Protein AF-A0A173MH19-F1 (afdb_monomer_lite)

Sequence (402 aa):
MSKKIERIPIDEEVAAKLLYHSSNTCSICNEAAKPAQVHHINENKADNSIENLVVLCLNCHSLVHQKGGFARGYSEQTIKEYKSNWLKRVQYRRDETDRIASLQSVTSNVSLLNPMEDIATIDLDRESISCNPFLNDDQAKELTTYVFKIAEIRQIILKYAKEKIDSGILSENSDGIASILHFYEGVYVVLCKFYPDEHFSGHEPRQYFSECVAAFEKWHYKLMTRSGVENMGSIEGGFVRYGAMQKAELMVVDLIKALLYYSGGDINKWEAAWDGRVYSEDISVLDNVAERDGADLEKGKIPAKFPGGDEAWRRFIASNINTEIPIENGAPPGNYTVTLLFSIAQDGSVINVTALNNPGYGSAQEAIRVISNSPKWFPAVQNGEAVNYRQKQMITFQVREK

Radius of gyration: 29.02 Å; chains: 1; bounding box: 71×56×93 Å

Secondary structure (DSSP, 8-state):
----PPPPPPPHHHHHHHHHHTTTS-TTT--TTS-EEEEESSS-TT---GGGEEEEEHHHHHHHT--SSSS-PPPHHHHHHHHHHHHHHHHHHHHHHHHHHHHHHTT------------------TT-----TT--HHHHHHHHHHHHHHHHHHHHHHHHHHHHHTTS-HHHHHHHHHHHHHHHHHHHHHHHTTS-TTTTTT--HHHHHHHHHHHHHHHHHHHH-SS----TTSHHHHHHHHHHHHHHHHHHHHHHHHHHHHHT--HHHHHHHHHT----S-----------------TTEE--B-TTHHHHHHHHHHHH--TTHHHHTTPPSEEEEEEEEEEE-TTS-EEEEEES---STTHHHHHHHHHHTPPPPBPEEETTEEE-EEEEEEEEEEEPP-

Organism: NCBI:txid477680

InterPro domains:
  IPR002711 HNH endonuclease [PF01844] (26-66)
  IPR003615 HNH nuclease [SM00507] (14-62)
  IPR003615 HNH nuclease [cd00085] (17-65)
  IPR037682 TonB, C-terminal [PF03544] (337-398)

Foldseek 3Di:
DPDPQDADDADPVLQVVQCVLLVVAFLQPRDPPANWDKDFLDPRNNDNPNQRIGIHHPVLVVQQPDDDDPDDGDHSVNRSVSNVVSSVVSVVVVVVVVVVVVVVVVVDDDDDDDDDDDDDDDDDDPPDLDADPQDDPVRLVVLLVVLLVLLVVLVVLLVCLVCQCVVPDLVSVVVSLVSLLVSLLVLQQVLCVSPDCCPPVNDNRSVVLSVQLVVQLVVQCVVQDPPPDDDLSDPSVSVSSVRSSVVSVVVSLVSSCVNCVSSVHDNVCSVCSNVVHHDDPDDDDDDDPDDDDDDDPDPQKAAKAAVVGPVVVVVLCVVQFDLCQLVVLPHDFDKWKWKWKWKQALQQQIHDIDTPDGSDSCRRVRVSVSSNPGDGIRAMTGNRGGHMHMDMDMDMRGDHDD

Structure (mmCIF, N/CA/C/O backbone):
data_AF-A0A173MH19-F1
#
_entry.id   AF-A0A173MH19-F1
#
loop_
_atom_site.group_PDB
_atom_site.id
_atom_site.type_symbol
_atom_site.label_atom_id
_atom_site.label_alt_id
_atom_site.label_comp_id
_atom_site.label_asym_id
_atom_site.label_entity_id
_atom_site.label_seq_id
_atom_site.pdbx_PDB_ins_code
_atom_site.Cartn_x
_atom_site.Cartn_y
_atom_site.Cartn_z
_atom_site.occupancy
_atom_site.B_iso_or_equiv
_atom_site.auth_seq_id
_atom_site.auth_comp_id
_atom_site.auth_asym_id
_atom_site.auth_atom_id
_atom_site.pdbx_PDB_model_num
ATOM 1 N N . MET A 1 1 ? 32.711 -17.642 -47.475 1.00 43.03 1 MET A N 1
ATOM 2 C CA . MET A 1 1 ? 31.363 -18.139 -47.124 1.00 43.03 1 MET A CA 1
ATOM 3 C C . MET A 1 1 ? 31.299 -18.292 -45.612 1.00 43.03 1 MET A C 1
ATOM 5 O O . MET A 1 1 ? 31.982 -19.155 -45.081 1.00 43.03 1 MET A O 1
ATOM 9 N N . SER A 1 2 ? 30.584 -17.406 -44.912 1.00 47.25 2 SER A N 1
ATOM 10 C CA . SER A 1 2 ? 30.370 -17.541 -43.463 1.00 47.25 2 SER A CA 1
ATOM 11 C C . SER A 1 2 ? 29.484 -18.766 -43.210 1.00 47.25 2 SER A C 1
ATOM 13 O O . SER A 1 2 ? 28.426 -18.894 -43.830 1.00 47.25 2 SER A O 1
ATOM 15 N N . LYS A 1 3 ? 29.952 -19.700 -42.373 1.00 53.72 3 LYS A N 1
ATOM 16 C CA . LYS A 1 3 ? 29.227 -20.920 -41.991 1.00 53.72 3 LYS A CA 1
ATOM 17 C C . LYS A 1 3 ? 27.937 -20.486 -41.285 1.00 53.72 3 LYS A C 1
ATOM 19 O O . LYS A 1 3 ? 27.993 -19.921 -40.198 1.00 53.72 3 LYS A O 1
ATOM 24 N N . LYS A 1 4 ? 26.782 -20.707 -41.917 1.00 52.53 4 LYS A N 1
ATOM 25 C CA . LYS A 1 4 ? 25.468 -20.414 -41.332 1.00 52.53 4 LYS A CA 1
ATOM 26 C C . LYS A 1 4 ? 25.278 -21.375 -40.155 1.00 52.53 4 LYS A C 1
ATOM 28 O O . LYS A 1 4 ? 25.041 -22.556 -40.379 1.00 52.53 4 LYS A O 1
ATOM 33 N N . ILE A 1 5 ? 25.490 -20.891 -38.932 1.00 59.97 5 ILE A N 1
ATOM 34 C CA . ILE A 1 5 ? 25.295 -21.682 -37.712 1.00 59.97 5 ILE A CA 1
ATOM 35 C C . ILE A 1 5 ? 23.828 -22.121 -37.684 1.00 59.97 5 ILE A C 1
ATOM 37 O O . ILE A 1 5 ? 22.921 -21.293 -37.807 1.00 59.97 5 ILE A O 1
ATOM 41 N N . GLU A 1 6 ? 23.610 -23.430 -37.615 1.00 67.94 6 GLU A N 1
ATOM 42 C CA . GLU A 1 6 ? 22.285 -24.040 -37.624 1.00 67.94 6 GLU A CA 1
ATOM 43 C C . GLU A 1 6 ? 21.565 -23.727 -36.304 1.00 67.94 6 GLU A C 1
ATOM 45 O O . GLU A 1 6 ? 22.166 -23.779 -35.231 1.00 67.94 6 GLU A O 1
ATOM 50 N N . ARG A 1 7 ? 20.287 -23.333 -36.373 1.00 71.62 7 ARG A N 1
ATOM 51 C CA . ARG A 1 7 ? 19.500 -22.996 -35.179 1.00 71.62 7 ARG A CA 1
ATOM 52 C C . ARG A 1 7 ? 19.131 -24.291 -34.461 1.00 71.62 7 ARG A C 1
ATOM 54 O O . ARG A 1 7 ? 18.395 -25.097 -35.022 1.00 71.62 7 ARG A O 1
ATOM 61 N N . ILE A 1 8 ? 19.590 -24.449 -33.226 1.00 82.50 8 ILE A N 1
ATOM 62 C CA . ILE A 1 8 ? 19.204 -25.577 -32.375 1.00 82.50 8 ILE A CA 1
ATOM 63 C C . ILE A 1 8 ? 17.888 -25.206 -31.668 1.00 82.50 8 ILE A C 1
ATOM 65 O O . ILE A 1 8 ? 17.798 -24.106 -31.113 1.00 82.50 8 ILE A O 1
ATOM 69 N N . PRO A 1 9 ? 16.848 -26.062 -31.696 1.00 82.44 9 PRO A N 1
ATOM 70 C CA . PRO A 1 9 ? 15.620 -25.837 -30.934 1.00 82.44 9 PRO A CA 1
ATOM 71 C C . PRO A 1 9 ? 15.920 -25.640 -29.444 1.00 82.44 9 PRO A C 1
ATOM 73 O O . PRO A 1 9 ? 16.803 -26.297 -28.897 1.00 82.44 9 PRO A O 1
ATOM 76 N N . ILE A 1 10 ? 15.209 -24.718 -28.795 1.00 86.50 10 ILE A N 1
ATOM 77 C CA . ILE A 1 10 ? 15.345 -24.498 -27.351 1.00 86.50 10 ILE A CA 1
ATOM 78 C C . ILE A 1 10 ? 14.635 -25.650 -26.644 1.00 86.50 10 ILE A C 1
ATOM 80 O O . ILE A 1 10 ? 13.487 -25.946 -26.970 1.00 86.50 10 ILE A O 1
ATOM 84 N N . ASP A 1 11 ? 15.326 -26.281 -25.699 1.00 88.50 11 ASP A N 1
ATOM 85 C CA . ASP A 1 11 ? 14.761 -27.332 -24.860 1.00 88.50 11 ASP A CA 1
ATOM 86 C C . ASP A 1 11 ? 13.559 -26.798 -24.059 1.00 88.50 11 ASP A C 1
ATOM 88 O O . ASP A 1 11 ? 13.594 -25.680 -23.528 1.00 88.50 11 ASP A O 1
ATOM 92 N N . GLU A 1 12 ? 12.488 -27.587 -23.992 1.00 83.75 12 GLU A N 1
ATOM 93 C CA . GLU A 1 12 ? 11.238 -27.210 -23.332 1.00 83.75 12 GLU A CA 1
ATOM 94 C C . GLU A 1 12 ? 11.445 -26.903 -21.840 1.00 83.75 12 GLU A C 1
ATOM 96 O O . GLU A 1 12 ? 10.866 -25.945 -21.320 1.00 83.75 12 GLU A O 1
ATOM 101 N N . GLU A 1 13 ? 12.344 -27.624 -21.165 1.00 84.31 13 GLU A N 1
ATOM 102 C CA . GLU A 1 13 ? 12.677 -27.411 -19.755 1.00 84.31 13 GLU A CA 1
ATOM 103 C C . GLU A 1 13 ? 13.373 -26.059 -19.542 1.00 84.31 13 GLU A C 1
ATOM 105 O O . GLU A 1 13 ? 13.069 -25.317 -18.600 1.00 84.31 13 GLU A O 1
ATOM 110 N N . VAL A 1 14 ? 14.291 -25.700 -20.443 1.00 85.75 14 VAL A N 1
ATOM 111 C CA . VAL A 1 14 ? 15.020 -24.424 -20.394 1.00 85.75 14 VAL A CA 1
ATOM 112 C C . VAL A 1 14 ? 14.072 -23.256 -20.658 1.00 85.75 14 VAL A C 1
ATOM 114 O O . VAL A 1 14 ? 14.117 -22.247 -19.946 1.00 85.75 14 VAL A O 1
ATOM 117 N N . ALA A 1 15 ? 13.181 -23.397 -21.641 1.00 82.19 15 ALA A N 1
ATOM 118 C CA . ALA A 1 15 ? 12.162 -22.398 -21.939 1.00 82.19 15 ALA A CA 1
ATOM 119 C C . ALA A 1 15 ? 11.200 -22.206 -20.754 1.00 82.19 15 ALA A C 1
ATOM 121 O O . ALA A 1 15 ? 10.959 -21.067 -20.343 1.00 82.19 15 ALA A O 1
ATOM 122 N N . ALA A 1 16 ? 10.714 -23.296 -20.152 1.00 76.19 16 ALA A N 1
ATOM 123 C CA . ALA A 1 16 ? 9.827 -23.254 -18.992 1.00 76.19 16 ALA A CA 1
ATOM 124 C C . ALA A 1 16 ? 10.486 -22.574 -17.782 1.00 76.19 16 ALA A C 1
ATOM 126 O O . ALA A 1 16 ? 9.883 -21.684 -17.176 1.00 76.19 16 ALA A O 1
ATOM 127 N N . LYS A 1 17 ? 11.745 -22.911 -17.464 1.00 84.94 17 LYS A N 1
ATOM 128 C CA . LYS A 1 17 ? 12.519 -22.256 -16.391 1.00 84.94 17 LYS A CA 1
ATOM 129 C C . LYS A 1 17 ? 12.654 -20.756 -16.627 1.00 84.94 17 LYS A C 1
ATOM 131 O O . LYS A 1 17 ? 12.399 -19.956 -15.725 1.00 84.94 17 LYS A O 1
ATOM 136 N N . LEU A 1 18 ? 13.020 -20.354 -17.840 1.00 86.25 18 LEU A N 1
ATOM 137 C CA . LEU A 1 18 ? 13.202 -18.945 -18.176 1.00 86.25 18 LEU A CA 1
ATOM 138 C C . LEU A 1 18 ? 11.884 -18.156 -18.082 1.00 86.25 18 LEU A C 1
ATOM 140 O O . LEU A 1 18 ? 11.858 -17.053 -17.526 1.00 86.25 18 LEU A O 1
ATOM 144 N N . LEU A 1 19 ? 10.782 -18.721 -18.579 1.00 83.62 19 LEU A N 1
ATOM 145 C CA . LEU A 1 19 ? 9.449 -18.125 -18.459 1.00 83.62 19 LEU A CA 1
ATOM 146 C C . LEU A 1 19 ? 9.012 -18.044 -16.992 1.00 83.62 19 LEU A C 1
ATOM 148 O O . LEU A 1 19 ? 8.533 -17.003 -16.553 1.00 83.62 19 LEU A O 1
ATOM 152 N N . TYR A 1 20 ? 9.259 -19.083 -16.196 1.00 82.62 20 TYR A N 1
ATOM 153 C CA . TYR A 1 20 ? 8.949 -19.081 -14.769 1.00 82.62 20 TYR A CA 1
ATOM 154 C C . TYR A 1 20 ? 9.709 -17.983 -14.014 1.00 82.62 20 TYR A C 1
ATOM 156 O O . TYR A 1 20 ? 9.083 -17.203 -13.295 1.00 82.62 20 TYR A O 1
ATOM 164 N N . HIS A 1 21 ? 11.027 -17.869 -14.197 1.00 82.06 21 HIS A N 1
ATOM 165 C CA . HIS A 1 21 ? 11.853 -16.870 -13.504 1.00 82.06 21 HIS A CA 1
ATOM 166 C C . HIS A 1 21 ? 11.620 -15.434 -13.986 1.00 82.06 21 HIS A C 1
ATOM 168 O O . HIS A 1 21 ? 11.846 -14.490 -13.234 1.00 82.06 21 HIS A O 1
ATOM 174 N N . SER A 1 22 ? 11.126 -15.252 -15.210 1.00 82.06 22 SER A N 1
ATOM 175 C CA . SER A 1 22 ? 10.707 -13.946 -15.734 1.00 82.06 22 SER A CA 1
ATOM 176 C C . SER A 1 22 ? 9.235 -13.627 -15.460 1.00 82.06 22 SER A C 1
ATOM 178 O O . SER A 1 22 ? 8.747 -12.592 -15.912 1.00 82.06 22 SER A O 1
ATOM 180 N N . SER A 1 23 ? 8.514 -14.490 -14.733 1.00 82.75 23 SER A N 1
ATOM 181 C CA . SER A 1 23 ? 7.066 -14.374 -14.515 1.00 82.75 23 SER A CA 1
ATOM 182 C C . SER A 1 23 ? 6.270 -14.249 -15.824 1.00 82.75 23 SER A C 1
ATOM 184 O O . SER A 1 23 ? 5.278 -13.523 -15.884 1.00 82.75 23 SER A O 1
ATOM 186 N N . ASN A 1 24 ? 6.732 -14.917 -16.884 1.00 83.88 24 ASN A N 1
ATOM 187 C CA . ASN A 1 24 ? 6.177 -14.872 -18.237 1.00 83.88 24 ASN A CA 1
ATOM 188 C C . ASN A 1 24 ? 5.996 -13.434 -18.765 1.00 83.88 24 ASN A C 1
ATOM 190 O O . ASN A 1 24 ? 4.992 -13.095 -19.382 1.00 83.88 24 ASN A O 1
ATOM 194 N N . THR A 1 25 ? 6.948 -12.555 -18.445 1.00 85.31 25 THR A N 1
ATOM 195 C CA . THR A 1 25 ? 6.865 -11.116 -18.716 1.00 85.31 25 THR A CA 1
ATOM 196 C C . THR A 1 25 ? 8.101 -10.652 -19.487 1.00 85.31 25 THR A C 1
ATOM 198 O O . THR A 1 25 ? 9.212 -11.142 -19.266 1.00 85.31 25 THR A O 1
ATOM 201 N N . CYS A 1 26 ? 7.921 -9.694 -20.402 1.00 88.94 26 CYS A N 1
ATOM 202 C CA . CYS A 1 26 ? 9.018 -9.089 -21.159 1.00 88.94 26 CYS A CA 1
ATOM 203 C C . CYS A 1 26 ? 10.073 -8.487 -20.222 1.00 88.94 26 CYS A C 1
ATOM 205 O O . CYS A 1 26 ? 9.751 -7.626 -19.418 1.00 88.94 26 CYS A O 1
ATOM 207 N N . SER A 1 27 ? 11.341 -8.856 -20.386 1.00 90.19 27 SER A N 1
ATOM 208 C CA . SER A 1 27 ? 12.445 -8.388 -19.538 1.00 90.19 27 SER A CA 1
ATOM 209 C C . SER A 1 27 ? 12.853 -6.929 -19.781 1.00 90.19 27 SER A C 1
ATOM 211 O O . SER A 1 27 ? 13.634 -6.389 -19.007 1.00 90.19 27 SER A O 1
ATOM 213 N N . ILE A 1 28 ? 12.377 -6.303 -20.867 1.00 85.94 28 ILE A N 1
ATOM 214 C CA . ILE A 1 28 ? 12.668 -4.896 -21.196 1.00 85.94 28 ILE A CA 1
ATOM 215 C C . ILE A 1 28 ? 11.554 -3.979 -20.685 1.00 85.94 28 ILE A C 1
ATOM 217 O O . ILE A 1 28 ? 11.832 -3.037 -19.950 1.00 85.94 28 ILE A O 1
ATOM 221 N N . CYS A 1 29 ? 10.300 -4.234 -21.074 1.00 84.50 29 CYS A N 1
ATOM 222 C CA . CYS A 1 29 ? 9.181 -3.363 -20.701 1.00 84.50 29 CYS A CA 1
ATOM 223 C C . CYS A 1 29 ? 8.448 -3.803 -19.429 1.00 84.50 29 CYS A C 1
ATOM 225 O O . CYS A 1 29 ? 7.716 -3.002 -18.862 1.00 84.50 29 CYS A O 1
ATOM 227 N N . ASN A 1 30 ? 8.659 -5.038 -18.960 1.00 83.62 30 ASN A N 1
ATOM 228 C CA . ASN A 1 30 ? 8.061 -5.593 -17.742 1.00 83.62 30 ASN A CA 1
ATOM 229 C C . ASN A 1 30 ? 6.521 -5.579 -17.714 1.00 83.62 30 ASN A C 1
ATOM 231 O O . ASN A 1 30 ? 5.930 -5.730 -16.650 1.00 83.62 30 ASN A O 1
ATOM 235 N N . GLU A 1 31 ? 5.880 -5.425 -18.874 1.00 71.56 31 GLU A N 1
ATOM 236 C CA . GLU A 1 31 ? 4.424 -5.404 -19.005 1.00 71.56 31 GLU A CA 1
ATOM 237 C C . GLU A 1 31 ? 3.856 -6.824 -19.002 1.00 71.56 31 GLU A C 1
ATOM 239 O O . GLU A 1 31 ? 4.189 -7.639 -19.874 1.00 71.56 31 GLU A O 1
ATOM 244 N N . ALA A 1 32 ? 3.000 -7.106 -18.020 1.00 64.88 32 ALA A N 1
ATOM 245 C CA . ALA A 1 32 ? 2.276 -8.364 -17.901 1.00 64.88 32 ALA A CA 1
ATOM 246 C C . ALA A 1 32 ? 1.232 -8.529 -19.025 1.00 64.88 32 ALA A C 1
ATOM 248 O O . ALA A 1 32 ? 0.891 -7.577 -19.724 1.00 64.88 32 ALA A O 1
ATOM 249 N N . ALA A 1 33 ? 0.749 -9.760 -19.224 1.00 62.41 33 ALA A N 1
ATOM 250 C CA . ALA A 1 33 ? -0.292 -10.122 -20.201 1.00 62.41 33 ALA A CA 1
ATOM 251 C C . ALA A 1 33 ? 0.040 -9.899 -21.696 1.00 62.41 33 ALA A C 1
ATOM 253 O O . ALA A 1 33 ? -0.782 -10.205 -22.558 1.00 62.41 33 ALA A O 1
ATOM 254 N N . LYS A 1 34 ? 1.254 -9.452 -22.051 1.00 75.38 34 LYS A N 1
ATOM 255 C CA . LYS A 1 34 ? 1.704 -9.441 -23.452 1.00 75.38 34 LYS A CA 1
ATOM 256 C C . LYS A 1 34 ? 2.218 -10.818 -23.875 1.00 75.38 34 LYS A C 1
ATOM 258 O O . LYS A 1 34 ? 3.003 -11.410 -23.133 1.00 75.38 34 LYS A O 1
ATOM 263 N N . PRO A 1 35 ? 1.890 -11.297 -25.092 1.00 74.50 35 PRO A N 1
ATOM 264 C CA . PRO A 1 35 ? 2.525 -12.487 -25.634 1.00 74.50 35 PRO A CA 1
ATOM 265 C C . PRO A 1 35 ? 4.033 -12.240 -25.728 1.00 74.50 35 PRO A C 1
ATOM 267 O O . PRO A 1 35 ? 4.501 -11.324 -26.417 1.00 74.50 35 PRO A O 1
ATOM 270 N N . ALA A 1 36 ? 4.785 -13.038 -24.977 1.00 83.62 36 ALA A N 1
ATOM 271 C CA . ALA A 1 36 ? 6.228 -12.960 -24.893 1.00 83.62 36 ALA A CA 1
ATOM 272 C C . ALA A 1 36 ? 6.859 -14.215 -25.490 1.00 83.62 36 ALA A C 1
ATOM 274 O O . ALA A 1 36 ? 6.327 -15.318 -25.385 1.00 83.62 36 ALA A O 1
ATOM 275 N N . GLN A 1 37 ? 8.004 -14.034 -26.135 1.00 88.81 37 GLN A N 1
ATOM 276 C CA . GLN A 1 37 ? 8.766 -15.106 -26.750 1.00 88.81 37 GLN A CA 1
ATOM 277 C C . GLN A 1 37 ? 10.217 -15.066 -26.290 1.00 88.81 37 GLN A C 1
ATOM 279 O O . GLN A 1 37 ? 10.760 -14.010 -25.952 1.00 88.81 37 GLN A O 1
ATOM 284 N N . VAL A 1 38 ? 10.843 -16.238 -26.291 1.00 90.88 38 VAL A N 1
ATOM 285 C CA . VAL A 1 38 ? 12.252 -16.386 -25.939 1.00 90.88 38 VAL A CA 1
ATOM 286 C C . VAL A 1 38 ? 13.127 -15.934 -27.109 1.00 90.88 38 VAL A C 1
ATOM 288 O O . VAL A 1 38 ? 12.899 -16.305 -28.262 1.00 90.88 38 VAL A O 1
ATOM 291 N N . HIS A 1 39 ? 14.138 -15.131 -26.802 1.00 91.44 39 HIS A N 1
ATOM 292 C CA . HIS A 1 39 ? 15.072 -14.535 -27.745 1.00 91.44 39 HIS A CA 1
ATOM 293 C C . HIS A 1 39 ? 16.519 -14.808 -27.321 1.00 91.44 39 HIS A C 1
ATOM 295 O O . HIS A 1 39 ? 16.845 -14.703 -26.140 1.00 91.44 39 HIS A O 1
ATOM 301 N N . HIS A 1 40 ? 17.384 -15.123 -28.288 1.00 92.88 40 HIS A N 1
ATOM 302 C CA . HIS A 1 40 ? 18.833 -15.231 -28.094 1.00 92.88 40 HIS A CA 1
ATOM 303 C C . HIS A 1 40 ? 19.466 -13.840 -28.071 1.00 92.88 40 HIS A C 1
ATOM 305 O O . HIS A 1 40 ? 19.301 -13.089 -29.024 1.00 92.88 40 HIS A O 1
ATOM 311 N N . ILE A 1 41 ? 20.178 -13.501 -26.998 1.00 89.88 41 ILE A N 1
ATOM 312 C CA . ILE A 1 41 ? 20.775 -12.179 -26.776 1.00 89.88 41 ILE A CA 1
ATOM 313 C C . ILE A 1 41 ? 21.915 -11.917 -27.764 1.00 89.88 41 ILE A C 1
ATOM 315 O O . ILE A 1 41 ? 22.017 -10.806 -28.279 1.00 89.88 41 ILE A O 1
ATOM 319 N N . ASN A 1 42 ? 22.774 -12.910 -28.009 1.00 87.31 42 ASN A N 1
ATOM 320 C CA . ASN A 1 42 ? 23.890 -12.802 -28.947 1.00 87.31 42 ASN A CA 1
ATOM 321 C C . ASN A 1 42 ? 23.567 -13.419 -30.322 1.00 87.31 42 ASN A C 1
ATOM 323 O O . ASN A 1 42 ? 22.541 -14.069 -30.533 1.00 87.31 42 ASN A O 1
ATOM 327 N N . GLU A 1 43 ? 24.477 -13.246 -31.285 1.00 82.12 43 GLU A N 1
ATOM 328 C CA . GLU A 1 43 ? 24.306 -13.781 -32.646 1.00 82.12 43 GLU A CA 1
ATOM 329 C C . GLU A 1 43 ? 24.381 -15.324 -32.734 1.00 82.12 43 GLU A C 1
ATOM 331 O O . GLU A 1 43 ? 24.041 -15.906 -33.772 1.00 82.12 43 GLU A O 1
ATOM 336 N N . ASN A 1 44 ? 24.787 -16.010 -31.661 1.00 84.00 44 ASN A N 1
ATOM 337 C CA . ASN A 1 44 ? 24.919 -17.462 -31.619 1.00 84.00 44 ASN A CA 1
ATOM 338 C C . ASN A 1 44 ? 23.585 -18.150 -31.276 1.00 84.00 44 ASN A C 1
ATOM 340 O O . ASN A 1 44 ? 23.297 -18.493 -30.132 1.00 84.00 44 ASN A O 1
ATOM 344 N N . LYS A 1 45 ? 22.796 -18.438 -32.315 1.00 83.56 45 LYS A N 1
ATOM 345 C CA . LYS A 1 45 ? 21.484 -19.113 -32.216 1.00 83.56 45 LYS A CA 1
ATOM 346 C C . LYS A 1 45 ? 21.542 -20.608 -31.860 1.00 83.56 45 LYS A C 1
ATOM 348 O O . LYS A 1 45 ? 20.500 -21.260 -31.852 1.00 83.56 45 LYS A O 1
ATOM 353 N N . ALA A 1 46 ? 22.735 -21.158 -31.642 1.00 83.62 46 ALA A N 1
ATOM 354 C CA . ALA A 1 46 ? 22.937 -22.522 -31.158 1.00 83.62 46 ALA A CA 1
ATOM 355 C C . ALA A 1 46 ? 23.188 -22.574 -29.637 1.00 83.62 46 ALA A C 1
ATOM 357 O O . ALA A 1 46 ? 23.158 -23.654 -29.053 1.00 83.62 46 ALA A O 1
ATOM 358 N N . ASP A 1 47 ? 23.429 -21.427 -28.992 1.00 86.31 47 ASP A N 1
ATOM 359 C CA . ASP A 1 47 ? 23.678 -21.330 -27.554 1.00 86.31 47 ASP A CA 1
ATOM 360 C C . ASP A 1 47 ? 22.371 -21.080 -26.792 1.00 86.31 47 ASP A C 1
ATOM 362 O O . ASP A 1 47 ? 21.898 -19.948 -26.688 1.00 86.31 47 ASP A O 1
ATOM 366 N N . ASN A 1 48 ? 21.799 -22.159 -26.257 1.00 88.25 48 ASN A N 1
ATOM 367 C CA . ASN A 1 48 ? 20.578 -22.143 -25.449 1.00 88.25 48 ASN A CA 1
ATOM 368 C C . ASN A 1 48 ? 20.857 -21.994 -23.940 1.00 88.25 48 ASN A C 1
ATOM 370 O O . ASN A 1 48 ? 19.994 -22.333 -23.131 1.00 88.25 48 ASN A O 1
ATOM 374 N N . SER A 1 49 ? 22.043 -21.521 -23.539 1.00 87.75 49 SER A N 1
ATOM 375 C CA . SER A 1 49 ? 22.318 -21.204 -22.134 1.00 87.75 49 SER A CA 1
ATOM 376 C C . SER A 1 49 ? 21.336 -20.156 -21.614 1.00 87.75 49 SER A C 1
ATOM 378 O O . SER A 1 49 ? 20.968 -19.218 -22.327 1.00 87.75 49 SER A O 1
ATOM 380 N N . ILE A 1 50 ? 20.907 -20.293 -20.355 1.00 85.19 50 ILE A N 1
ATOM 381 C CA . ILE A 1 50 ? 19.962 -19.347 -19.749 1.00 85.19 50 ILE A CA 1
ATOM 382 C C . ILE A 1 50 ? 20.516 -17.934 -19.861 1.00 85.19 50 ILE A C 1
ATOM 384 O O . ILE A 1 50 ? 19.751 -17.022 -20.142 1.00 85.19 50 ILE A O 1
ATOM 388 N N . GLU A 1 51 ? 21.824 -17.744 -19.710 1.00 87.31 51 GLU A N 1
ATOM 389 C CA . GLU A 1 51 ? 22.556 -16.482 -19.811 1.00 87.31 51 GLU A CA 1
ATOM 390 C C . GLU A 1 51 ? 22.351 -15.801 -21.164 1.00 87.31 51 GLU A C 1
ATOM 392 O O . GLU A 1 51 ? 22.170 -14.580 -21.190 1.00 87.31 51 GLU A O 1
ATOM 397 N N . ASN A 1 52 ? 22.305 -16.579 -22.247 1.00 91.75 52 ASN A N 1
ATOM 398 C CA . ASN A 1 52 ? 22.101 -16.103 -23.610 1.00 91.75 52 ASN A CA 1
ATOM 399 C C . ASN A 1 52 ? 20.624 -15.982 -24.017 1.00 91.75 52 ASN A C 1
ATOM 401 O O . ASN A 1 52 ? 20.332 -15.518 -25.113 1.00 91.75 52 ASN A O 1
ATOM 405 N N . LEU A 1 53 ? 19.672 -16.361 -23.166 1.00 92.81 53 LEU A N 1
ATOM 406 C CA . LEU A 1 53 ? 18.244 -16.268 -23.477 1.00 92.81 53 LEU A CA 1
ATOM 407 C C . LEU A 1 53 ? 17.563 -15.126 -22.713 1.00 92.81 53 LEU A C 1
ATOM 409 O O . LEU A 1 53 ? 17.909 -14.820 -21.573 1.00 92.81 53 LEU A O 1
ATOM 413 N N . VAL A 1 54 ? 16.563 -14.492 -23.316 1.00 93.75 54 VAL A N 1
ATOM 414 C CA . VAL A 1 54 ? 15.749 -13.440 -22.689 1.00 93.75 54 VAL A CA 1
ATOM 415 C C . VAL A 1 54 ? 14.297 -13.544 -23.146 1.00 93.75 54 VAL A C 1
ATOM 417 O O . VAL A 1 54 ? 14.024 -13.949 -24.272 1.00 93.75 54 VAL A O 1
ATOM 420 N N . VAL A 1 55 ? 13.353 -13.183 -22.279 1.00 94.44 55 VAL A N 1
ATOM 421 C CA . VAL A 1 55 ? 11.918 -13.177 -22.602 1.00 94.44 55 VAL A CA 1
ATOM 422 C C . VAL A 1 55 ? 11.528 -11.779 -23.051 1.00 94.44 55 VAL A C 1
ATOM 424 O O . VAL A 1 55 ? 11.725 -10.826 -22.301 1.00 94.44 55 VAL A O 1
ATOM 427 N N . LEU A 1 56 ? 10.992 -11.634 -24.262 1.00 91.69 56 LEU A N 1
ATOM 428 C CA . LEU A 1 56 ? 10.631 -10.340 -24.849 1.00 91.69 56 LEU A CA 1
ATOM 429 C C . LEU A 1 56 ? 9.218 -10.376 -25.432 1.00 91.69 56 LEU A C 1
ATOM 431 O O . LEU A 1 56 ? 8.845 -11.339 -26.094 1.00 91.69 56 LEU A O 1
ATOM 435 N N . CYS A 1 57 ? 8.451 -9.299 -25.257 1.00 90.56 57 CYS A N 1
ATOM 436 C CA . CYS A 1 57 ? 7.214 -9.105 -26.015 1.00 90.56 57 CYS A CA 1
ATOM 437 C C . CYS A 1 57 ? 7.526 -8.855 -27.499 1.00 90.56 57 CYS A C 1
ATOM 439 O O . CYS A 1 57 ? 8.646 -8.477 -27.852 1.00 90.56 57 CYS A O 1
ATOM 441 N N . LEU A 1 58 ? 6.532 -9.009 -28.374 1.00 87.69 58 LEU A N 1
ATOM 442 C CA . LEU A 1 58 ? 6.698 -8.843 -29.827 1.00 87.69 58 LEU A CA 1
ATOM 443 C C . LEU A 1 58 ? 7.293 -7.476 -30.230 1.00 87.69 58 LEU A C 1
ATOM 445 O O . LEU A 1 58 ? 8.123 -7.399 -31.141 1.00 87.69 58 LEU A O 1
ATOM 449 N N . ASN A 1 59 ? 6.935 -6.409 -29.508 1.00 87.19 59 ASN A N 1
ATOM 450 C CA . ASN A 1 59 ? 7.446 -5.059 -29.761 1.00 87.19 59 ASN A CA 1
ATOM 451 C C . ASN A 1 59 ? 8.930 -4.945 -29.393 1.00 87.19 59 ASN A C 1
ATOM 453 O O . ASN A 1 59 ? 9.752 -4.579 -30.232 1.00 87.19 59 ASN A O 1
ATOM 457 N N . CYS A 1 60 ? 9.299 -5.324 -28.167 1.00 88.12 60 CYS A N 1
ATOM 458 C CA . CYS A 1 60 ? 10.692 -5.304 -27.720 1.00 88.12 60 CYS A CA 1
ATOM 459 C C . CYS A 1 60 ? 11.563 -6.280 -28.519 1.00 88.12 60 CYS A C 1
ATOM 461 O O . CYS A 1 60 ? 12.702 -5.955 -28.836 1.00 88.12 60 CYS A O 1
ATOM 463 N N . HIS A 1 61 ? 11.015 -7.429 -28.921 1.00 90.38 61 HIS A N 1
ATOM 464 C CA . HIS A 1 61 ? 11.689 -8.371 -29.808 1.00 90.38 61 HIS A CA 1
ATOM 465 C C . HIS A 1 61 ? 12.012 -7.746 -31.172 1.00 90.38 61 HIS A C 1
ATOM 467 O O . HIS A 1 61 ? 13.067 -7.999 -31.741 1.00 90.38 61 HIS A O 1
ATOM 473 N N . SER A 1 62 ? 11.126 -6.914 -31.714 1.00 87.06 62 SER A N 1
ATOM 474 C CA . SER A 1 62 ? 11.380 -6.238 -32.991 1.00 87.06 62 SER A CA 1
ATOM 475 C C . SER A 1 62 ? 12.461 -5.159 -32.857 1.00 87.06 62 SER A C 1
ATOM 477 O O . SER A 1 62 ? 13.302 -5.021 -33.744 1.00 87.06 62 SER A O 1
ATOM 479 N N . LEU A 1 63 ? 12.490 -4.443 -31.728 1.00 83.12 63 LEU A N 1
ATOM 480 C CA . LEU A 1 63 ? 13.482 -3.398 -31.444 1.00 83.12 63 LEU A CA 1
ATOM 481 C C . LEU A 1 63 ? 14.908 -3.943 -31.301 1.00 83.12 63 LEU A C 1
ATOM 483 O O . LEU A 1 63 ? 15.852 -3.295 -31.749 1.00 83.12 63 LEU A O 1
ATOM 487 N N . VAL A 1 64 ? 15.082 -5.132 -30.719 1.00 84.94 64 VAL A N 1
ATOM 488 C CA . VAL A 1 64 ? 16.418 -5.747 -30.574 1.00 84.94 64 VAL A CA 1
ATOM 489 C C . VAL A 1 64 ? 17.018 -6.198 -31.913 1.00 84.94 64 VAL A C 1
ATOM 491 O O . VAL A 1 64 ? 18.233 -6.307 -32.028 1.00 84.94 64 VAL A O 1
ATOM 494 N N . HIS A 1 65 ? 16.199 -6.398 -32.954 1.00 82.94 65 HIS A N 1
ATOM 495 C CA . HIS A 1 65 ? 16.679 -6.738 -34.303 1.00 82.94 65 HIS A CA 1
ATOM 496 C C . HIS A 1 65 ? 16.974 -5.518 -35.190 1.00 82.94 65 HIS A C 1
ATOM 498 O O . HIS A 1 65 ? 17.500 -5.688 -36.293 1.00 82.94 65 HIS A O 1
ATOM 504 N N . GLN A 1 66 ? 16.656 -4.291 -34.761 1.00 78.69 66 GLN A N 1
ATOM 505 C CA . GLN A 1 66 ? 16.900 -3.092 -35.572 1.00 78.69 66 GLN A CA 1
ATOM 506 C C . GLN A 1 66 ? 18.407 -2.794 -35.684 1.00 78.69 66 GLN A C 1
ATOM 508 O O . GLN A 1 66 ? 19.035 -2.306 -34.745 1.00 78.69 66 GLN A O 1
ATOM 513 N N . LYS A 1 67 ? 18.994 -3.057 -36.862 1.00 61.34 67 LYS A N 1
ATOM 514 C CA . LYS A 1 67 ? 20.381 -2.697 -37.210 1.00 61.34 67 LYS A CA 1
ATOM 515 C C . LYS A 1 67 ? 20.394 -1.458 -38.126 1.00 61.34 67 LYS A C 1
ATOM 517 O O . LYS A 1 67 ? 20.080 -1.569 -39.305 1.00 61.34 67 LYS A O 1
ATOM 522 N N . GLY A 1 68 ? 20.811 -0.303 -37.591 1.00 55.09 68 GLY A N 1
ATOM 523 C CA . GLY A 1 68 ? 21.050 0.943 -38.345 1.00 55.09 68 GLY A CA 1
ATOM 524 C C . GLY A 1 68 ? 19.846 1.898 -38.446 1.00 55.09 68 GLY A C 1
ATOM 525 O O . GLY A 1 68 ? 18.751 1.494 -38.819 1.00 55.09 68 GLY A O 1
ATOM 526 N N . GLY A 1 69 ? 20.073 3.180 -38.114 1.00 51.56 69 GLY A N 1
ATOM 527 C CA . GLY A 1 69 ? 19.082 4.269 -38.073 1.00 51.56 69 GLY A CA 1
ATOM 528 C C . GLY A 1 69 ? 19.408 5.310 -36.983 1.00 51.56 69 GLY A C 1
ATOM 529 O O . GLY A 1 69 ? 20.325 5.104 -36.191 1.00 51.56 69 GLY A O 1
ATOM 530 N N . PHE A 1 70 ? 18.669 6.430 -36.928 1.00 47.12 70 PHE A N 1
ATOM 531 C CA . PHE A 1 70 ? 18.806 7.451 -35.865 1.00 47.12 70 PHE A CA 1
ATOM 532 C C . PHE A 1 70 ? 18.431 6.919 -34.465 1.00 47.12 70 PHE A C 1
ATOM 534 O O . PHE A 1 70 ? 18.931 7.425 -33.462 1.00 47.12 70 PHE A O 1
ATOM 541 N N . ALA A 1 71 ? 17.592 5.879 -34.387 1.00 49.41 71 ALA A N 1
ATOM 542 C CA . ALA A 1 71 ? 17.318 5.144 -33.156 1.00 49.41 71 ALA A CA 1
ATOM 543 C C . ALA A 1 71 ? 18.380 4.049 -32.962 1.00 49.41 71 ALA A C 1
ATOM 545 O O . ALA A 1 71 ? 18.507 3.140 -33.782 1.00 49.41 71 ALA A O 1
ATOM 546 N N . ARG A 1 72 ? 19.167 4.131 -31.883 1.00 57.84 72 ARG A N 1
ATOM 547 C CA . ARG A 1 72 ? 20.087 3.052 -31.497 1.00 57.84 72 ARG A CA 1
ATOM 548 C C . ARG A 1 72 ? 19.259 1.879 -30.960 1.00 57.84 72 ARG A C 1
ATOM 550 O O . ARG A 1 72 ? 18.608 2.030 -29.931 1.00 57.84 72 ARG A O 1
ATOM 557 N N . GLY A 1 73 ? 19.287 0.735 -31.647 1.00 68.56 73 GLY A N 1
ATOM 558 C CA . GLY A 1 73 ? 18.768 -0.528 -31.111 1.00 68.56 73 GLY A CA 1
ATOM 559 C C . GLY A 1 73 ? 19.488 -0.931 -29.816 1.00 68.56 73 GLY A C 1
ATOM 560 O O . GLY A 1 73 ? 20.554 -0.399 -29.489 1.00 68.56 73 GLY A O 1
ATOM 561 N N . TYR A 1 74 ? 18.912 -1.864 -29.059 1.00 79.06 74 TYR A N 1
ATOM 562 C CA . TYR A 1 74 ? 19.520 -2.332 -27.812 1.00 79.06 74 TYR A CA 1
ATOM 563 C C . TYR A 1 74 ? 20.791 -3.142 -28.090 1.00 79.06 74 TYR A C 1
ATOM 565 O O . TYR A 1 74 ? 20.780 -4.074 -28.890 1.00 79.06 74 TYR A O 1
ATOM 573 N N . SER A 1 75 ? 21.885 -2.804 -27.404 1.00 85.56 75 SER A N 1
ATOM 574 C CA . SER A 1 75 ? 23.100 -3.624 -27.433 1.00 85.56 75 SER A CA 1
ATOM 575 C C . SER A 1 75 ? 22.912 -4.909 -26.618 1.00 85.56 75 SER A C 1
ATOM 577 O O . SER A 1 75 ? 22.106 -4.933 -25.684 1.00 85.56 75 SER A O 1
ATOM 579 N N . GLU A 1 76 ? 23.700 -5.952 -26.900 1.00 87.75 76 GLU A N 1
ATOM 580 C CA . GLU A 1 76 ? 23.689 -7.198 -26.113 1.00 87.75 76 GLU A CA 1
ATOM 581 C C . GLU A 1 76 ? 23.872 -6.934 -24.609 1.00 87.75 76 GLU A C 1
ATOM 583 O O . GLU A 1 76 ? 23.206 -7.545 -23.773 1.00 87.75 76 GLU A O 1
ATOM 588 N N . GLN A 1 77 ? 24.747 -5.985 -24.260 1.00 84.00 77 GLN A N 1
ATOM 589 C CA . GLN A 1 77 ? 25.003 -5.588 -22.877 1.00 84.00 77 GLN A CA 1
ATOM 590 C C . GLN A 1 77 ? 23.761 -4.965 -22.231 1.00 84.00 77 GLN A C 1
ATOM 592 O O . GLN A 1 77 ? 23.385 -5.328 -21.119 1.00 84.00 77 GLN A O 1
ATOM 597 N N . THR A 1 78 ? 23.076 -4.082 -22.956 1.00 79.44 78 THR A N 1
ATOM 598 C CA . THR A 1 78 ? 21.848 -3.438 -22.480 1.00 79.44 78 THR A CA 1
ATOM 599 C C . THR A 1 78 ? 20.746 -4.468 -22.225 1.00 79.44 78 THR A C 1
ATOM 601 O O . THR A 1 78 ? 20.062 -4.412 -21.206 1.00 79.44 78 THR A O 1
ATOM 604 N N . ILE A 1 79 ? 20.599 -5.457 -23.111 1.00 87.44 79 ILE A N 1
ATOM 605 C CA . ILE A 1 79 ? 19.613 -6.536 -22.951 1.00 87.44 79 ILE A CA 1
ATOM 606 C C . ILE A 1 79 ? 19.924 -7.379 -21.701 1.00 87.44 79 ILE A C 1
ATOM 608 O O . ILE A 1 79 ? 19.009 -7.721 -20.947 1.00 87.44 79 ILE A O 1
ATOM 612 N N . LYS A 1 80 ? 21.205 -7.675 -21.438 1.00 89.38 80 LYS A N 1
ATOM 613 C CA . LYS A 1 80 ? 21.641 -8.395 -20.226 1.00 89.38 80 LYS A CA 1
ATOM 614 C C . LYS A 1 80 ? 21.312 -7.630 -18.944 1.00 89.38 80 LYS A C 1
ATOM 616 O O . LYS A 1 80 ? 20.875 -8.245 -17.971 1.00 89.38 80 LYS A O 1
ATOM 621 N N . GLU A 1 81 ? 21.488 -6.312 -18.940 1.00 77.62 81 GLU A N 1
ATOM 622 C CA . GLU A 1 81 ? 21.170 -5.460 -17.788 1.00 77.62 81 GLU A CA 1
ATOM 623 C C . GLU A 1 81 ? 19.667 -5.439 -17.489 1.00 77.62 81 GLU A C 1
ATOM 625 O O . GLU A 1 81 ? 19.274 -5.688 -16.346 1.00 77.62 81 GLU A O 1
ATOM 630 N N . TYR A 1 82 ? 18.828 -5.254 -18.514 1.00 83.38 82 TYR A N 1
ATOM 631 C CA . TYR A 1 82 ? 17.367 -5.315 -18.385 1.00 83.38 82 TYR A CA 1
ATOM 632 C C . TYR A 1 82 ? 16.893 -6.661 -17.829 1.00 83.38 82 TYR A C 1
ATOM 634 O O . TYR A 1 82 ? 16.163 -6.714 -16.837 1.00 83.38 82 TYR A O 1
ATOM 642 N N . LYS A 1 83 ? 17.395 -7.761 -18.397 1.00 90.12 83 LYS A N 1
ATOM 643 C CA . LYS A 1 83 ? 17.126 -9.115 -17.907 1.00 90.12 83 LYS A CA 1
ATOM 644 C C . LYS A 1 83 ? 17.531 -9.296 -16.445 1.00 90.12 83 LYS A C 1
ATOM 646 O O . LYS A 1 83 ? 16.725 -9.763 -15.646 1.00 90.12 83 LYS A O 1
ATOM 651 N N . SER A 1 84 ? 18.761 -8.934 -16.083 1.00 82.31 84 SER A N 1
ATOM 652 C CA . SER A 1 84 ? 19.269 -9.097 -14.714 1.00 82.31 84 SER A CA 1
ATOM 653 C C . SER A 1 84 ? 18.436 -8.309 -13.700 1.00 82.31 84 SER A C 1
ATOM 655 O O . SER A 1 84 ? 18.082 -8.834 -12.643 1.00 82.31 84 SER A O 1
ATOM 657 N N . ASN A 1 85 ? 18.064 -7.071 -14.037 1.00 75.75 85 ASN A N 1
ATOM 658 C CA . ASN A 1 85 ? 17.194 -6.250 -13.202 1.00 75.75 85 ASN A CA 1
ATOM 659 C C . ASN A 1 85 ? 15.818 -6.905 -13.003 1.00 75.75 85 ASN A C 1
ATOM 661 O O . ASN A 1 85 ? 15.357 -7.031 -11.866 1.00 75.75 85 ASN A O 1
ATOM 665 N N . TRP A 1 86 ? 15.189 -7.369 -14.085 1.00 86.81 86 TRP A N 1
ATOM 666 C CA . TRP A 1 86 ? 13.859 -7.968 -14.016 1.00 86.81 86 TRP A CA 1
ATOM 667 C C . TRP A 1 86 ? 13.830 -9.265 -13.204 1.00 86.81 86 TRP A C 1
ATOM 669 O O . TRP A 1 86 ? 12.980 -9.421 -12.325 1.00 86.81 86 TRP A O 1
ATOM 679 N N . LEU A 1 87 ? 14.789 -10.167 -13.426 1.00 84.25 87 LEU A N 1
ATOM 680 C CA . LEU A 1 87 ? 14.856 -11.438 -12.700 1.00 84.25 87 LEU A CA 1
ATOM 681 C C . LEU A 1 87 ? 15.017 -11.225 -11.187 1.00 84.25 87 LEU A C 1
ATOM 683 O O . LEU A 1 87 ? 14.311 -11.861 -10.406 1.00 84.25 87 LEU A O 1
ATOM 687 N N . LYS A 1 88 ? 15.852 -10.263 -10.767 1.00 77.00 88 LYS A N 1
ATOM 688 C CA . LYS A 1 88 ? 15.989 -9.887 -9.347 1.00 77.00 88 LYS A CA 1
ATOM 689 C C . LYS A 1 88 ? 14.668 -9.394 -8.751 1.00 77.00 88 LYS A C 1
ATOM 691 O O . LYS A 1 88 ? 14.328 -9.752 -7.627 1.00 77.00 88 LYS A O 1
ATOM 696 N N . ARG A 1 89 ? 13.897 -8.602 -9.505 1.00 72.81 89 ARG A N 1
ATOM 697 C CA . ARG A 1 89 ? 12.582 -8.093 -9.072 1.00 72.81 89 ARG A CA 1
ATOM 698 C C . ARG A 1 89 ? 11.537 -9.201 -8.951 1.00 72.81 89 ARG A C 1
ATOM 700 O O . ARG A 1 89 ? 10.693 -9.147 -8.060 1.00 72.81 89 ARG A O 1
ATOM 707 N N . VAL A 1 90 ? 11.538 -10.180 -9.856 1.00 72.19 90 VAL A N 1
ATOM 708 C CA . VAL A 1 90 ? 10.636 -11.342 -9.769 1.00 72.19 90 VAL A CA 1
ATOM 709 C C . VAL A 1 90 ? 11.000 -12.212 -8.568 1.00 72.19 90 VAL A C 1
ATOM 711 O O . VAL A 1 90 ? 10.106 -12.570 -7.808 1.00 72.19 90 VAL A O 1
ATOM 714 N N . GLN A 1 91 ? 12.289 -12.494 -8.365 1.00 76.25 91 GLN A N 1
ATOM 715 C CA . GLN A 1 91 ? 12.765 -13.294 -7.239 1.00 76.25 91 GLN A CA 1
ATOM 716 C C . GLN A 1 91 ? 12.401 -12.656 -5.895 1.00 76.25 91 GLN A C 1
ATOM 718 O O . GLN A 1 91 ? 11.743 -13.296 -5.087 1.00 76.25 91 GLN A O 1
ATOM 723 N N . TYR A 1 92 ? 12.701 -11.368 -5.709 1.00 62.75 92 TYR A N 1
ATOM 724 C CA . TYR A 1 92 ? 12.364 -10.650 -4.477 1.00 62.75 92 TYR A CA 1
ATOM 725 C C . TYR A 1 92 ? 10.864 -10.710 -4.140 1.00 62.75 92 TYR A C 1
ATOM 727 O O . TYR A 1 92 ? 10.489 -10.958 -2.998 1.00 62.75 92 TYR A O 1
ATOM 735 N N . ARG A 1 93 ? 9.988 -10.539 -5.141 1.00 69.62 93 ARG A N 1
ATOM 736 C CA . ARG A 1 93 ? 8.529 -10.639 -4.945 1.00 69.62 93 ARG A CA 1
ATOM 737 C C . ARG A 1 93 ? 8.088 -12.036 -4.506 1.00 69.62 93 ARG A C 1
ATOM 739 O O . ARG A 1 93 ? 7.132 -12.157 -3.744 1.00 69.62 93 ARG A O 1
ATOM 746 N N . ARG A 1 94 ? 8.753 -13.078 -5.005 1.00 67.06 94 ARG A N 1
ATOM 747 C CA . ARG A 1 94 ? 8.452 -14.467 -4.646 1.00 67.06 94 ARG A CA 1
ATOM 748 C C . ARG A 1 94 ? 8.951 -14.807 -3.257 1.00 67.06 94 ARG A C 1
ATOM 750 O O . ARG A 1 94 ? 8.150 -15.283 -2.471 1.00 67.06 94 ARG A O 1
ATOM 757 N N . ASP A 1 95 ? 10.188 -14.448 -2.931 1.00 62.84 95 ASP A N 1
ATOM 758 C CA . ASP A 1 95 ? 10.755 -14.661 -1.598 1.00 62.84 95 ASP A CA 1
ATOM 759 C C . ASP A 1 95 ? 9.895 -13.985 -0.513 1.00 62.84 95 ASP A C 1
ATOM 761 O O . ASP A 1 95 ? 9.669 -14.553 0.554 1.00 62.84 95 ASP A O 1
ATOM 765 N N . GLU A 1 96 ? 9.344 -12.801 -0.800 1.00 52.84 96 GLU A N 1
ATOM 766 C CA . GLU A 1 96 ? 8.425 -12.108 0.109 1.00 52.84 96 GLU A CA 1
ATOM 767 C C . GLU A 1 96 ? 7.057 -12.805 0.212 1.00 52.84 96 GLU A C 1
ATOM 769 O O . GLU A 1 96 ? 6.506 -12.945 1.303 1.00 52.84 96 GLU A O 1
ATOM 774 N N . THR A 1 97 ? 6.524 -13.309 -0.904 1.00 44.72 97 THR A N 1
ATOM 775 C CA . THR A 1 97 ? 5.277 -14.096 -0.912 1.00 44.72 97 THR A CA 1
ATOM 776 C C . THR A 1 97 ? 5.447 -15.406 -0.138 1.00 44.72 97 THR A C 1
ATOM 778 O O . THR A 1 97 ? 4.587 -15.762 0.664 1.00 44.72 97 THR A O 1
ATOM 781 N N . ASP A 1 98 ? 6.579 -16.085 -0.310 1.00 47.00 98 ASP A N 1
ATOM 782 C CA . ASP A 1 98 ? 6.920 -17.327 0.382 1.00 47.00 98 ASP A CA 1
ATOM 783 C C . ASP A 1 98 ? 7.168 -17.081 1.872 1.00 47.00 98 ASP A C 1
ATOM 785 O O . ASP A 1 98 ? 6.781 -17.898 2.709 1.00 47.00 98 ASP A O 1
ATOM 789 N N . ARG A 1 99 ? 7.738 -15.927 2.242 1.00 43.59 99 ARG A N 1
ATOM 790 C CA . ARG A 1 99 ? 7.855 -15.484 3.638 1.00 43.59 99 ARG A CA 1
ATOM 791 C C . ARG A 1 99 ? 6.477 -15.295 4.274 1.00 43.59 99 ARG A C 1
ATOM 793 O O . ARG A 1 99 ? 6.256 -15.762 5.391 1.00 43.59 99 ARG A O 1
ATOM 800 N N . ILE A 1 100 ? 5.547 -14.661 3.564 1.00 43.44 100 ILE A N 1
ATOM 801 C CA . ILE A 1 100 ? 4.161 -14.463 4.013 1.00 43.44 100 ILE A CA 1
ATOM 802 C C . ILE A 1 100 ? 3.422 -15.808 4.125 1.00 43.44 100 ILE A C 1
ATOM 804 O O . ILE A 1 100 ? 2.791 -16.070 5.148 1.00 43.44 100 ILE A O 1
ATOM 808 N N . ALA A 1 101 ? 3.555 -16.694 3.137 1.00 38.47 101 ALA A N 1
ATOM 809 C CA . ALA A 1 101 ? 2.956 -18.030 3.154 1.00 38.47 101 ALA A CA 1
ATOM 810 C C . ALA A 1 101 ? 3.551 -18.923 4.260 1.00 38.47 101 ALA A C 1
ATOM 812 O O . ALA A 1 101 ? 2.832 -19.666 4.930 1.00 38.47 101 ALA A O 1
ATOM 813 N N . SER A 1 102 ? 4.854 -18.804 4.526 1.00 38.94 102 SER A N 1
ATOM 814 C CA . SER A 1 102 ? 5.527 -19.502 5.628 1.00 38.94 102 SER A CA 1
ATOM 815 C C . SER A 1 102 ? 5.015 -19.026 6.988 1.00 38.94 102 SER A C 1
ATOM 817 O O . SER A 1 102 ? 4.756 -19.852 7.861 1.00 38.94 102 SER A O 1
ATOM 819 N N . LEU A 1 103 ? 4.778 -17.721 7.158 1.00 37.06 103 LEU A N 1
ATOM 820 C CA . LEU A 1 103 ? 4.146 -17.168 8.363 1.00 37.06 103 LEU A CA 1
ATOM 821 C C . LEU A 1 103 ? 2.703 -17.672 8.540 1.00 37.06 103 LEU A C 1
ATOM 823 O O . LEU A 1 103 ? 2.295 -17.958 9.663 1.00 37.06 103 LEU A O 1
ATOM 827 N N . GLN A 1 104 ? 1.960 -17.855 7.445 1.00 36.97 104 GLN A N 1
ATOM 828 C CA . GLN A 1 104 ? 0.608 -18.428 7.456 1.00 36.97 104 GLN A CA 1
ATOM 829 C C . GLN A 1 104 ? 0.588 -19.934 7.778 1.00 36.97 104 GLN A C 1
ATOM 831 O O . GLN A 1 104 ? -0.338 -20.410 8.436 1.00 36.97 104 GLN A O 1
ATOM 836 N N . SER A 1 105 ? 1.617 -20.689 7.381 1.00 38.19 105 SER A N 1
ATOM 837 C CA . SER A 1 105 ? 1.717 -22.131 7.668 1.00 38.19 105 SER A CA 1
ATOM 838 C C . SER A 1 105 ? 1.874 -22.449 9.165 1.00 38.19 105 SER A C 1
ATOM 840 O O . SER A 1 105 ? 1.389 -23.480 9.638 1.00 38.19 105 SER A O 1
ATOM 842 N N . VAL A 1 106 ? 2.468 -21.527 9.933 1.00 37.84 106 VAL A N 1
ATOM 843 C CA . VAL A 1 106 ? 2.624 -21.619 11.398 1.00 37.84 106 VAL A CA 1
ATOM 844 C C . VAL A 1 106 ? 1.308 -21.321 12.132 1.00 37.84 106 VAL A C 1
ATOM 846 O O . VAL A 1 106 ? 1.121 -21.738 13.270 1.00 37.84 106 VAL A O 1
ATOM 849 N N . THR A 1 107 ? 0.360 -20.651 11.474 1.00 35.03 107 THR A N 1
ATOM 850 C CA . THR A 1 107 ? -0.943 -20.261 12.043 1.00 35.03 107 THR A CA 1
ATOM 851 C C . THR A 1 107 ? -2.079 -21.232 11.705 1.00 35.03 107 THR A C 1
ATOM 853 O O . THR A 1 107 ? -3.249 -20.862 11.734 1.00 35.03 107 THR A O 1
ATOM 856 N N . SER A 1 108 ? -1.750 -22.479 11.368 1.00 31.45 108 SER A N 1
ATOM 857 C CA . SER A 1 108 ? -2.704 -23.516 10.974 1.00 31.45 108 SER A CA 1
ATOM 858 C C . SER A 1 108 ? -3.688 -23.864 12.100 1.00 31.45 108 SER A C 1
ATOM 860 O O . SER A 1 108 ? -3.414 -24.686 12.964 1.00 31.45 108 SER A O 1
ATOM 862 N N . ASN A 1 109 ? -4.869 -23.252 12.053 1.00 33.81 109 ASN A N 1
ATOM 863 C CA . ASN A 1 109 ? -6.125 -23.835 12.513 1.00 33.81 109 ASN A CA 1
ATOM 864 C C . ASN A 1 109 ? -7.275 -23.132 11.791 1.00 33.81 109 ASN A C 1
ATOM 866 O O . ASN A 1 109 ? -7.745 -22.111 12.269 1.00 33.81 109 ASN A O 1
ATOM 870 N N . VAL A 1 110 ? -7.687 -23.667 10.639 1.00 28.02 110 VAL A N 1
ATOM 871 C CA . VAL A 1 110 ? -9.070 -24.094 10.350 1.00 28.02 110 VAL A CA 1
ATOM 872 C C . VAL A 1 110 ? -8.992 -25.013 9.123 1.00 28.02 110 VAL A C 1
ATOM 874 O O . VAL A 1 110 ? -8.554 -24.609 8.048 1.00 28.02 110 VAL A O 1
ATOM 877 N N . SER A 1 111 ? -9.351 -26.280 9.329 1.00 25.77 111 SER A N 1
ATOM 878 C CA . SER A 1 111 ? -9.339 -27.353 8.333 1.00 25.77 111 SER A CA 1
ATOM 879 C C . SER A 1 111 ? -10.527 -27.291 7.371 1.00 25.77 111 SER A C 1
ATOM 881 O O . SER A 1 111 ? -11.647 -26.978 7.761 1.00 25.77 111 SER A O 1
ATOM 883 N N . LEU A 1 112 ? -10.255 -27.698 6.132 1.00 32.19 112 LEU A N 1
ATOM 884 C CA . LEU A 1 112 ? -11.197 -28.061 5.070 1.00 32.19 112 LEU A CA 1
ATOM 885 C C . LEU A 1 112 ? -11.936 -29.380 5.403 1.00 32.19 112 LEU A C 1
ATOM 887 O O . LEU A 1 112 ? -11.286 -30.265 5.958 1.00 32.19 112 LEU A O 1
ATOM 891 N N . LEU A 1 113 ? -13.228 -29.515 5.023 1.00 22.23 113 LEU A N 1
ATOM 892 C CA . LEU A 1 113 ? -13.918 -30.702 4.429 1.00 22.23 113 LEU A CA 1
ATOM 893 C C . LEU A 1 113 ? -15.483 -30.639 4.543 1.00 22.23 113 LEU A C 1
ATOM 895 O O . LEU A 1 113 ? -15.995 -30.867 5.628 1.00 22.23 113 LEU A O 1
ATOM 899 N N . ASN A 1 114 ? -16.178 -30.386 3.404 1.00 26.12 114 ASN A N 1
ATOM 900 C CA . ASN A 1 114 ? -17.459 -30.915 2.811 1.00 26.12 114 ASN A CA 1
ATOM 901 C C . ASN A 1 114 ? -18.751 -31.244 3.660 1.00 26.12 114 ASN A C 1
ATOM 903 O O . ASN A 1 114 ? -18.634 -31.491 4.851 1.00 26.12 114 ASN A O 1
ATOM 907 N N . PRO A 1 115 ? -19.945 -31.549 3.056 1.00 37.34 115 PRO A N 1
ATOM 908 C CA . PRO A 1 115 ? -20.874 -30.768 2.186 1.00 37.34 115 PRO A CA 1
ATOM 909 C C . PRO A 1 115 ? -22.413 -30.947 2.516 1.00 37.34 115 PRO A C 1
ATOM 911 O O . PRO A 1 115 ? -22.777 -31.950 3.114 1.00 37.34 115 PRO A O 1
ATOM 914 N N . MET A 1 116 ? -23.310 -30.068 1.998 1.00 24.14 116 MET A N 1
ATOM 915 C CA . MET A 1 116 ? -24.812 -30.197 1.864 1.00 24.14 116 MET A CA 1
ATOM 916 C C . MET A 1 116 ? -25.644 -30.350 3.184 1.00 24.14 116 MET A C 1
ATOM 918 O O . MET A 1 116 ? -25.120 -30.849 4.164 1.00 24.14 116 MET A O 1
ATOM 922 N N . GLU A 1 117 ? -26.909 -29.927 3.391 1.00 25.38 117 GLU A N 1
ATOM 923 C CA . GLU A 1 117 ? -28.141 -29.775 2.580 1.00 25.38 117 GLU A CA 1
ATOM 924 C C . GLU A 1 117 ? -29.232 -28.959 3.371 1.00 25.38 117 GLU A C 1
ATOM 926 O O . GLU A 1 117 ? -29.200 -28.930 4.600 1.00 25.38 117 GLU A O 1
ATOM 931 N N . ASP A 1 118 ? -30.195 -28.364 2.641 1.00 24.70 118 ASP A N 1
ATOM 932 C CA . ASP A 1 118 ? -31.606 -27.971 2.942 1.00 24.70 118 ASP A CA 1
ATOM 933 C C . ASP A 1 118 ? -32.096 -26.792 3.854 1.00 24.70 118 ASP A C 1
ATOM 935 O O . ASP A 1 118 ? -32.157 -26.862 5.076 1.00 24.70 118 ASP A O 1
ATOM 939 N N . ILE A 1 119 ? -32.594 -25.746 3.153 1.00 29.02 119 ILE A N 1
ATOM 940 C CA . ILE A 1 119 ? -33.902 -25.014 3.180 1.00 29.02 119 ILE A CA 1
ATOM 941 C C . ILE A 1 119 ? -34.599 -24.632 4.517 1.00 29.02 119 ILE A C 1
ATOM 943 O O . ILE A 1 119 ? -35.127 -25.494 5.210 1.00 29.02 119 ILE A O 1
ATOM 947 N N . ALA A 1 120 ? -34.847 -23.317 4.720 1.00 23.20 120 ALA A N 1
ATOM 948 C CA . ALA A 1 120 ? -36.186 -22.711 4.951 1.00 23.20 120 ALA A CA 1
ATOM 949 C C . ALA A 1 120 ? -36.165 -21.158 4.921 1.00 23.20 120 ALA A C 1
ATOM 951 O O . ALA A 1 120 ? -35.309 -20.515 5.517 1.00 23.20 120 ALA A O 1
ATOM 952 N N . THR A 1 121 ? -37.140 -20.572 4.218 1.00 33.12 121 THR A N 1
ATOM 953 C CA . THR A 1 121 ? -37.463 -19.134 4.062 1.00 33.12 121 THR A CA 1
ATOM 954 C C . THR A 1 121 ? -37.982 -18.466 5.347 1.00 33.12 121 THR A C 1
ATOM 956 O O . THR A 1 121 ? -38.623 -19.177 6.114 1.00 33.12 121 THR A O 1
ATOM 959 N N . ILE A 1 122 ? -37.854 -17.128 5.505 1.00 27.52 122 ILE A N 1
ATOM 960 C CA . ILE A 1 122 ? -38.941 -16.179 5.899 1.00 27.52 122 ILE A CA 1
ATOM 961 C C . ILE A 1 122 ? -38.491 -14.690 5.902 1.00 27.52 122 ILE A C 1
ATOM 963 O O . ILE A 1 122 ? -37.407 -14.356 6.362 1.00 27.52 122 ILE A O 1
ATOM 967 N N . ASP A 1 123 ? -39.417 -13.878 5.372 1.00 25.28 123 ASP A N 1
ATOM 968 C CA . ASP A 1 123 ? -39.746 -12.436 5.415 1.00 25.28 123 ASP A CA 1
ATOM 969 C C . ASP A 1 123 ? -38.741 -11.280 5.540 1.00 25.28 123 ASP A C 1
ATOM 971 O O . ASP A 1 123 ? -37.836 -11.224 6.366 1.00 25.28 123 ASP A O 1
ATOM 975 N N . LEU A 1 124 ? -39.055 -10.278 4.712 1.00 36.59 124 LEU A N 1
ATOM 976 C CA . LEU A 1 124 ? -38.372 -9.016 4.474 1.00 36.59 124 LEU A CA 1
ATOM 977 C C . LEU A 1 124 ? -38.873 -7.928 5.431 1.00 36.59 124 LEU A C 1
ATOM 979 O O . LEU A 1 124 ? -39.882 -7.282 5.155 1.00 36.59 124 LEU A O 1
ATOM 983 N N . ASP A 1 125 ? -38.091 -7.642 6.468 1.00 28.06 125 ASP A N 1
ATOM 984 C CA . ASP A 1 125 ? -38.102 -6.344 7.139 1.00 28.06 125 ASP A CA 1
ATOM 985 C C . ASP A 1 125 ? -36.756 -5.642 6.922 1.00 28.06 125 ASP A C 1
ATOM 987 O O . ASP A 1 125 ? 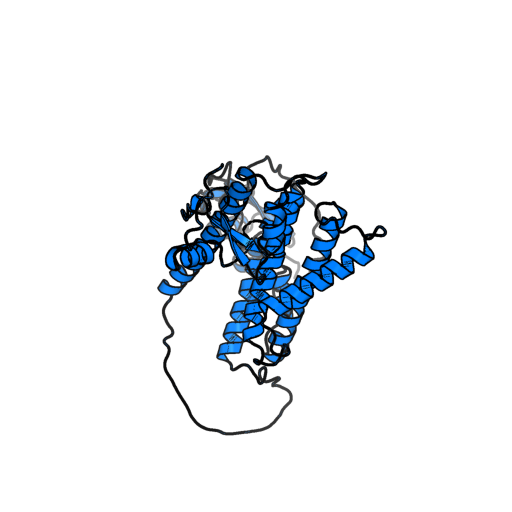-35.705 -6.259 6.746 1.00 28.06 125 ASP A O 1
ATOM 991 N N . ARG A 1 126 ? -36.815 -4.314 6.853 1.00 35.81 126 ARG A N 1
ATOM 992 C CA . ARG A 1 126 ? -35.850 -3.376 6.248 1.00 35.81 126 ARG A CA 1
ATOM 993 C C . ARG A 1 126 ? -34.483 -3.250 6.963 1.00 35.81 126 ARG A C 1
ATOM 995 O O . ARG A 1 126 ? -33.832 -2.219 6.832 1.00 35.81 126 ARG A O 1
ATOM 1002 N N . GLU A 1 127 ? -34.051 -4.289 7.675 1.00 33.41 127 GLU A N 1
ATOM 1003 C CA . GLU A 1 127 ? -32.818 -4.394 8.475 1.00 33.41 127 GLU A CA 1
ATOM 1004 C C . GLU A 1 127 ? -31.813 -5.442 7.963 1.00 33.41 127 GLU A C 1
ATOM 1006 O O . GLU A 1 127 ? -30.783 -5.677 8.589 1.00 33.41 127 GLU A O 1
ATOM 1011 N N . SER A 1 128 ? -32.029 -6.025 6.785 1.00 37.28 128 SER A N 1
ATOM 1012 C CA . SER A 1 128 ? -30.997 -6.819 6.114 1.00 37.28 128 SER A CA 1
ATOM 1013 C C . SER A 1 128 ? -30.838 -6.376 4.663 1.00 37.28 128 SER A C 1
ATOM 1015 O O . SER A 1 128 ? -31.538 -6.827 3.761 1.00 37.28 128 SER A O 1
ATOM 1017 N N . ILE A 1 129 ? -29.838 -5.531 4.394 1.00 38.66 129 ILE A N 1
ATOM 1018 C CA . ILE A 1 129 ? -29.110 -5.691 3.129 1.00 38.66 129 ILE A CA 1
ATOM 1019 C C . ILE A 1 129 ? -28.283 -6.961 3.342 1.00 38.66 129 ILE A C 1
ATOM 1021 O O . ILE A 1 129 ? -27.124 -6.918 3.744 1.00 38.66 129 ILE A O 1
ATOM 1025 N N . SER A 1 130 ? -28.965 -8.103 3.229 1.00 39.84 130 SER A N 1
ATOM 1026 C CA . SER A 1 130 ? -28.340 -9.413 3.179 1.00 39.84 130 SER A CA 1
ATOM 1027 C C . SER A 1 130 ? -27.412 -9.397 1.976 1.00 39.84 130 SER A C 1
ATOM 1029 O O . SER A 1 130 ? -27.839 -9.038 0.880 1.00 39.84 130 SER A O 1
ATOM 1031 N N . CYS A 1 131 ? -26.148 -9.678 2.282 1.00 41.94 131 CYS A N 1
ATOM 1032 C CA . CYS A 1 131 ? -25.108 -10.297 1.479 1.00 41.94 131 CYS A CA 1
ATOM 1033 C C . CYS A 1 131 ? -25.265 -10.149 -0.036 1.00 41.94 131 CYS A C 1
ATOM 1035 O O . CYS A 1 131 ? -26.267 -10.555 -0.619 1.00 41.94 131 CYS A O 1
ATOM 1037 N N . ASN A 1 132 ? -24.198 -9.690 -0.691 1.00 52.56 132 ASN A N 1
ATOM 1038 C CA . ASN A 1 132 ? -23.988 -9.853 -2.118 1.00 52.56 132 ASN A CA 1
ATOM 1039 C C . ASN A 1 132 ? -24.526 -11.241 -2.497 1.00 52.56 132 ASN A C 1
ATOM 1041 O O . ASN A 1 132 ? -24.005 -12.214 -1.956 1.00 52.56 132 ASN A O 1
ATOM 1045 N N . PRO A 1 133 ? -25.564 -11.363 -3.349 1.00 56.88 133 PRO A N 1
ATOM 1046 C CA . PRO A 1 133 ? -26.217 -12.650 -3.600 1.00 56.88 133 PRO A CA 1
ATOM 1047 C C . PRO A 1 133 ? -25.250 -13.689 -4.189 1.00 56.88 133 PRO A C 1
ATOM 1049 O O . PRO A 1 133 ? -25.584 -14.866 -4.297 1.00 56.88 133 PRO A O 1
ATOM 1052 N N . PHE A 1 134 ? -24.048 -13.246 -4.566 1.00 63.09 134 PHE A N 1
ATOM 1053 C CA . PHE A 1 134 ? -22.951 -14.042 -5.086 1.00 63.09 134 PHE A CA 1
ATOM 1054 C C . PHE A 1 134 ? -21.889 -14.424 -4.036 1.00 63.09 134 PHE A C 1
ATOM 1056 O O . PHE A 1 134 ? -21.044 -15.260 -4.343 1.00 63.09 134 PHE A O 1
ATOM 1063 N N . LEU A 1 135 ? -21.897 -13.839 -2.830 1.00 71.88 135 LEU A N 1
ATOM 1064 C CA . LEU A 1 135 ? -20.934 -14.131 -1.762 1.00 71.88 135 LEU A CA 1
ATOM 1065 C C . LEU A 1 135 ? -21.627 -14.767 -0.560 1.00 71.88 135 LEU A C 1
ATOM 1067 O O . LEU A 1 135 ? -22.542 -14.192 0.024 1.00 71.88 135 LEU A O 1
ATOM 1071 N N . ASN A 1 136 ? -21.128 -15.928 -0.147 1.00 79.69 136 ASN A N 1
ATOM 1072 C CA . ASN A 1 136 ? -21.469 -16.491 1.156 1.00 79.69 136 ASN A CA 1
ATOM 1073 C C . ASN A 1 136 ? -20.720 -15.767 2.298 1.00 79.69 136 ASN A C 1
ATOM 1075 O O . ASN A 1 136 ? -19.794 -14.987 2.059 1.00 79.69 136 ASN A O 1
ATOM 1079 N N . ASP A 1 137 ? -21.103 -16.042 3.546 1.00 74.69 137 ASP A N 1
ATOM 1080 C CA . ASP A 1 137 ? -20.542 -15.380 4.735 1.00 74.69 137 ASP A CA 1
ATOM 1081 C C . ASP A 1 137 ? -19.019 -15.533 4.864 1.00 74.69 137 ASP A C 1
ATOM 1083 O O . ASP A 1 137 ? -18.331 -14.616 5.322 1.00 74.69 137 ASP A O 1
ATOM 1087 N N . ASP A 1 138 ? -18.471 -16.674 4.449 1.00 75.19 138 ASP A N 1
ATOM 1088 C CA . ASP A 1 138 ? -17.031 -16.924 4.507 1.00 75.19 138 ASP A CA 1
ATOM 1089 C C . ASP A 1 138 ? -16.289 -16.123 3.434 1.00 75.19 138 ASP A C 1
ATOM 1091 O O . ASP A 1 138 ? -15.276 -15.485 3.731 1.00 75.19 138 ASP A O 1
ATOM 1095 N N . GLN A 1 139 ? -16.836 -16.048 2.219 1.00 78.19 139 GLN A N 1
ATOM 1096 C CA . GLN A 1 139 ? -16.314 -15.194 1.151 1.00 78.19 139 GLN A CA 1
ATOM 1097 C C . GLN A 1 139 ? -16.419 -13.705 1.511 1.00 78.19 139 GLN A C 1
ATOM 1099 O O . GLN A 1 139 ? -15.511 -12.937 1.199 1.00 78.19 139 GLN A O 1
ATOM 1104 N N . ALA A 1 140 ? -17.479 -13.283 2.207 1.00 75.94 140 ALA A N 1
ATOM 1105 C CA . ALA A 1 140 ? -17.633 -11.912 2.695 1.00 75.94 140 ALA A CA 1
ATOM 1106 C C . ALA A 1 140 ? -16.588 -11.558 3.774 1.00 75.94 140 ALA A C 1
ATOM 1108 O O . ALA A 1 140 ? -16.014 -10.461 3.761 1.00 75.94 140 ALA A O 1
ATOM 1109 N N . LYS A 1 141 ? -16.272 -12.495 4.680 1.00 76.94 141 LYS A N 1
ATOM 1110 C CA . LYS A 1 141 ? -15.185 -12.341 5.668 1.00 76.94 141 LYS A CA 1
ATOM 1111 C C . LYS A 1 141 ? -13.806 -12.332 5.014 1.00 76.94 141 LYS A C 1
ATOM 1113 O O . LYS A 1 141 ? -12.956 -11.524 5.406 1.00 76.94 141 LYS A O 1
ATOM 1118 N N . GLU A 1 142 ? -13.574 -13.203 4.033 1.00 75.00 142 GLU A N 1
ATOM 1119 C CA . GLU A 1 142 ? -12.332 -13.249 3.255 1.00 75.00 142 GLU A CA 1
ATOM 1120 C C . GLU A 1 142 ? -12.113 -11.927 2.514 1.00 75.00 142 GLU A C 1
ATOM 1122 O O . GLU A 1 142 ? -11.056 -11.311 2.664 1.00 75.00 142 GLU A O 1
ATOM 1127 N N . LEU A 1 143 ? -13.139 -11.445 1.806 1.00 79.12 143 LEU A N 1
ATOM 1128 C CA . LEU A 1 143 ? -13.154 -10.146 1.141 1.00 79.12 143 LEU A CA 1
ATOM 1129 C C . LEU A 1 143 ? -12.829 -9.020 2.124 1.00 79.12 143 LEU A C 1
ATOM 1131 O O . LEU A 1 143 ? -11.909 -8.246 1.874 1.00 79.12 143 LEU A O 1
ATOM 1135 N N . THR A 1 144 ? -13.542 -8.941 3.252 1.00 77.06 144 THR A N 1
ATOM 1136 C CA . THR A 1 144 ? -13.329 -7.896 4.269 1.00 77.06 144 THR A CA 1
ATOM 1137 C C . THR A 1 144 ? -11.887 -7.921 4.775 1.00 77.06 144 THR A C 1
ATOM 1139 O O . THR A 1 144 ? -11.193 -6.906 4.779 1.00 77.06 144 THR A O 1
ATOM 1142 N N . THR A 1 145 ? -11.381 -9.101 5.131 1.00 76.31 145 THR A N 1
ATOM 1143 C CA . THR A 1 145 ? -9.994 -9.267 5.580 1.00 76.31 145 THR A CA 1
ATOM 1144 C C . THR A 1 145 ? -9.001 -8.824 4.507 1.00 76.31 145 THR A C 1
ATOM 1146 O O . THR A 1 145 ? -8.008 -8.160 4.811 1.00 76.31 145 THR A O 1
ATOM 1149 N N . TYR A 1 146 ? -9.259 -9.182 3.250 1.00 76.94 146 TYR A N 1
ATOM 1150 C CA . TYR A 1 146 ? -8.423 -8.813 2.120 1.00 76.94 146 TYR A CA 1
ATOM 1151 C C . TYR A 1 146 ? -8.398 -7.295 1.902 1.00 76.94 146 TYR A C 1
ATOM 1153 O O . TYR A 1 146 ? -7.311 -6.717 1.862 1.00 76.94 146 TYR A O 1
ATOM 1161 N N . VAL A 1 147 ? -9.560 -6.634 1.827 1.00 78.44 147 VAL A N 1
ATOM 1162 C CA . VAL A 1 147 ? -9.648 -5.202 1.483 1.00 78.44 147 VAL A CA 1
ATOM 1163 C C . VAL A 1 147 ? -9.048 -4.282 2.550 1.00 78.44 147 VAL A C 1
ATOM 1165 O O . VAL A 1 147 ? -8.484 -3.239 2.216 1.00 78.44 147 VAL A O 1
ATOM 1168 N N . PHE A 1 148 ? -9.094 -4.679 3.824 1.00 76.69 148 PHE A N 1
ATOM 1169 C CA . PHE A 1 148 ? -8.411 -3.957 4.902 1.00 76.69 148 PHE A CA 1
ATOM 1170 C C . PHE A 1 148 ? -6.893 -4.190 4.884 1.00 76.69 148 PHE A C 1
ATOM 1172 O O . PHE A 1 148 ? -6.127 -3.243 5.054 1.00 76.69 148 PHE A O 1
ATOM 1179 N N . LYS A 1 149 ? -6.427 -5.409 4.580 1.00 70.06 149 LYS A N 1
ATOM 1180 C CA . LYS A 1 149 ? -4.986 -5.689 4.433 1.00 70.06 149 LYS A CA 1
ATOM 1181 C C . LYS A 1 149 ? -4.361 -4.952 3.252 1.00 70.06 149 LYS A C 1
ATOM 1183 O O . LYS A 1 149 ? -3.262 -4.417 3.374 1.00 70.06 149 LYS A O 1
ATOM 1188 N N . ILE A 1 150 ? -5.037 -4.886 2.105 1.00 75.88 150 ILE A N 1
ATOM 1189 C CA . ILE A 1 150 ? -4.508 -4.129 0.959 1.00 75.88 150 ILE A CA 1
ATOM 1190 C C . ILE A 1 150 ? -4.451 -2.626 1.242 1.00 75.88 150 ILE A C 1
ATOM 1192 O O . ILE A 1 150 ? -3.579 -1.965 0.689 1.00 75.88 150 ILE A O 1
ATOM 1196 N N . ALA A 1 151 ? -5.317 -2.087 2.109 1.00 72.06 151 ALA A N 1
ATOM 1197 C CA . ALA A 1 151 ? -5.249 -0.688 2.525 1.00 72.06 151 ALA A CA 1
ATOM 1198 C C . ALA A 1 151 ? -3.943 -0.403 3.290 1.00 72.06 151 ALA A C 1
ATOM 1200 O O . ALA A 1 151 ? -3.280 0.599 3.023 1.00 72.06 151 ALA A O 1
ATOM 1201 N N . GLU A 1 152 ? -3.505 -1.327 4.152 1.00 69.94 152 GLU A N 1
ATOM 1202 C CA . GLU A 1 152 ? -2.204 -1.256 4.833 1.00 69.94 152 GLU A CA 1
ATOM 1203 C C . GLU A 1 152 ? -1.032 -1.406 3.849 1.00 69.94 152 GLU A C 1
ATOM 1205 O O . GLU A 1 152 ? -0.094 -0.604 3.855 1.00 69.94 152 GLU A O 1
ATOM 1210 N N . ILE A 1 153 ? -1.098 -2.399 2.953 1.00 65.69 153 ILE A N 1
ATOM 1211 C CA . ILE A 1 153 ? -0.052 -2.658 1.947 1.00 65.69 153 ILE A CA 1
ATOM 1212 C C . ILE A 1 153 ? 0.090 -1.469 0.986 1.00 65.69 153 ILE A C 1
ATOM 1214 O O . ILE A 1 153 ? 1.212 -1.100 0.625 1.00 65.69 153 ILE A O 1
ATOM 1218 N N . ARG A 1 154 ? -1.020 -0.820 0.614 1.00 79.56 154 ARG A N 1
ATOM 1219 C CA . ARG A 1 154 ? -1.034 0.375 -0.240 1.00 79.56 154 ARG A CA 1
ATOM 1220 C C . ARG A 1 154 ? -0.139 1.468 0.330 1.00 79.56 154 ARG A C 1
ATOM 1222 O O . ARG A 1 154 ? 0.643 2.044 -0.420 1.00 79.56 154 ARG A O 1
ATOM 1229 N N . GLN A 1 155 ? -0.180 1.718 1.639 1.00 74.81 155 GLN A N 1
ATOM 1230 C CA . GLN A 1 155 ? 0.655 2.752 2.268 1.00 74.81 155 GLN A CA 1
ATOM 1231 C C . GLN A 1 155 ? 2.154 2.463 2.105 1.00 74.81 155 GLN A C 1
ATOM 1233 O O . GLN A 1 155 ? 2.947 3.372 1.849 1.00 74.81 155 GLN A O 1
ATOM 1238 N N . ILE A 1 156 ? 2.549 1.189 2.191 1.00 67.62 156 ILE A N 1
ATOM 1239 C CA . ILE A 1 156 ? 3.940 0.753 2.004 1.00 67.62 156 ILE A CA 1
ATOM 1240 C C . ILE A 1 156 ? 4.370 0.962 0.548 1.00 67.62 156 ILE A C 1
ATOM 1242 O O . ILE A 1 156 ? 5.430 1.541 0.294 1.00 67.62 156 ILE A O 1
ATOM 1246 N N . ILE A 1 157 ? 3.532 0.544 -0.406 1.00 66.69 157 ILE A N 1
ATOM 1247 C CA . ILE A 1 157 ? 3.800 0.705 -1.841 1.00 66.69 157 ILE A CA 1
ATOM 1248 C C . ILE A 1 157 ? 3.873 2.181 -2.228 1.00 66.69 157 ILE A C 1
ATOM 1250 O O . ILE A 1 157 ? 4.801 2.569 -2.937 1.00 66.69 157 ILE A O 1
ATOM 1254 N N . LEU A 1 158 ? 2.957 3.019 -1.737 1.00 71.19 158 LEU A N 1
ATOM 1255 C CA . LEU A 1 158 ? 2.963 4.456 -2.011 1.00 71.19 158 LEU A CA 1
ATOM 1256 C C . LEU A 1 158 ? 4.200 5.140 -1.442 1.00 71.19 158 LEU A C 1
ATOM 1258 O O . LEU A 1 158 ? 4.788 5.979 -2.119 1.00 71.19 158 LEU A O 1
ATOM 1262 N N . LYS A 1 159 ? 4.640 4.760 -0.239 1.00 72.31 159 LYS A N 1
ATOM 1263 C CA . LYS A 1 159 ? 5.879 5.286 0.340 1.00 72.31 159 LYS A CA 1
ATOM 1264 C C . LYS A 1 159 ? 7.096 4.919 -0.513 1.00 72.31 159 LYS A C 1
ATOM 1266 O O . LYS A 1 159 ? 7.870 5.803 -0.870 1.00 72.31 159 LYS A O 1
ATOM 1271 N N . TYR A 1 160 ? 7.232 3.644 -0.881 1.00 72.62 160 TYR A N 1
ATOM 1272 C CA . TYR A 1 160 ? 8.319 3.170 -1.744 1.00 72.62 160 TYR A CA 1
ATOM 1273 C C . TYR A 1 160 ? 8.312 3.860 -3.116 1.00 72.62 160 TYR A C 1
ATOM 1275 O O . TYR A 1 160 ? 9.342 4.318 -3.609 1.00 72.62 160 TYR A O 1
ATOM 1283 N N . ALA A 1 161 ? 7.139 3.961 -3.739 1.00 69.50 161 ALA A N 1
ATOM 1284 C CA . ALA A 1 161 ? 6.989 4.597 -5.038 1.00 69.50 161 ALA A CA 1
ATOM 1285 C C . ALA A 1 161 ? 7.267 6.102 -4.970 1.00 69.50 161 ALA A C 1
ATOM 1287 O O . ALA A 1 161 ? 7.886 6.634 -5.888 1.00 69.50 161 ALA A O 1
ATOM 1288 N N . LYS A 1 162 ? 6.875 6.778 -3.883 1.00 72.50 162 LYS A N 1
ATOM 1289 C CA . LYS A 1 162 ? 7.133 8.206 -3.669 1.00 72.50 162 LYS A CA 1
ATOM 1290 C C . LYS A 1 162 ? 8.625 8.522 -3.643 1.00 72.50 162 LYS A C 1
ATOM 1292 O O . LYS A 1 162 ? 9.041 9.453 -4.321 1.00 72.50 162 LYS A O 1
ATOM 1297 N N . GLU A 1 163 ? 9.433 7.721 -2.950 1.00 74.62 163 GLU A N 1
ATOM 1298 C CA . GLU A 1 163 ? 10.897 7.887 -2.933 1.00 74.62 163 GLU A CA 1
ATOM 1299 C C . GLU A 1 163 ? 11.494 7.845 -4.349 1.00 74.62 163 GLU A C 1
ATOM 1301 O O . GLU A 1 163 ? 12.372 8.638 -4.686 1.00 74.62 163 GLU A O 1
ATOM 1306 N N . LYS A 1 164 ? 10.964 6.970 -5.210 1.00 70.56 164 LYS A N 1
ATOM 1307 C CA . LYS A 1 164 ? 11.381 6.859 -6.613 1.00 70.56 164 LYS A CA 1
ATOM 1308 C C . LYS A 1 164 ? 10.846 7.976 -7.507 1.00 70.56 164 LYS A C 1
ATOM 1310 O O . LYS A 1 164 ? 11.568 8.465 -8.374 1.00 70.56 164 LYS A O 1
ATOM 1315 N N . ILE A 1 165 ? 9.592 8.375 -7.313 1.00 68.19 165 ILE A N 1
ATOM 1316 C CA . ILE A 1 165 ? 8.932 9.461 -8.054 1.00 68.19 165 ILE A CA 1
ATOM 1317 C C . ILE A 1 165 ? 9.625 10.798 -7.778 1.00 68.19 165 ILE A C 1
ATOM 1319 O O . ILE A 1 165 ? 9.857 11.559 -8.721 1.00 68.19 165 ILE A O 1
ATOM 1323 N N . ASP A 1 166 ? 10.023 11.029 -6.527 1.00 72.81 166 ASP A N 1
ATOM 1324 C CA . ASP A 1 166 ? 10.653 12.265 -6.054 1.00 72.81 166 ASP A CA 1
ATOM 1325 C C . ASP A 1 166 ? 12.179 12.304 -6.300 1.00 72.81 166 ASP A C 1
ATOM 1327 O O . ASP A 1 166 ? 12.820 13.321 -6.044 1.00 72.81 166 ASP A O 1
ATOM 1331 N N . SER A 1 167 ? 12.775 11.230 -6.834 1.00 73.50 167 SER A N 1
ATOM 1332 C CA . SER A 1 167 ? 14.222 11.125 -7.106 1.00 73.50 167 SER A CA 1
ATOM 1333 C C . SER A 1 167 ? 14.758 12.152 -8.115 1.00 73.50 167 SER A C 1
ATOM 1335 O O . SER A 1 167 ? 15.962 12.403 -8.174 1.00 73.50 167 SER A O 1
ATOM 1337 N N . GLY A 1 168 ? 13.885 12.713 -8.959 1.00 65.06 168 GLY A N 1
ATOM 1338 C CA . GLY A 1 168 ? 14.269 13.543 -10.105 1.00 65.06 168 GLY A CA 1
ATOM 1339 C C . GLY A 1 168 ? 14.853 12.756 -11.289 1.00 65.06 168 GLY A C 1
ATOM 1340 O O . GLY A 1 168 ? 15.174 13.356 -12.316 1.00 65.06 168 GLY A O 1
ATOM 1341 N N . ILE A 1 169 ? 14.965 11.426 -11.189 1.00 70.25 169 ILE A N 1
ATOM 1342 C CA . ILE A 1 169 ? 15.456 10.547 -12.255 1.00 70.25 169 ILE A CA 1
ATOM 1343 C C . ILE A 1 169 ? 14.256 9.958 -13.002 1.00 70.25 169 ILE A C 1
ATOM 1345 O O . ILE A 1 169 ? 13.444 9.232 -12.435 1.00 70.25 169 ILE A O 1
ATOM 1349 N N . LEU A 1 170 ? 14.152 10.226 -14.308 1.00 63.28 170 LEU A N 1
ATOM 1350 C CA . LEU A 1 170 ? 12.976 9.846 -15.103 1.00 63.28 170 LEU A CA 1
ATOM 1351 C C . LEU A 1 170 ? 12.707 8.329 -15.136 1.00 63.28 170 LEU A C 1
ATOM 1353 O O . LEU A 1 170 ? 11.549 7.903 -15.136 1.00 63.28 170 LEU A O 1
ATOM 1357 N N . SER A 1 171 ? 13.760 7.508 -15.152 1.00 65.06 171 SER A N 1
ATOM 1358 C CA . SER A 1 171 ? 13.631 6.048 -15.096 1.00 65.06 171 SER A CA 1
ATOM 1359 C C . SER A 1 171 ? 13.130 5.564 -13.736 1.00 65.06 171 SER A C 1
ATOM 1361 O O . SER A 1 171 ? 12.278 4.684 -13.687 1.00 65.06 171 SER A O 1
ATOM 1363 N N . GLU A 1 172 ? 13.598 6.165 -12.640 1.00 69.56 172 GLU A N 1
ATOM 1364 C CA . GLU A 1 172 ? 13.129 5.831 -11.292 1.00 69.56 172 GLU A CA 1
ATOM 1365 C C . GLU A 1 172 ? 11.691 6.299 -11.080 1.00 69.56 172 GLU A C 1
ATOM 1367 O O . GLU A 1 172 ? 10.868 5.544 -10.570 1.00 69.56 172 GLU A O 1
ATOM 1372 N N . ASN A 1 173 ? 11.349 7.491 -11.564 1.00 71.38 173 ASN A N 1
ATOM 1373 C CA . ASN A 1 173 ? 9.981 7.990 -11.546 1.00 71.38 173 ASN A CA 1
ATOM 1374 C C . ASN A 1 173 ? 9.024 7.038 -12.280 1.00 71.38 173 ASN A C 1
ATOM 1376 O O . ASN A 1 173 ? 8.007 6.622 -11.721 1.00 71.38 173 ASN A O 1
ATOM 1380 N N . SER A 1 174 ? 9.408 6.609 -13.486 1.00 70.31 174 SER A N 1
ATOM 1381 C CA . SER A 1 174 ? 8.646 5.622 -14.259 1.00 70.31 174 SER A CA 1
ATOM 1382 C C . SER A 1 174 ? 8.512 4.285 -13.516 1.00 70.31 174 SER A C 1
ATOM 1384 O O . SER A 1 174 ? 7.432 3.696 -13.509 1.00 70.31 174 SER A O 1
ATOM 1386 N N . ASP A 1 175 ? 9.570 3.823 -12.843 1.00 70.12 175 ASP A N 1
ATOM 1387 C CA . ASP A 1 175 ? 9.549 2.615 -12.009 1.00 70.12 175 ASP A CA 1
ATOM 1388 C C . ASP A 1 175 ? 8.626 2.742 -10.788 1.00 70.12 175 ASP A C 1
ATOM 1390 O O . ASP A 1 175 ? 7.977 1.764 -10.403 1.00 70.12 175 ASP A O 1
ATOM 1394 N N . GLY A 1 176 ? 8.569 3.921 -10.165 1.00 68.38 176 GLY A N 1
ATOM 1395 C CA . GLY A 1 176 ? 7.670 4.214 -9.050 1.00 68.38 176 GLY A CA 1
ATOM 1396 C C . GLY A 1 176 ? 6.208 4.127 -9.483 1.00 68.38 176 GLY A C 1
ATOM 1397 O O . GLY A 1 176 ? 5.430 3.394 -8.873 1.00 68.38 176 GLY A O 1
ATOM 1398 N N . ILE A 1 177 ? 5.860 4.773 -10.600 1.00 71.44 177 ILE A N 1
ATOM 1399 C CA . ILE A 1 177 ? 4.505 4.720 -11.174 1.00 71.44 177 ILE A CA 1
ATOM 1400 C C . ILE A 1 177 ? 4.133 3.283 -11.576 1.00 71.44 177 ILE A C 1
ATOM 1402 O O . ILE A 1 177 ? 3.045 2.809 -11.249 1.00 71.44 177 ILE A O 1
ATOM 1406 N N . ALA A 1 178 ? 5.048 2.550 -12.218 1.00 70.69 178 ALA A N 1
ATOM 1407 C CA . ALA A 1 178 ? 4.818 1.155 -12.596 1.00 70.69 178 ALA A CA 1
ATOM 1408 C C . ALA A 1 178 ? 4.607 0.238 -11.378 1.00 70.69 178 ALA A C 1
ATOM 1410 O O . ALA A 1 178 ? 3.811 -0.695 -11.433 1.00 70.69 178 ALA A O 1
ATOM 1411 N N . SER A 1 179 ? 5.294 0.501 -10.263 1.00 69.62 179 SER A N 1
ATOM 1412 C CA . SER A 1 179 ? 5.088 -0.241 -9.010 1.00 69.62 179 SER A CA 1
ATOM 1413 C C . SER A 1 179 ? 3.663 -0.074 -8.474 1.00 69.62 179 SER A C 1
ATOM 1415 O O . SER A 1 179 ? 3.066 -1.054 -8.034 1.00 69.62 179 SER A O 1
ATOM 1417 N N . ILE A 1 180 ? 3.103 1.137 -8.566 1.00 75.62 180 ILE A N 1
ATOM 1418 C CA . ILE A 1 180 ? 1.725 1.425 -8.144 1.00 75.62 180 ILE A CA 1
ATOM 1419 C C . ILE A 1 180 ? 0.714 0.760 -9.089 1.00 75.62 180 ILE A C 1
ATOM 1421 O O . ILE A 1 180 ? -0.217 0.104 -8.626 1.00 75.62 180 ILE A O 1
ATOM 1425 N N . LEU A 1 181 ? 0.913 0.869 -10.406 1.00 73.75 181 LEU A N 1
ATOM 1426 C CA . LEU A 1 181 ? 0.040 0.226 -11.396 1.00 73.75 181 LEU A CA 1
ATOM 1427 C C . LEU A 1 181 ? -0.006 -1.299 -11.227 1.00 73.75 181 LEU A C 1
ATOM 1429 O O . LEU A 1 181 ? -1.090 -1.873 -11.223 1.00 73.75 181 LEU A O 1
ATOM 1433 N N . HIS A 1 182 ? 1.143 -1.949 -11.015 1.00 69.88 182 HIS A N 1
ATOM 1434 C CA . HIS A 1 182 ? 1.195 -3.393 -10.758 1.00 69.88 182 HIS A CA 1
ATOM 1435 C C . HIS A 1 182 ? 0.527 -3.792 -9.440 1.00 69.88 182 HIS A C 1
ATOM 1437 O O . HIS A 1 182 ? -0.060 -4.870 -9.348 1.00 69.88 182 HIS A O 1
ATOM 1443 N N . PHE A 1 183 ? 0.622 -2.950 -8.407 1.00 77.31 183 PHE A N 1
ATOM 1444 C CA . PHE A 1 183 ? -0.107 -3.179 -7.165 1.00 77.31 183 PHE A CA 1
ATOM 1445 C C . PHE A 1 183 ? -1.619 -3.183 -7.424 1.00 77.31 183 PHE A C 1
ATOM 1447 O O . PHE A 1 183 ? -2.287 -4.152 -7.067 1.00 77.31 183 PHE A O 1
ATOM 1454 N N . TYR A 1 184 ? -2.147 -2.165 -8.112 1.00 81.69 184 TYR A N 1
ATOM 1455 C CA . TYR A 1 184 ? -3.576 -2.091 -8.425 1.00 81.69 184 TYR A CA 1
ATOM 1456 C C . TYR A 1 184 ? -4.048 -3.184 -9.387 1.00 81.69 184 TYR A C 1
ATOM 1458 O O . TYR A 1 184 ? -5.139 -3.706 -9.194 1.00 81.69 184 TYR A O 1
ATOM 1466 N N . GLU A 1 185 ? -3.229 -3.599 -10.353 1.00 78.06 185 GLU A N 1
ATOM 1467 C CA . GLU A 1 185 ? -3.504 -4.764 -11.206 1.00 78.06 185 GLU A CA 1
ATOM 1468 C C . GLU A 1 185 ? -3.672 -6.037 -10.362 1.00 78.06 185 GLU A C 1
ATOM 1470 O O . GLU A 1 185 ? -4.645 -6.775 -10.519 1.00 78.06 185 GLU A O 1
ATOM 1475 N N . GLY A 1 186 ? -2.744 -6.285 -9.431 1.00 65.12 186 GLY A N 1
ATOM 1476 C CA . GLY A 1 186 ? -2.814 -7.432 -8.527 1.00 65.12 186 GLY A CA 1
ATOM 1477 C C . GLY A 1 186 ? -4.061 -7.401 -7.645 1.00 65.12 186 GLY A C 1
ATOM 1478 O O . GLY A 1 186 ? -4.723 -8.427 -7.487 1.00 65.12 186 GLY A O 1
ATOM 1479 N N . VAL A 1 187 ? -4.409 -6.223 -7.122 1.00 77.31 187 VAL A N 1
ATOM 1480 C CA . VAL A 1 187 ? -5.641 -6.030 -6.348 1.00 77.31 187 VAL A CA 1
ATOM 1481 C C . VAL A 1 187 ? -6.873 -6.299 -7.208 1.00 77.31 187 VAL A C 1
ATOM 1483 O O . VAL A 1 187 ? -7.731 -7.083 -6.813 1.00 77.31 187 VAL A O 1
ATOM 1486 N N . TYR A 1 188 ? -6.937 -5.720 -8.404 1.00 81.38 188 TYR A N 1
ATOM 1487 C CA . TYR A 1 188 ? -8.054 -5.880 -9.329 1.00 81.38 188 TYR A CA 1
ATOM 1488 C C . TYR A 1 188 ? -8.322 -7.352 -9.665 1.00 81.38 188 TYR A C 1
ATOM 1490 O O . TYR A 1 188 ? -9.456 -7.813 -9.550 1.00 81.38 188 TYR A O 1
ATOM 1498 N N . VAL A 1 189 ? -7.278 -8.116 -10.003 1.00 75.44 189 VAL A N 1
ATOM 1499 C CA . VAL A 1 189 ? -7.394 -9.547 -10.332 1.00 75.44 189 VAL A CA 1
ATOM 1500 C C . VAL A 1 189 ? -7.954 -10.357 -9.161 1.00 75.44 189 VAL A C 1
ATOM 1502 O O . VAL A 1 189 ? -8.758 -11.263 -9.369 1.00 75.44 189 VAL A O 1
ATOM 1505 N N . VAL A 1 190 ? -7.550 -10.049 -7.925 1.00 75.19 190 VAL A N 1
ATOM 1506 C CA . VAL A 1 190 ? -8.090 -10.733 -6.741 1.00 75.19 190 VAL A CA 1
ATOM 1507 C C . VAL A 1 190 ? -9.540 -10.328 -6.493 1.00 75.19 190 VAL A C 1
ATOM 1509 O O . VAL A 1 190 ? -10.363 -11.205 -6.248 1.00 75.19 190 VAL A O 1
ATOM 1512 N N . LEU A 1 191 ? -9.872 -9.039 -6.612 1.00 81.69 191 LEU A N 1
ATOM 1513 C CA . LEU A 1 191 ? -11.243 -8.552 -6.437 1.00 81.69 191 LEU A CA 1
ATOM 1514 C C . LEU A 1 191 ? -12.214 -9.176 -7.442 1.00 81.69 191 LEU A C 1
ATOM 1516 O O . LEU A 1 191 ? -13.340 -9.495 -7.074 1.00 81.69 191 LEU A O 1
ATOM 1520 N N . CYS A 1 192 ? -11.772 -9.424 -8.678 1.00 80.94 192 CYS A N 1
ATOM 1521 C CA . CYS A 1 192 ? -12.591 -10.073 -9.703 1.00 80.94 192 CYS A CA 1
ATOM 1522 C C . CYS A 1 192 ? -13.068 -11.478 -9.302 1.00 80.94 192 CYS A C 1
ATOM 1524 O O . CYS A 1 192 ? -14.114 -11.900 -9.775 1.00 80.94 192 CYS A O 1
ATOM 1526 N N . LYS A 1 193 ? -12.369 -12.178 -8.396 1.00 80.94 193 LYS A N 1
ATOM 1527 C CA . LYS A 1 193 ? -12.800 -13.493 -7.879 1.00 80.94 193 LYS A CA 1
ATOM 1528 C C . LYS A 1 193 ? -14.068 -13.425 -7.026 1.00 80.94 193 LYS A C 1
ATOM 1530 O O . LYS A 1 193 ? -14.707 -14.446 -6.808 1.00 80.94 193 LYS A O 1
ATOM 1535 N N . PHE A 1 194 ? -14.403 -12.239 -6.519 1.00 81.44 194 PHE A N 1
ATOM 1536 C CA . PHE A 1 194 ? -15.614 -11.989 -5.737 1.00 81.44 194 PHE A CA 1
ATOM 1537 C C . PHE A 1 194 ? -16.792 -11.529 -6.618 1.00 81.44 194 PHE A C 1
ATOM 1539 O O . PHE A 1 194 ? -17.843 -11.150 -6.100 1.00 81.44 194 PHE A O 1
ATOM 1546 N N . TYR A 1 195 ? -16.621 -11.560 -7.943 1.00 79.38 195 TYR A N 1
ATOM 1547 C CA . TYR A 1 195 ? -17.661 -11.315 -8.937 1.00 79.38 195 TYR A CA 1
ATOM 1548 C C . TYR A 1 195 ? -17.965 -12.600 -9.728 1.00 79.38 195 TYR A C 1
ATOM 1550 O O . TYR A 1 195 ? -17.098 -13.465 -9.837 1.00 79.38 195 TYR A O 1
ATOM 1558 N N . PRO A 1 196 ? -19.171 -12.736 -10.309 1.00 77.88 196 PRO A N 1
ATOM 1559 C CA . PRO A 1 196 ? -19.509 -13.867 -11.176 1.00 77.88 196 PRO A CA 1
ATOM 1560 C C . PRO A 1 196 ? -18.597 -13.979 -12.411 1.00 77.88 196 PRO A C 1
ATOM 1562 O O . PRO A 1 196 ? -18.195 -12.956 -12.968 1.00 77.88 196 PRO A O 1
ATOM 1565 N N . ASP A 1 197 ? -18.375 -15.203 -12.902 1.00 68.44 197 ASP A N 1
ATOM 1566 C CA . ASP A 1 197 ? -17.464 -15.522 -14.022 1.00 68.44 197 ASP A CA 1
ATOM 1567 C C . ASP A 1 197 ? -17.759 -14.756 -15.336 1.00 68.44 197 ASP A C 1
ATOM 1569 O O . ASP A 1 197 ? -16.873 -14.569 -16.169 1.00 68.44 197 ASP A O 1
ATOM 1573 N N . GLU A 1 198 ? -18.982 -14.243 -15.518 1.00 71.19 198 GLU A N 1
ATOM 1574 C CA . GLU A 1 198 ? -19.397 -13.473 -16.704 1.00 71.19 198 GLU A CA 1
ATOM 1575 C C . GLU A 1 198 ? -19.500 -11.956 -16.472 1.00 71.19 198 GLU A C 1
ATOM 1577 O O . GLU A 1 198 ? -19.795 -11.201 -17.403 1.00 71.19 198 GLU A O 1
ATOM 1582 N N . HIS A 1 199 ? -19.226 -11.473 -15.257 1.00 74.19 199 HIS A N 1
ATOM 1583 C CA . HIS A 1 199 ? -19.411 -10.064 -14.894 1.00 74.19 199 HIS A CA 1
ATOM 1584 C C . HIS A 1 199 ? -18.582 -9.107 -15.769 1.00 74.19 199 HIS A C 1
ATOM 1586 O O . HIS A 1 199 ? -19.032 -8.013 -16.104 1.00 74.19 199 HIS A O 1
ATOM 1592 N N . PHE A 1 200 ? -17.399 -9.544 -16.206 1.00 73.94 200 PHE A N 1
ATOM 1593 C CA . PHE A 1 200 ? -16.489 -8.769 -17.056 1.00 73.94 200 PHE A CA 1
ATOM 1594 C C . PHE A 1 200 ? -16.533 -9.213 -18.526 1.00 73.94 200 PHE A C 1
ATOM 1596 O O . PHE A 1 200 ? -15.521 -9.197 -19.227 1.00 73.94 200 PHE A O 1
ATOM 1603 N N . SER A 1 201 ? -17.708 -9.631 -19.015 1.00 66.69 201 SER A N 1
ATOM 1604 C CA . SER A 1 201 ? -17.911 -10.058 -20.412 1.00 66.69 201 SER A CA 1
ATOM 1605 C C . SER A 1 201 ? -16.955 -11.180 -20.850 1.00 66.69 201 SER A C 1
ATOM 1607 O O . SER A 1 201 ? -16.481 -11.185 -21.985 1.00 66.69 201 SER A O 1
ATOM 1609 N N . GLY A 1 202 ? -16.603 -12.081 -19.925 1.00 68.81 202 GLY A N 1
ATOM 1610 C CA . GLY A 1 202 ? -15.690 -13.205 -20.162 1.00 68.81 202 GLY A CA 1
ATOM 1611 C C . GLY A 1 202 ? -14.232 -12.823 -20.446 1.00 68.81 202 GLY A C 1
ATOM 1612 O O . GLY A 1 202 ? -13.466 -13.673 -20.899 1.00 68.81 202 GLY A O 1
ATOM 1613 N N . HIS A 1 203 ? -13.834 -11.565 -20.222 1.00 71.94 203 HIS A N 1
ATOM 1614 C CA . HIS A 1 203 ? -12.437 -11.164 -20.375 1.00 71.94 203 HIS A CA 1
ATOM 1615 C C . HIS A 1 203 ? -11.603 -11.693 -19.209 1.00 71.94 203 HIS A C 1
ATOM 1617 O O . HIS A 1 203 ? -12.048 -11.710 -18.061 1.00 71.94 203 HIS A O 1
ATOM 1623 N N . GLU A 1 204 ? -10.363 -12.084 -19.497 1.00 80.88 204 GLU A N 1
ATOM 1624 C CA . GLU A 1 204 ? -9.408 -12.415 -18.446 1.00 80.88 204 GLU A CA 1
ATOM 1625 C C . GLU A 1 204 ? -9.111 -11.136 -17.628 1.00 80.88 204 GLU A C 1
ATOM 1627 O O . GLU A 1 204 ? -8.795 -10.099 -18.225 1.00 80.88 204 GLU A O 1
ATOM 1632 N N . PRO A 1 205 ? -9.243 -11.156 -16.284 1.00 76.06 205 PRO A N 1
ATOM 1633 C CA . PRO A 1 205 ? -9.199 -9.944 -15.463 1.00 76.06 205 PRO A CA 1
ATOM 1634 C C . PRO A 1 205 ? -7.947 -9.094 -15.658 1.00 76.06 205 PRO A C 1
ATOM 1636 O O . PRO A 1 205 ? -8.021 -7.862 -15.684 1.00 76.06 205 PRO A O 1
ATOM 1639 N N . ARG A 1 206 ? -6.786 -9.738 -15.812 1.00 74.31 206 ARG A N 1
ATOM 1640 C CA . ARG A 1 206 ? -5.527 -9.029 -16.015 1.00 74.31 206 ARG A CA 1
ATOM 1641 C C . ARG A 1 206 ? -5.489 -8.349 -17.380 1.00 74.31 206 ARG A C 1
ATOM 1643 O O . ARG A 1 206 ? -5.104 -7.181 -17.469 1.00 74.31 206 ARG A O 1
ATOM 1650 N N . GLN A 1 207 ? -5.904 -9.051 -18.429 1.00 76.88 207 GLN A N 1
ATOM 1651 C CA . GLN A 1 207 ? -6.013 -8.499 -19.773 1.00 76.88 207 GLN A CA 1
ATOM 1652 C C . GLN A 1 207 ? -6.964 -7.296 -19.804 1.00 76.88 207 GLN A C 1
ATOM 1654 O O . GLN A 1 207 ? -6.577 -6.238 -20.298 1.00 76.88 207 GLN A O 1
ATOM 1659 N N . TYR A 1 208 ? -8.159 -7.418 -19.221 1.00 81.94 208 TYR A N 1
ATOM 1660 C CA . TYR A 1 208 ? -9.133 -6.324 -19.178 1.00 81.94 208 TYR A CA 1
ATOM 1661 C C . TYR A 1 208 ? -8.574 -5.086 -18.464 1.00 81.94 208 TYR A C 1
ATOM 1663 O O . TYR A 1 208 ? -8.645 -3.971 -18.983 1.00 81.94 208 TYR A O 1
ATOM 1671 N N . PHE A 1 209 ? -7.941 -5.273 -17.302 1.00 78.38 209 PHE A N 1
ATOM 1672 C CA . PHE A 1 209 ? -7.307 -4.175 -16.573 1.00 78.38 209 PHE A CA 1
ATOM 1673 C C . PHE A 1 209 ? -6.213 -3.492 -17.401 1.00 78.38 209 PHE A C 1
ATOM 1675 O O . PHE A 1 209 ? -6.161 -2.263 -17.479 1.00 78.38 209 PHE A O 1
ATOM 1682 N N . SER A 1 210 ? -5.359 -4.284 -18.055 1.00 78.00 210 SER A N 1
ATOM 1683 C CA . SER A 1 210 ? -4.301 -3.778 -18.933 1.00 78.00 210 SER A CA 1
ATOM 1684 C C . SER A 1 210 ? -4.871 -2.950 -20.090 1.00 78.00 210 SER A C 1
ATOM 1686 O O . SER A 1 210 ? -4.376 -1.856 -20.371 1.00 78.00 210 SER A O 1
ATOM 1688 N N . GLU A 1 211 ? -5.958 -3.412 -20.713 1.00 81.50 211 GLU A N 1
ATOM 1689 C CA . GLU A 1 211 ? -6.658 -2.694 -21.782 1.00 81.50 211 GLU A CA 1
ATOM 1690 C C . GLU A 1 211 ? -7.264 -1.371 -21.290 1.00 81.50 211 GLU A C 1
ATOM 1692 O O . GLU A 1 211 ? -7.122 -0.345 -21.965 1.00 81.50 211 GLU A O 1
ATOM 1697 N N . CYS A 1 212 ? -7.868 -1.347 -20.096 1.00 80.81 212 CYS A N 1
ATOM 1698 C CA . CYS A 1 212 ? -8.362 -0.114 -19.478 1.00 80.81 212 CYS A CA 1
ATOM 1699 C C . CYS A 1 212 ? -7.231 0.887 -19.206 1.00 80.81 212 CYS A C 1
ATOM 1701 O O . CYS A 1 212 ? -7.344 2.056 -19.586 1.00 80.81 212 CYS A O 1
ATOM 1703 N N . VAL A 1 213 ? -6.124 0.446 -18.599 1.00 80.25 213 VAL A N 1
ATOM 1704 C CA . VAL A 1 213 ? -4.958 1.305 -18.325 1.00 80.25 213 VAL A CA 1
ATOM 1705 C C . VAL A 1 213 ? -4.391 1.872 -19.626 1.00 80.25 213 VAL A C 1
ATOM 1707 O O . VAL A 1 213 ? -4.208 3.086 -19.732 1.00 80.25 213 VAL A O 1
ATOM 1710 N N . ALA A 1 214 ? -4.209 1.036 -20.649 1.00 76.81 214 ALA A N 1
ATOM 1711 C CA . ALA A 1 214 ? -3.739 1.471 -21.962 1.00 76.81 214 ALA A CA 1
ATOM 1712 C C . ALA A 1 214 ? -4.703 2.475 -22.624 1.00 76.81 214 ALA A C 1
ATOM 1714 O O . ALA A 1 214 ? -4.271 3.455 -23.241 1.00 76.81 214 ALA A O 1
ATOM 1715 N N . ALA A 1 215 ? -6.018 2.283 -22.477 1.00 77.31 215 ALA A N 1
ATOM 1716 C CA . ALA A 1 215 ? -7.017 3.231 -22.959 1.00 77.31 215 ALA A CA 1
ATOM 1717 C C . ALA A 1 215 ? -6.930 4.582 -22.227 1.00 77.31 215 ALA A C 1
ATOM 1719 O O . ALA A 1 215 ? -7.028 5.631 -22.874 1.00 77.31 215 ALA A O 1
ATOM 1720 N N . PHE A 1 216 ? -6.687 4.585 -20.911 1.00 79.69 216 PHE A N 1
ATOM 1721 C CA . PHE A 1 216 ? -6.478 5.817 -20.148 1.00 79.69 216 PHE A CA 1
ATOM 1722 C C . PHE A 1 216 ? -5.195 6.533 -20.536 1.00 79.69 216 PHE A C 1
ATOM 1724 O O . PHE A 1 216 ? -5.222 7.754 -20.687 1.00 79.69 216 PHE A O 1
ATOM 1731 N N . GLU A 1 217 ? -4.091 5.813 -20.723 1.00 76.62 217 GLU A N 1
ATOM 1732 C CA . GLU A 1 217 ? -2.843 6.403 -21.210 1.00 76.62 217 GLU A CA 1
ATOM 1733 C C . GLU A 1 217 ? -3.061 7.051 -22.577 1.00 76.62 217 GLU A C 1
ATOM 1735 O O . GLU A 1 217 ? -2.725 8.218 -22.778 1.00 76.62 217 GLU A O 1
ATOM 1740 N N . LYS A 1 218 ? -3.733 6.350 -23.495 1.00 76.75 218 LYS A N 1
ATOM 1741 C CA . LYS A 1 218 ? -4.077 6.876 -24.821 1.00 76.75 218 LYS A CA 1
ATOM 1742 C C . LYS A 1 218 ? -4.975 8.114 -24.750 1.00 76.75 218 LYS A C 1
ATOM 1744 O O . LYS A 1 218 ? -4.806 9.041 -25.543 1.00 76.75 218 LYS A O 1
ATOM 1749 N N . TRP A 1 219 ? -5.933 8.150 -23.824 1.00 76.25 219 TRP A N 1
ATOM 1750 C CA . TRP A 1 219 ? -6.799 9.313 -23.610 1.00 76.25 219 TRP A CA 1
ATOM 1751 C C . TRP A 1 219 ? -6.022 10.514 -23.051 1.00 76.25 219 TRP A C 1
ATOM 1753 O O . TRP A 1 219 ? -6.098 11.601 -23.624 1.00 76.25 219 TRP A O 1
ATOM 1763 N N . HIS A 1 220 ? -5.221 10.323 -21.998 1.00 67.81 220 HIS A N 1
ATOM 1764 C CA . HIS A 1 220 ? -4.402 11.392 -21.410 1.00 67.81 220 HIS A CA 1
ATOM 1765 C C . HIS A 1 220 ? -3.360 11.909 -22.401 1.00 67.81 220 HIS A C 1
ATOM 1767 O O . HIS A 1 220 ? -3.120 13.112 -22.483 1.00 67.81 220 HIS A O 1
ATOM 1773 N N . TYR A 1 221 ? -2.785 11.017 -23.203 1.00 70.12 221 TYR A N 1
ATOM 1774 C CA . TYR A 1 221 ? -1.850 11.375 -24.257 1.00 70.12 221 TYR A CA 1
ATOM 1775 C C . TYR A 1 221 ? -2.482 12.335 -25.276 1.00 70.12 221 TYR A C 1
ATOM 1777 O O . TYR A 1 221 ? -1.890 13.371 -25.587 1.00 70.12 221 TYR A O 1
ATOM 1785 N N . LYS A 1 222 ? -3.715 12.055 -25.726 1.00 73.56 222 LYS A N 1
ATOM 1786 C CA . LYS A 1 222 ? -4.478 12.955 -26.613 1.00 73.56 222 LYS A CA 1
ATOM 1787 C C . LYS A 1 222 ? -4.804 14.304 -25.969 1.00 73.56 222 LYS A C 1
ATOM 1789 O O . LYS A 1 222 ? -4.928 15.293 -26.684 1.00 73.56 222 LYS A O 1
ATOM 1794 N N . LEU A 1 223 ? -4.975 14.343 -24.648 1.00 68.75 223 LEU A N 1
ATOM 1795 C CA . LEU A 1 223 ? -5.261 15.576 -23.913 1.00 68.75 223 LEU A CA 1
ATOM 1796 C C . LEU A 1 223 ? -4.018 16.475 -23.799 1.00 68.75 223 LEU A C 1
ATOM 1798 O O . LEU A 1 223 ? -4.126 17.698 -23.856 1.00 68.75 223 LEU A O 1
ATOM 1802 N N . MET A 1 224 ? -2.848 15.856 -23.628 1.00 64.19 224 MET A N 1
ATOM 1803 C CA . MET A 1 224 ? -1.604 16.535 -23.256 1.00 64.19 224 MET A CA 1
ATOM 1804 C C . MET A 1 224 ? -0.702 16.860 -24.450 1.00 64.19 224 MET A C 1
ATOM 1806 O O . MET A 1 224 ? 0.020 17.853 -24.413 1.00 64.19 224 MET A O 1
ATOM 1810 N N . THR A 1 225 ? -0.734 16.061 -25.519 1.00 61.28 225 THR A N 1
ATOM 1811 C CA . THR A 1 225 ? 0.175 16.233 -26.660 1.00 61.28 225 THR A CA 1
ATOM 1812 C C . THR A 1 225 ? -0.562 16.766 -27.888 1.00 61.28 225 THR A C 1
ATOM 1814 O O . THR A 1 225 ? -1.489 16.156 -28.414 1.00 61.28 225 THR A O 1
ATOM 1817 N N . ARG A 1 226 ? -0.134 17.935 -28.381 1.00 54.38 226 ARG A N 1
ATOM 1818 C CA . ARG A 1 226 ? -0.643 18.521 -29.639 1.00 54.38 226 ARG A CA 1
ATOM 1819 C C . ARG A 1 226 ? 0.028 17.943 -30.891 1.00 54.38 226 ARG A C 1
ATOM 1821 O O . ARG A 1 226 ? -0.485 18.136 -31.987 1.00 54.38 226 ARG A O 1
ATOM 1828 N N . SER A 1 227 ? 1.184 17.290 -30.742 1.00 58.62 227 SER A N 1
ATOM 1829 C CA . SER A 1 227 ? 2.071 16.894 -31.848 1.00 58.62 227 SER A CA 1
ATOM 1830 C C . SER A 1 227 ? 1.801 15.496 -32.415 1.00 58.62 227 SER A C 1
ATOM 1832 O O . SER A 1 227 ? 2.261 15.203 -33.516 1.00 58.62 227 SER A O 1
ATOM 1834 N N . GLY A 1 228 ? 1.086 14.630 -31.686 1.00 53.75 228 GLY A N 1
ATOM 1835 C CA . GLY A 1 228 ? 0.768 13.261 -32.111 1.00 53.75 228 GLY A CA 1
ATOM 1836 C C . GLY A 1 228 ? 1.954 12.284 -32.154 1.00 53.75 228 GLY A C 1
ATOM 1837 O O . GLY A 1 228 ? 1.780 11.155 -32.607 1.00 53.75 228 GLY A O 1
ATOM 1838 N N . VAL A 1 229 ? 3.149 12.687 -31.701 1.00 55.28 229 VAL A N 1
ATOM 1839 C CA . VAL A 1 229 ? 4.327 11.807 -31.600 1.00 55.28 229 VAL A CA 1
ATOM 1840 C C . VAL A 1 229 ? 4.394 11.179 -30.208 1.00 55.28 229 VAL A C 1
ATOM 1842 O O . VAL A 1 229 ? 4.630 11.879 -29.218 1.00 55.28 229 VAL A O 1
ATOM 1845 N N . GLU A 1 230 ? 4.127 9.876 -30.101 1.00 55.91 230 GLU A N 1
ATOM 1846 C CA . GLU A 1 230 ? 4.138 9.156 -28.821 1.00 55.91 230 GLU A CA 1
ATOM 1847 C C . GLU A 1 230 ? 5.571 9.067 -28.282 1.00 55.91 230 GLU A C 1
ATOM 1849 O O . GLU A 1 230 ? 6.392 8.293 -28.769 1.00 55.91 230 GLU A O 1
ATOM 1854 N N . ASN A 1 231 ? 5.889 9.873 -27.267 1.00 59.53 231 ASN A N 1
ATOM 1855 C CA . ASN A 1 231 ? 7.155 9.782 -26.548 1.00 59.53 231 ASN A CA 1
ATOM 1856 C C . ASN A 1 231 ? 6.903 9.610 -25.048 1.00 59.53 231 ASN A C 1
ATOM 1858 O O . ASN A 1 231 ? 6.914 10.568 -24.281 1.00 59.53 231 ASN A O 1
ATOM 1862 N N . MET A 1 232 ? 6.703 8.363 -24.618 1.00 55.28 232 MET A N 1
ATOM 1863 C CA . MET A 1 232 ? 6.513 8.038 -23.200 1.00 55.28 232 MET A CA 1
ATOM 1864 C C . MET A 1 232 ? 7.788 8.177 -22.345 1.00 55.28 232 MET A C 1
ATOM 1866 O O . MET A 1 232 ? 7.735 8.007 -21.129 1.00 55.28 232 MET A O 1
ATOM 1870 N N . GLY A 1 233 ? 8.936 8.465 -22.966 1.00 54.25 233 GLY A N 1
ATOM 1871 C CA . GLY A 1 233 ? 10.200 8.778 -22.297 1.00 54.25 233 GLY A CA 1
ATOM 1872 C C . GLY A 1 233 ? 10.416 10.276 -22.079 1.00 54.25 233 GLY A C 1
ATOM 1873 O O . GLY A 1 233 ? 11.538 10.686 -21.803 1.00 54.25 233 GLY A O 1
ATOM 1874 N N . SER A 1 234 ? 9.383 11.103 -22.252 1.00 60.12 234 SER A N 1
ATOM 1875 C CA . SER A 1 234 ? 9.417 12.538 -21.969 1.00 60.12 234 SER A CA 1
ATOM 1876 C C . SER A 1 234 ? 8.699 12.866 -20.653 1.00 60.12 234 SER A C 1
ATOM 1878 O O . SER A 1 234 ? 7.992 12.036 -20.080 1.00 60.12 234 SER A O 1
ATOM 1880 N N . ILE A 1 235 ? 8.837 14.113 -20.196 1.00 59.81 235 ILE A N 1
ATOM 1881 C CA . ILE A 1 235 ? 8.080 14.650 -19.054 1.00 59.81 235 ILE A CA 1
ATOM 1882 C C . ILE A 1 235 ? 6.561 14.538 -19.299 1.00 59.81 235 ILE A C 1
ATOM 1884 O O . ILE A 1 235 ? 5.814 14.177 -18.393 1.00 59.81 235 ILE A O 1
ATOM 1888 N N . GLU A 1 236 ? 6.105 14.767 -20.536 1.00 60.78 236 GLU A N 1
ATOM 1889 C CA . GLU A 1 236 ? 4.698 14.598 -20.934 1.00 60.78 236 GLU A CA 1
ATOM 1890 C C . GLU A 1 236 ? 4.244 13.139 -20.772 1.00 60.78 236 GLU A C 1
ATOM 1892 O O . GLU A 1 236 ? 3.153 12.883 -20.265 1.00 60.78 236 GLU A O 1
ATOM 1897 N N . GLY A 1 237 ? 5.110 12.179 -21.114 1.00 63.09 237 GLY A N 1
ATOM 1898 C CA . GLY A 1 237 ? 4.884 10.752 -20.875 1.00 63.09 237 GLY A CA 1
ATOM 1899 C C . GLY A 1 237 ? 4.727 10.397 -19.393 1.00 63.09 237 GLY A C 1
ATOM 1900 O O . GLY A 1 237 ? 3.872 9.583 -19.042 1.00 63.09 237 GLY A O 1
ATOM 1901 N N . GLY A 1 238 ? 5.493 11.048 -18.512 1.00 65.06 238 GLY A N 1
ATOM 1902 C CA . GLY A 1 238 ? 5.342 10.916 -17.059 1.00 65.06 238 GLY A CA 1
ATOM 1903 C C . GLY A 1 238 ? 3.956 11.350 -16.569 1.00 65.06 238 GLY A C 1
ATOM 1904 O O . GLY A 1 238 ? 3.307 10.616 -15.825 1.00 65.06 238 GLY A O 1
ATOM 1905 N N . PHE A 1 239 ? 3.451 12.493 -17.049 1.00 65.81 239 PHE A N 1
ATOM 1906 C CA . PHE A 1 239 ? 2.105 12.969 -16.705 1.00 65.81 239 PHE A CA 1
ATOM 1907 C C . PHE A 1 239 ? 0.992 12.051 -17.225 1.00 65.81 239 PHE A C 1
ATOM 1909 O O . PHE A 1 239 ? 0.012 11.818 -16.517 1.00 65.81 239 PHE A O 1
ATOM 1916 N N . VAL A 1 240 ? 1.151 11.495 -18.430 1.00 69.69 240 VAL A N 1
ATOM 1917 C CA . VAL A 1 240 ? 0.208 10.517 -18.999 1.00 69.69 240 VAL A CA 1
ATOM 1918 C C . VAL A 1 240 ? 0.094 9.280 -18.104 1.00 69.69 240 VAL A C 1
ATOM 1920 O O . VAL A 1 240 ? -1.016 8.879 -17.749 1.00 69.69 240 VAL A O 1
ATOM 1923 N N . ARG A 1 241 ? 1.231 8.717 -17.678 1.00 67.38 241 ARG A N 1
ATOM 1924 C CA . ARG A 1 241 ? 1.273 7.542 -16.790 1.00 67.38 241 ARG A CA 1
ATOM 1925 C C . ARG A 1 241 ? 0.723 7.843 -15.399 1.00 67.38 241 ARG A C 1
ATOM 1927 O O . ARG A 1 241 ? 0.018 7.017 -14.829 1.00 67.38 241 ARG A O 1
ATOM 1934 N N . TYR A 1 242 ? 0.988 9.036 -14.868 1.00 67.62 242 TYR A N 1
ATOM 1935 C CA . TYR A 1 242 ? 0.429 9.471 -13.588 1.00 67.62 242 TYR A CA 1
ATOM 1936 C C . TYR A 1 242 ? -1.104 9.585 -13.637 1.00 67.62 242 TYR A C 1
ATOM 1938 O O . TYR A 1 242 ? -1.791 9.158 -12.709 1.00 67.62 242 TYR A O 1
ATOM 1946 N N . GLY A 1 243 ? -1.657 10.100 -14.740 1.00 69.00 243 GLY A N 1
ATOM 1947 C CA . GLY A 1 243 ? -3.104 10.132 -14.966 1.00 69.00 243 GLY A CA 1
ATOM 1948 C C . GLY A 1 243 ? -3.720 8.733 -15.067 1.00 69.00 243 GLY A C 1
ATOM 1949 O O . GLY A 1 243 ? -4.748 8.461 -14.446 1.00 69.00 243 GLY A O 1
ATOM 1950 N N . ALA A 1 244 ? -3.073 7.815 -15.789 1.00 75.38 244 ALA A N 1
ATOM 1951 C CA . ALA A 1 244 ? -3.516 6.422 -15.877 1.00 75.38 244 ALA A CA 1
ATOM 1952 C C . ALA A 1 244 ? -3.457 5.695 -14.521 1.00 75.38 244 ALA A C 1
ATOM 1954 O O . ALA A 1 244 ? -4.390 4.976 -14.174 1.00 75.38 244 ALA A O 1
ATOM 1955 N N . MET A 1 245 ? -2.421 5.951 -13.718 1.00 79.88 245 MET A N 1
ATOM 1956 C CA . MET A 1 245 ? -2.289 5.438 -12.350 1.00 79.88 245 MET A CA 1
ATOM 1957 C C . MET A 1 245 ? -3.446 5.879 -11.443 1.00 79.88 245 MET A C 1
ATOM 1959 O O . MET A 1 245 ? -4.005 5.049 -10.731 1.00 79.88 245 MET A O 1
ATOM 1963 N N . GLN A 1 246 ? -3.856 7.150 -11.498 1.00 75.38 246 GLN A N 1
ATOM 1964 C CA . GLN A 1 246 ? -5.021 7.626 -10.735 1.00 75.38 246 GLN A CA 1
ATOM 1965 C C . GLN A 1 246 ? -6.325 6.961 -11.192 1.00 75.38 246 GLN A C 1
ATOM 1967 O O . GLN A 1 246 ? -7.190 6.661 -10.375 1.00 75.38 246 GLN A O 1
ATOM 1972 N N . LYS A 1 247 ? -6.487 6.714 -12.499 1.00 81.00 247 LYS A N 1
ATOM 1973 C CA . LYS A 1 247 ? -7.669 6.010 -13.016 1.00 81.00 247 LYS A CA 1
ATOM 1974 C C . LYS A 1 247 ? -7.700 4.543 -12.589 1.00 81.00 247 LYS A C 1
ATOM 1976 O O . LYS A 1 247 ? -8.763 4.060 -12.218 1.00 81.00 247 LYS A O 1
ATOM 1981 N N . ALA A 1 248 ? -6.550 3.874 -12.582 1.00 81.69 248 ALA A N 1
ATOM 1982 C CA . ALA A 1 248 ? -6.407 2.516 -12.067 1.00 81.69 248 ALA A CA 1
ATOM 1983 C C . ALA A 1 248 ? -6.776 2.419 -10.578 1.00 81.69 248 ALA A C 1
ATOM 1985 O O . ALA A 1 248 ? -7.473 1.490 -10.174 1.00 81.69 248 ALA A O 1
ATOM 1986 N N . GLU A 1 249 ? -6.362 3.402 -9.775 1.00 85.12 249 GLU A N 1
ATOM 1987 C CA . GLU A 1 249 ? -6.769 3.496 -8.373 1.00 85.12 249 GLU A CA 1
ATOM 1988 C C . GLU A 1 249 ? -8.287 3.605 -8.225 1.00 85.12 249 GLU A C 1
ATOM 1990 O O . GLU A 1 249 ? -8.883 2.835 -7.477 1.00 85.12 249 GLU A O 1
ATOM 1995 N N . LEU A 1 250 ? -8.918 4.525 -8.962 1.00 79.31 250 LEU A N 1
ATOM 1996 C CA . LEU A 1 250 ? -10.369 4.712 -8.906 1.00 79.31 250 LEU A CA 1
ATOM 1997 C C . LEU A 1 250 ? -11.126 3.438 -9.289 1.00 79.31 250 LEU A C 1
ATOM 1999 O O . LEU A 1 250 ? -12.076 3.083 -8.605 1.00 79.31 250 LEU A O 1
ATOM 2003 N N . MET A 1 251 ? -10.671 2.706 -10.312 1.00 85.56 251 MET A N 1
ATOM 2004 C CA . MET A 1 251 ? -11.272 1.415 -10.671 1.00 85.56 251 MET A CA 1
ATOM 2005 C C . MET A 1 251 ? -11.255 0.426 -9.503 1.00 85.56 251 MET A C 1
ATOM 2007 O O . MET A 1 251 ? -12.264 -0.214 -9.222 1.00 85.56 251 MET A O 1
ATOM 2011 N N . VAL A 1 252 ? -10.115 0.291 -8.820 1.00 89.06 252 VAL A N 1
ATOM 2012 C CA . VAL A 1 252 ? -9.983 -0.602 -7.661 1.00 89.06 252 VAL A CA 1
ATOM 2013 C C . VAL A 1 252 ? -10.883 -0.142 -6.517 1.00 89.06 252 VAL A C 1
ATOM 2015 O O . VAL A 1 252 ? -11.585 -0.959 -5.925 1.00 89.06 252 VAL A O 1
ATOM 2018 N N . VAL A 1 253 ? -10.890 1.157 -6.227 1.00 84.38 253 VAL A N 1
ATOM 2019 C CA . VAL A 1 253 ? -11.718 1.751 -5.174 1.00 84.38 253 VAL A CA 1
ATOM 2020 C C . VAL A 1 253 ? -13.204 1.514 -5.444 1.00 84.38 253 VAL A C 1
ATOM 2022 O O . VAL A 1 253 ? -13.920 1.091 -4.538 1.00 84.38 253 VAL A O 1
ATOM 2025 N N . ASP A 1 254 ? -13.663 1.717 -6.677 1.00 82.75 254 ASP A N 1
ATOM 2026 C CA . ASP A 1 254 ? -15.060 1.508 -7.063 1.00 82.75 254 ASP A CA 1
ATOM 2027 C C . ASP A 1 254 ? -15.470 0.032 -6.934 1.00 82.75 254 ASP A C 1
ATOM 2029 O O . ASP A 1 254 ? -16.546 -0.257 -6.405 1.00 82.75 254 ASP A O 1
ATOM 2033 N N . LEU A 1 255 ? -14.600 -0.910 -7.329 1.00 88.12 255 LEU A N 1
ATOM 2034 C CA . LEU A 1 255 ? -14.833 -2.348 -7.124 1.00 88.12 255 LEU A CA 1
ATOM 2035 C C . LEU A 1 255 ? -14.952 -2.692 -5.636 1.00 88.12 255 LEU A C 1
ATOM 2037 O O . LEU A 1 255 ? -15.870 -3.408 -5.239 1.00 88.12 255 LEU A O 1
ATOM 2041 N N . ILE A 1 256 ? -14.049 -2.177 -4.799 1.00 89.44 256 ILE A N 1
ATOM 2042 C CA . ILE A 1 256 ? -14.071 -2.455 -3.358 1.00 89.44 256 ILE A CA 1
ATOM 2043 C C . ILE A 1 256 ? -15.332 -1.882 -2.718 1.00 89.44 256 ILE A C 1
ATOM 2045 O O . ILE A 1 256 ? -15.991 -2.586 -1.957 1.00 89.44 256 ILE A O 1
ATOM 2049 N N . LYS A 1 257 ? -15.705 -0.641 -3.044 1.00 80.69 257 LYS A N 1
ATOM 2050 C CA . LYS A 1 257 ? -16.931 -0.024 -2.521 1.00 80.69 257 LYS A CA 1
ATOM 2051 C C . LYS A 1 257 ? -18.170 -0.798 -2.936 1.00 80.69 257 LYS A C 1
ATOM 2053 O O . LYS A 1 257 ? -19.030 -1.027 -2.094 1.00 80.69 257 LYS A O 1
ATOM 2058 N N . ALA A 1 258 ? -18.254 -1.229 -4.194 1.00 82.31 258 ALA A N 1
ATOM 2059 C CA . ALA A 1 258 ? -19.356 -2.064 -4.655 1.00 82.31 258 ALA A CA 1
ATOM 2060 C C . ALA A 1 258 ? -19.410 -3.387 -3.872 1.00 82.31 258 ALA A C 1
ATOM 2062 O O . ALA A 1 258 ? -20.458 -3.748 -3.342 1.00 82.31 258 ALA A O 1
ATOM 2063 N N . LEU A 1 259 ? -18.279 -4.081 -3.732 1.00 85.12 259 LEU A N 1
ATOM 2064 C CA . LEU A 1 259 ? -18.196 -5.343 -2.998 1.00 85.12 259 LEU A CA 1
ATOM 2065 C C . LEU A 1 259 ? -18.538 -5.188 -1.508 1.00 85.12 259 LEU A C 1
ATOM 2067 O O . LEU A 1 259 ? -19.293 -6.000 -0.976 1.00 85.12 259 LEU A O 1
ATOM 2071 N N . LEU A 1 260 ? -18.039 -4.146 -0.838 1.00 80.44 260 LEU A N 1
ATOM 2072 C CA . LEU A 1 260 ? -18.356 -3.841 0.561 1.00 80.44 260 LEU A CA 1
ATOM 2073 C C . LEU A 1 260 ? -19.825 -3.459 0.741 1.00 80.44 260 LEU A C 1
ATOM 2075 O O . LEU A 1 260 ? -20.462 -3.959 1.662 1.00 80.44 260 LEU A O 1
ATOM 2079 N N . TYR A 1 261 ? -20.377 -2.647 -0.164 1.00 77.38 261 TYR A N 1
ATOM 2080 C CA . TYR A 1 261 ? -21.784 -2.249 -0.133 1.00 77.38 261 TYR A CA 1
ATOM 2081 C C . TYR A 1 261 ? -22.708 -3.466 -0.126 1.00 77.38 261 TYR A C 1
ATOM 2083 O O . TYR A 1 261 ? -23.598 -3.566 0.715 1.00 77.38 261 TYR A O 1
ATOM 2091 N N . TYR A 1 262 ? -22.469 -4.414 -1.034 1.00 72.56 262 TYR A N 1
ATOM 2092 C CA . TYR A 1 262 ? -23.299 -5.608 -1.123 1.00 72.56 262 TYR A CA 1
ATOM 2093 C C . TYR A 1 262 ? -22.982 -6.629 -0.024 1.00 72.56 262 TYR A C 1
ATOM 2095 O O . TYR A 1 262 ? -23.889 -7.287 0.461 1.00 72.56 262 TYR A O 1
ATOM 2103 N N . SER A 1 263 ? -21.730 -6.771 0.417 1.00 71.19 263 SER A N 1
ATOM 2104 C CA . SER A 1 263 ? -21.366 -7.716 1.492 1.00 71.19 263 SER A CA 1
ATOM 2105 C C . SER A 1 263 ? -21.684 -7.228 2.913 1.00 71.19 263 SER A C 1
ATOM 2107 O O . SER A 1 263 ? -21.412 -7.952 3.867 1.00 71.19 263 SER A O 1
ATOM 2109 N N . GLY A 1 264 ? -22.255 -6.028 3.073 1.00 69.12 264 GLY A N 1
ATOM 2110 C CA . GLY A 1 264 ? -22.548 -5.441 4.386 1.00 69.12 264 GLY A CA 1
ATOM 2111 C C . GLY A 1 264 ? -21.303 -4.939 5.129 1.00 69.12 264 GLY A C 1
ATOM 2112 O O . GLY A 1 264 ? -21.322 -4.795 6.350 1.00 69.12 264 GLY A O 1
ATOM 2113 N N . GLY A 1 265 ? -20.206 -4.696 4.411 1.00 69.12 265 GLY A N 1
ATOM 2114 C CA . GLY A 1 265 ? -18.964 -4.183 4.973 1.00 69.12 265 GLY A CA 1
ATOM 2115 C C . GLY A 1 265 ? -18.988 -2.668 5.214 1.00 69.12 265 GLY A C 1
ATOM 2116 O O . GLY A 1 265 ? -19.650 -1.907 4.509 1.00 69.12 265 GLY A O 1
ATOM 2117 N N . ASP A 1 266 ? -18.220 -2.214 6.206 1.00 77.69 266 ASP A N 1
ATOM 2118 C CA . ASP A 1 266 ? -18.136 -0.800 6.588 1.00 77.69 266 ASP A CA 1
ATOM 2119 C C . ASP A 1 266 ? -17.234 -0.005 5.626 1.00 77.69 266 ASP A C 1
ATOM 2121 O O . ASP A 1 266 ? -16.006 0.040 5.769 1.00 77.69 266 ASP A O 1
ATOM 2125 N N . ILE A 1 267 ? -17.863 0.617 4.623 1.00 77.31 267 ILE A N 1
ATOM 2126 C CA . ILE A 1 267 ? -17.192 1.430 3.599 1.00 77.31 267 ILE A CA 1
ATOM 2127 C C . ILE A 1 267 ? -16.467 2.623 4.218 1.00 77.31 267 ILE A C 1
ATOM 2129 O O . ILE A 1 267 ? -15.346 2.903 3.813 1.00 77.31 267 ILE A O 1
ATOM 2133 N N . ASN A 1 268 ? -17.058 3.303 5.203 1.00 74.62 268 ASN A N 1
ATOM 2134 C CA . ASN A 1 268 ? -16.457 4.501 5.794 1.00 74.62 268 ASN A CA 1
ATOM 2135 C C . ASN A 1 268 ? -15.174 4.143 6.548 1.00 74.62 268 ASN A C 1
ATOM 2137 O O . ASN A 1 268 ? -14.144 4.804 6.405 1.00 74.62 268 ASN A O 1
ATOM 2141 N N . LYS A 1 269 ? -15.211 3.050 7.314 1.00 78.56 269 LYS A N 1
ATOM 2142 C CA . LYS A 1 269 ? -14.037 2.518 8.010 1.00 78.56 269 LYS A CA 1
ATOM 2143 C C . LYS A 1 269 ? -12.962 2.046 7.036 1.00 78.56 269 LYS A C 1
ATOM 2145 O O . LYS A 1 269 ? -11.774 2.258 7.290 1.00 78.56 269 LYS A O 1
ATOM 2150 N N . TRP A 1 270 ? -13.359 1.421 5.928 1.00 83.12 270 TRP A N 1
ATOM 2151 C CA . TRP A 1 270 ? -12.421 1.021 4.884 1.00 83.12 270 TRP A CA 1
ATOM 2152 C C . TRP A 1 270 ? -11.810 2.226 4.158 1.00 83.12 270 TRP A C 1
ATOM 2154 O O . TRP A 1 270 ? -10.595 2.261 4.006 1.00 83.12 270 TRP A O 1
ATOM 2164 N N . GLU A 1 271 ? -12.597 3.230 3.763 1.00 78.25 271 GLU A N 1
ATOM 2165 C CA . GLU A 1 271 ? -12.112 4.466 3.125 1.00 78.25 271 GLU A CA 1
ATOM 2166 C C . GLU A 1 271 ? -11.125 5.201 4.026 1.00 78.25 271 GLU A C 1
ATOM 2168 O O . GLU A 1 271 ? -10.083 5.668 3.568 1.00 78.25 271 GLU A O 1
ATOM 2173 N N . ALA A 1 272 ? -11.412 5.243 5.327 1.00 71.81 272 ALA A N 1
ATOM 2174 C CA . ALA A 1 272 ? -10.494 5.782 6.307 1.00 71.81 272 ALA A CA 1
ATOM 2175 C C . ALA A 1 272 ? -9.156 5.012 6.254 1.00 71.81 272 ALA A C 1
ATOM 2177 O O . ALA A 1 272 ? -8.110 5.609 5.984 1.00 71.81 272 ALA A O 1
ATOM 2178 N N . ALA A 1 273 ? -9.180 3.682 6.399 1.00 74.00 273 ALA A N 1
ATOM 2179 C CA . ALA A 1 273 ? -7.975 2.853 6.302 1.00 74.00 273 ALA A CA 1
ATOM 2180 C C . ALA A 1 273 ? -7.244 3.017 4.952 1.00 74.00 273 ALA A C 1
ATOM 2182 O O . ALA A 1 273 ? -6.013 3.092 4.914 1.00 74.00 273 ALA A O 1
ATOM 2183 N N . TRP A 1 274 ? -7.991 3.124 3.851 1.00 81.06 274 TRP A N 1
ATOM 2184 C CA . TRP A 1 274 ? -7.484 3.316 2.494 1.00 81.06 274 TRP A CA 1
ATOM 2185 C C . TRP A 1 274 ? -6.738 4.639 2.344 1.00 81.06 274 TRP A C 1
ATOM 2187 O O . TRP A 1 274 ? -5.623 4.661 1.816 1.00 81.06 274 TRP A O 1
ATOM 2197 N N . ASP A 1 275 ? -7.296 5.720 2.880 1.00 71.38 275 ASP A N 1
ATOM 2198 C CA . ASP A 1 275 ? -6.693 7.054 2.892 1.00 71.38 275 ASP A CA 1
ATOM 2199 C C . ASP A 1 275 ? -5.581 7.201 3.940 1.00 71.38 275 ASP A C 1
ATOM 2201 O O . ASP A 1 275 ? -4.929 8.244 4.013 1.00 71.38 275 ASP A O 1
ATOM 2205 N N . GLY A 1 276 ? -5.351 6.175 4.764 1.00 61.97 276 GLY A N 1
ATOM 2206 C CA . GLY A 1 276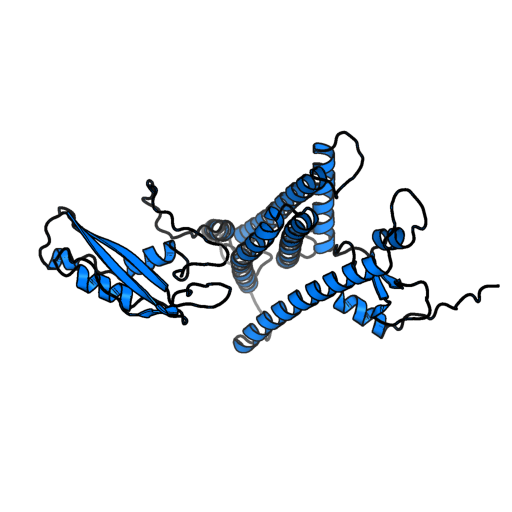 ? -4.438 6.245 5.904 1.00 61.97 276 GLY A CA 1
ATOM 2207 C C . GLY A 1 276 ? -4.977 7.098 7.061 1.00 61.97 276 GLY A C 1
ATOM 2208 O O . GLY A 1 276 ? -4.213 7.489 7.944 1.00 61.97 276 GLY A O 1
ATOM 2209 N N . ARG A 1 277 ? -6.283 7.393 7.068 1.00 41.03 277 ARG A N 1
ATOM 2210 C CA . ARG A 1 277 ? -7.018 8.057 8.151 1.00 41.03 277 ARG A CA 1
ATOM 2211 C C . ARG A 1 277 ? -7.574 6.977 9.085 1.00 41.03 277 ARG A C 1
ATOM 2213 O O . ARG A 1 277 ? -8.336 6.126 8.668 1.00 41.03 277 ARG A O 1
ATOM 2220 N N . VAL A 1 278 ? -7.220 6.952 10.364 1.00 40.31 278 VAL A N 1
ATOM 2221 C CA . VAL A 1 278 ? -7.867 5.994 11.283 1.00 40.31 278 VAL A CA 1
ATOM 2222 C C . VAL A 1 278 ? -9.251 6.536 11.658 1.00 40.31 278 VAL A C 1
ATOM 2224 O O . VAL A 1 278 ? -9.332 7.628 12.211 1.00 40.31 278 VAL A O 1
ATOM 2227 N N . TYR A 1 279 ? -10.328 5.786 11.383 1.00 27.89 279 TYR A N 1
ATOM 2228 C CA . TYR A 1 279 ? -11.643 6.032 11.989 1.00 27.89 279 TYR A CA 1
ATOM 2229 C C . TYR A 1 279 ? -11.601 5.507 13.432 1.00 27.89 279 TYR A C 1
ATOM 2231 O O . TYR A 1 279 ? -11.569 4.298 13.664 1.00 27.89 279 TYR A O 1
ATOM 2239 N N . SER A 1 280 ? -11.522 6.418 14.399 1.00 30.67 280 SER A N 1
ATOM 2240 C CA . SER A 1 280 ? -11.942 6.178 15.781 1.00 30.67 280 SER A CA 1
ATOM 2241 C C . SER A 1 280 ? -13.360 6.716 15.922 1.00 30.67 280 SER A C 1
ATOM 2243 O O . SER A 1 280 ? -13.616 7.839 15.497 1.00 30.67 280 SER A O 1
ATOM 2245 N N . GLU A 1 281 ? -14.263 5.953 16.524 1.00 26.56 281 GLU A N 1
ATOM 2246 C CA . GLU A 1 281 ? -15.688 6.294 16.660 1.00 26.56 281 GLU A CA 1
ATOM 2247 C C . GLU A 1 281 ? -16.013 7.529 17.526 1.00 26.56 281 GLU A C 1
ATOM 2249 O O . GLU A 1 281 ? -17.182 7.819 17.721 1.00 26.56 281 GLU A O 1
ATOM 2254 N N . ASP A 1 282 ? -15.041 8.336 17.956 1.00 28.50 282 ASP A N 1
ATOM 2255 C CA . ASP A 1 282 ? -15.295 9.561 18.723 1.00 28.50 282 ASP A CA 1
ATOM 2256 C C . ASP A 1 282 ? -14.616 10.778 18.079 1.00 28.50 282 ASP A C 1
ATOM 2258 O O . ASP A 1 282 ? -13.510 11.181 18.441 1.00 28.50 282 ASP A O 1
ATOM 2262 N N . ILE A 1 283 ? -15.291 11.382 17.095 1.00 30.91 283 ILE A N 1
ATOM 2263 C CA . ILE A 1 283 ? -14.928 12.688 16.527 1.00 30.91 283 ILE A CA 1
ATOM 2264 C C . ILE A 1 283 ? -15.817 13.753 17.170 1.00 30.91 283 ILE A C 1
ATOM 2266 O O . ILE A 1 283 ? -16.905 14.076 16.697 1.00 30.91 283 ILE A O 1
ATOM 2270 N N . SER A 1 284 ? -15.308 14.362 18.234 1.00 27.14 284 SER A N 1
ATOM 2271 C CA . SER A 1 284 ? -15.570 15.772 18.492 1.00 27.14 284 SER A CA 1
ATOM 2272 C C . SER A 1 284 ? -14.297 16.403 19.042 1.00 27.14 284 SER A C 1
ATOM 2274 O O . SER A 1 284 ? -13.654 15.851 19.927 1.00 27.14 284 SER A O 1
ATOM 2276 N N . VAL A 1 285 ? -13.967 17.580 18.510 1.00 30.69 285 VAL A N 1
ATOM 2277 C CA . VAL A 1 285 ? -12.848 18.447 18.902 1.00 30.69 285 VAL A CA 1
ATOM 2278 C C . VAL A 1 285 ? -11.483 18.032 18.350 1.00 30.69 285 VAL A C 1
ATOM 2280 O O . VAL A 1 285 ? -10.713 17.410 19.057 1.00 30.69 285 VAL A O 1
ATOM 2283 N N . LEU A 1 286 ? -11.139 18.494 17.142 1.00 27.73 286 LEU A N 1
ATOM 2284 C CA . LEU A 1 286 ? -9.803 19.037 16.846 1.00 27.73 286 LEU A CA 1
ATOM 2285 C C . LEU A 1 286 ? -9.887 20.026 15.667 1.00 27.73 286 LEU A C 1
ATOM 2287 O O . LEU A 1 286 ? -9.411 19.758 14.568 1.00 27.73 286 LEU A O 1
ATOM 2291 N N . ASP A 1 287 ? -10.460 21.201 15.931 1.00 29.64 287 ASP A N 1
ATOM 2292 C CA . ASP A 1 287 ? -9.820 22.427 15.451 1.00 29.64 287 ASP A CA 1
ATOM 2293 C C . ASP A 1 287 ? -8.709 22.774 16.452 1.00 29.64 287 ASP A C 1
ATOM 2295 O O . ASP A 1 287 ? -8.907 22.667 17.666 1.00 29.64 287 ASP A O 1
ATOM 2299 N N . ASN A 1 288 ? -7.572 23.233 15.922 1.00 31.27 288 ASN A N 1
ATOM 2300 C CA . ASN A 1 288 ? -6.344 23.683 16.596 1.00 31.27 288 ASN A CA 1
ATOM 2301 C C . ASN A 1 288 ? -5.257 22.617 16.816 1.00 31.27 288 ASN A C 1
ATOM 2303 O O . ASN A 1 288 ? -4.991 22.190 17.937 1.00 31.27 288 ASN A O 1
ATOM 2307 N N . VAL A 1 289 ? -4.505 22.309 15.755 1.00 30.95 289 VAL A N 1
ATOM 2308 C CA . VAL A 1 289 ? -3.080 21.987 15.919 1.00 30.95 289 VAL A CA 1
ATOM 2309 C C . VAL A 1 289 ? -2.286 23.224 15.523 1.00 30.95 289 VAL A C 1
ATOM 2311 O O . VAL A 1 289 ? -2.055 23.500 14.348 1.00 30.95 289 VAL A O 1
ATOM 2314 N N . ALA A 1 290 ? -1.938 23.997 16.549 1.00 28.17 290 ALA A N 1
ATOM 2315 C CA . ALA A 1 290 ? -0.917 25.021 16.478 1.00 28.17 290 ALA A CA 1
ATOM 2316 C C . ALA A 1 290 ? 0.458 24.379 16.227 1.00 28.17 290 ALA A C 1
ATOM 2318 O O . ALA A 1 290 ? 0.748 23.274 16.685 1.00 28.17 290 ALA A O 1
ATOM 2319 N N . GLU A 1 291 ? 1.279 25.117 15.488 1.00 36.03 291 GLU A N 1
ATOM 2320 C CA . GLU A 1 291 ? 2.690 24.873 15.197 1.00 36.03 291 GLU A CA 1
ATOM 2321 C C . GLU A 1 291 ? 3.555 24.573 16.438 1.00 36.03 291 GLU A C 1
ATOM 2323 O O . GLU A 1 291 ? 3.241 25.039 17.536 1.00 36.03 291 GLU A O 1
ATOM 2328 N N . ARG A 1 292 ? 4.734 23.973 16.153 1.00 33.84 292 ARG A N 1
ATOM 2329 C CA . ARG A 1 292 ? 6.005 23.864 16.926 1.00 33.84 292 ARG A CA 1
ATOM 2330 C C . ARG A 1 292 ? 6.299 22.446 17.445 1.00 33.84 292 ARG A C 1
ATOM 2332 O O . ARG A 1 292 ? 5.423 21.801 17.996 1.00 33.84 292 ARG A O 1
ATOM 2339 N N . ASP A 1 293 ? 7.483 21.849 17.283 1.00 34.28 293 ASP A N 1
ATOM 2340 C CA . ASP A 1 293 ? 8.834 22.358 17.011 1.00 34.28 293 ASP A CA 1
ATOM 2341 C C . ASP A 1 293 ? 9.612 21.427 16.061 1.00 34.28 293 ASP A C 1
ATOM 2343 O O . ASP A 1 293 ? 9.442 20.207 16.065 1.00 34.28 293 ASP A O 1
ATOM 2347 N N . GLY A 1 294 ? 10.496 22.025 15.259 1.00 38.19 294 GLY A N 1
ATOM 2348 C CA . GLY A 1 294 ? 11.420 21.325 14.374 1.00 38.19 294 GLY A CA 1
ATOM 2349 C C . GLY A 1 294 ? 12.540 20.602 15.124 1.00 38.19 294 GLY A C 1
ATOM 2350 O O . GLY A 1 294 ? 13.150 21.143 16.045 1.00 38.19 294 GLY A O 1
ATOM 2351 N N . ALA A 1 295 ? 12.852 19.394 14.661 1.00 32.00 295 ALA A N 1
ATOM 2352 C CA . ALA A 1 295 ? 14.122 18.731 14.909 1.00 32.00 295 ALA A CA 1
ATOM 2353 C C . ALA A 1 295 ? 14.722 18.327 13.555 1.00 32.00 295 ALA A C 1
ATOM 2355 O O . ALA A 1 295 ? 14.088 17.615 12.774 1.00 32.00 295 ALA A O 1
ATOM 2356 N N . ASP A 1 296 ? 15.927 18.830 13.292 1.00 35.59 296 ASP A N 1
ATOM 2357 C CA . ASP A 1 296 ? 16.757 18.573 12.116 1.00 35.59 296 ASP A CA 1
ATOM 2358 C C . ASP A 1 296 ? 16.805 17.086 11.727 1.00 35.59 296 ASP A C 1
ATOM 2360 O O . ASP A 1 296 ? 17.366 16.245 12.434 1.00 35.59 296 ASP A O 1
ATOM 2364 N N . LEU A 1 297 ? 16.266 16.766 10.549 1.00 40.59 297 LEU A N 1
ATOM 2365 C CA . LEU A 1 297 ? 16.461 15.478 9.887 1.00 40.59 297 LEU A CA 1
ATOM 2366 C C . LEU A 1 297 ? 17.776 15.518 9.096 1.00 40.59 297 LEU A C 1
ATOM 2368 O O . LEU A 1 297 ? 17.790 15.704 7.879 1.00 40.59 297 LEU A O 1
ATOM 2372 N N . GLU A 1 298 ? 18.906 15.351 9.783 1.00 43.44 298 GLU A N 1
ATOM 2373 C CA . GLU A 1 298 ? 20.164 15.033 9.102 1.00 43.44 298 GLU A CA 1
ATOM 2374 C C . GLU A 1 298 ? 20.040 13.682 8.374 1.00 43.44 298 GLU A C 1
ATOM 2376 O O . GLU A 1 298 ? 19.494 12.710 8.907 1.00 43.44 298 GLU A O 1
ATOM 2381 N N . LYS A 1 299 ? 20.566 13.616 7.142 1.00 43.12 299 LYS A N 1
ATOM 2382 C CA . LYS A 1 299 ? 20.588 12.410 6.297 1.00 43.12 299 LYS A CA 1
ATOM 2383 C C . LYS A 1 299 ? 20.984 11.169 7.112 1.00 43.12 299 LYS A C 1
ATOM 2385 O O . LYS A 1 299 ? 22.069 11.121 7.681 1.00 43.12 299 LYS A O 1
ATOM 2390 N N . GLY A 1 300 ? 20.115 10.158 7.124 1.00 41.88 300 GLY A N 1
ATOM 2391 C CA . GLY A 1 300 ? 20.386 8.857 7.748 1.00 41.88 300 GLY A CA 1
ATOM 2392 C C . GLY A 1 300 ? 19.969 8.714 9.216 1.00 41.88 300 GLY A C 1
ATOM 2393 O O . GLY A 1 300 ? 20.278 7.679 9.809 1.00 41.88 300 GLY A O 1
ATOM 2394 N N . LYS A 1 301 ? 19.270 9.698 9.802 1.00 47.28 301 LYS A N 1
ATOM 2395 C CA . LYS A 1 301 ? 18.706 9.617 11.161 1.00 47.28 301 LYS A CA 1
ATOM 2396 C C . LYS A 1 301 ? 17.178 9.534 11.123 1.00 47.28 301 LYS A C 1
ATOM 2398 O O . LYS A 1 301 ? 16.511 10.421 10.601 1.00 47.28 301 LYS A O 1
ATOM 2403 N N . ILE A 1 302 ? 16.623 8.473 11.702 1.00 63.09 302 ILE A N 1
ATOM 2404 C CA . ILE A 1 302 ? 15.187 8.266 11.914 1.00 63.09 302 ILE A CA 1
ATOM 2405 C C . ILE A 1 302 ? 14.952 8.268 13.433 1.00 63.09 302 ILE A C 1
ATOM 2407 O O . ILE A 1 302 ? 15.552 7.442 14.123 1.00 63.09 302 ILE A O 1
ATOM 2411 N N . PRO A 1 303 ? 14.117 9.167 13.984 1.00 71.19 303 PRO A N 1
ATOM 2412 C CA . PRO A 1 303 ? 13.840 9.190 15.418 1.00 71.19 303 PRO A CA 1
ATOM 2413 C C . PRO A 1 303 ? 13.021 7.967 15.850 1.00 71.19 303 PRO A C 1
ATOM 2415 O O . PRO A 1 303 ? 12.338 7.344 15.033 1.00 71.19 303 PRO A O 1
ATOM 2418 N N . ALA A 1 304 ? 13.066 7.646 17.145 1.00 70.00 304 ALA A N 1
ATOM 2419 C CA . ALA A 1 304 ? 12.227 6.598 17.717 1.00 70.00 304 ALA A CA 1
ATOM 2420 C C . ALA A 1 304 ? 10.740 6.946 17.544 1.00 70.00 304 ALA A C 1
ATOM 2422 O O . ALA A 1 304 ? 10.355 8.115 17.644 1.00 70.00 304 ALA A O 1
ATOM 2423 N N . LYS A 1 305 ? 9.897 5.939 17.301 1.00 77.81 305 LYS A N 1
ATOM 2424 C CA . LYS A 1 305 ? 8.458 6.129 17.061 1.00 77.81 305 LYS A CA 1
ATOM 2425 C C . LYS A 1 305 ? 7.622 5.219 17.942 1.00 77.81 305 LYS A C 1
ATOM 2427 O O . LYS A 1 305 ? 7.898 4.026 18.045 1.00 77.81 305 LYS A O 1
ATOM 2432 N N . PHE A 1 306 ? 6.571 5.775 18.537 1.00 72.44 306 PHE A N 1
ATOM 2433 C CA . PHE A 1 306 ? 5.570 4.975 19.232 1.00 72.44 306 PHE A CA 1
ATOM 2434 C C . PHE A 1 306 ? 4.875 4.038 18.225 1.00 72.44 306 PHE A C 1
ATOM 2436 O O . PHE A 1 306 ? 4.633 4.458 17.084 1.00 72.44 306 PHE A O 1
ATOM 2443 N N . PRO A 1 307 ? 4.568 2.778 18.580 1.00 53.81 307 PRO A N 1
ATOM 2444 C CA . PRO A 1 307 ? 3.860 1.872 17.685 1.00 53.81 307 PRO A CA 1
ATOM 2445 C C . PRO A 1 307 ? 2.490 2.455 17.317 1.00 53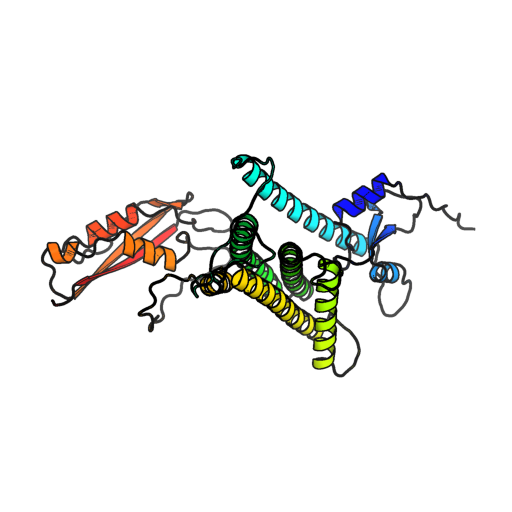.81 307 PRO A C 1
ATOM 2447 O O . PRO A 1 307 ? 1.684 2.763 18.186 1.00 53.81 307 PRO A O 1
ATOM 2450 N N . GLY A 1 308 ? 2.233 2.631 16.019 1.00 55.06 308 GLY A N 1
ATOM 2451 C CA . GLY A 1 308 ? 1.020 3.301 15.530 1.00 55.06 308 GLY A CA 1
ATOM 2452 C C . GLY A 1 308 ? 1.100 4.836 15.478 1.00 55.06 308 GLY A C 1
ATOM 2453 O O . GLY A 1 308 ? 0.093 5.484 15.200 1.00 55.06 308 GLY A O 1
ATOM 2454 N N . GLY A 1 309 ? 2.279 5.425 15.706 1.00 67.94 309 GLY A N 1
ATOM 2455 C CA . GLY A 1 309 ? 2.535 6.860 15.544 1.00 67.94 309 GLY A CA 1
ATOM 2456 C C . GLY A 1 309 ? 1.974 7.739 16.665 1.00 67.94 309 GLY A C 1
ATOM 2457 O O . GLY A 1 309 ? 1.538 7.252 17.709 1.00 67.94 309 GLY A O 1
ATOM 2458 N N . ASP A 1 310 ? 1.990 9.055 16.443 1.00 67.12 310 ASP A N 1
ATOM 2459 C CA . ASP A 1 310 ? 1.640 10.059 17.462 1.00 67.12 310 ASP A CA 1
ATOM 2460 C C . ASP A 1 310 ? 0.190 9.940 17.955 1.00 67.12 310 ASP A C 1
ATOM 246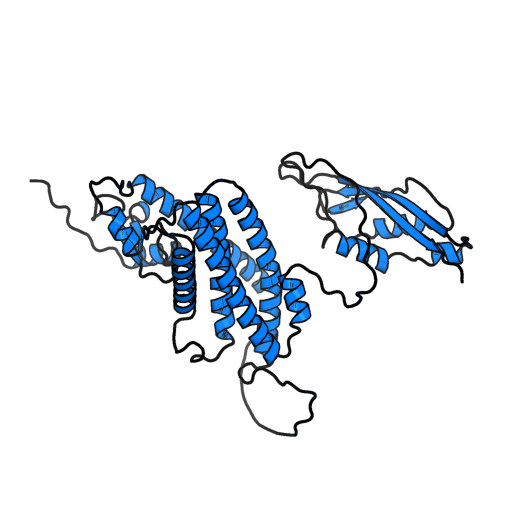2 O O . ASP A 1 310 ? -0.115 10.261 19.102 1.00 67.12 310 ASP A O 1
ATOM 2466 N N . GLU A 1 311 ? -0.709 9.436 17.109 1.00 64.44 311 GLU A N 1
ATOM 2467 C CA . GLU A 1 311 ? -2.113 9.225 17.467 1.00 64.44 311 GLU A CA 1
ATOM 2468 C C . GLU A 1 311 ? -2.297 8.022 18.401 1.00 64.44 311 GLU A C 1
ATOM 2470 O O . GLU A 1 311 ? -3.038 8.088 19.381 1.00 64.44 311 GLU A O 1
ATOM 2475 N N . ALA A 1 312 ? -1.598 6.914 18.140 1.00 64.44 312 ALA A N 1
ATOM 2476 C CA . ALA A 1 312 ? -1.599 5.773 19.052 1.00 64.44 312 ALA A CA 1
ATOM 2477 C C . ALA A 1 312 ? -0.929 6.123 20.388 1.00 64.44 312 ALA A C 1
ATOM 2479 O O . ALA A 1 312 ? -1.372 5.655 21.435 1.00 64.44 312 ALA A O 1
ATOM 2480 N N . TRP A 1 313 ? 0.082 6.994 20.361 1.00 75.25 313 TRP A N 1
ATOM 2481 C CA . TRP A 1 313 ? 0.699 7.542 21.564 1.00 75.25 313 TRP A CA 1
ATOM 2482 C C . TRP A 1 313 ? -0.304 8.332 22.409 1.00 75.25 313 TRP A C 1
ATOM 2484 O O . TRP A 1 313 ? -0.457 8.044 23.596 1.00 75.25 313 TRP A O 1
ATOM 2494 N N . ARG A 1 314 ? -1.036 9.279 21.805 1.00 80.06 314 ARG A N 1
ATOM 2495 C CA . ARG A 1 314 ? -2.079 10.052 22.501 1.00 80.06 314 ARG A CA 1
ATOM 2496 C C . ARG A 1 314 ? -3.133 9.147 23.133 1.00 80.06 314 ARG A C 1
ATOM 2498 O O . ARG A 1 314 ? -3.447 9.319 24.310 1.00 80.06 314 ARG A O 1
ATOM 2505 N N . ARG A 1 315 ? -3.623 8.153 22.387 1.00 74.50 315 ARG A N 1
ATOM 2506 C CA . ARG A 1 315 ? -4.592 7.166 22.890 1.00 74.50 315 ARG A CA 1
ATOM 2507 C C . ARG A 1 315 ? -4.032 6.337 24.038 1.00 74.50 315 ARG A C 1
ATOM 2509 O O . ARG A 1 315 ? -4.703 6.178 25.049 1.00 74.50 315 ARG A O 1
ATOM 2516 N N . PHE A 1 316 ? -2.793 5.861 23.922 1.00 84.00 316 PHE A N 1
ATOM 2517 C CA . PHE A 1 316 ? -2.131 5.137 25.003 1.00 84.00 316 PHE A CA 1
ATOM 2518 C C . PHE A 1 316 ? -2.094 5.970 26.288 1.00 84.00 316 PHE A C 1
ATOM 2520 O O . PHE A 1 316 ? -2.474 5.459 27.339 1.00 84.00 316 PHE A O 1
ATOM 2527 N N . ILE A 1 317 ? -1.704 7.247 26.209 1.00 85.75 317 ILE A N 1
ATOM 2528 C CA . ILE A 1 317 ? -1.716 8.131 27.378 1.00 85.75 317 ILE A CA 1
ATOM 2529 C C . ILE A 1 317 ? -3.137 8.274 27.921 1.00 85.75 317 ILE A C 1
ATOM 2531 O O . ILE A 1 317 ? -3.346 7.984 29.092 1.00 85.75 317 ILE A O 1
ATOM 2535 N N . ALA A 1 318 ? -4.109 8.638 27.083 1.00 83.62 318 ALA A N 1
ATOM 2536 C CA . ALA A 1 318 ? -5.491 8.863 27.507 1.00 83.62 318 ALA A CA 1
ATOM 2537 C C . ALA A 1 318 ? -6.128 7.635 28.183 1.00 83.62 318 ALA A C 1
ATOM 2539 O O . ALA A 1 318 ? -6.831 7.782 29.175 1.00 83.62 318 ALA A O 1
ATOM 2540 N N . SER A 1 319 ? -5.861 6.424 27.685 1.00 82.19 319 SER A N 1
ATOM 2541 C CA . SER A 1 319 ? -6.427 5.189 28.244 1.00 82.19 319 SER A CA 1
ATOM 2542 C C . SER A 1 319 ? -5.718 4.686 29.500 1.00 82.19 319 SER A C 1
ATOM 2544 O O . SER A 1 319 ? -6.290 3.884 30.233 1.00 82.19 319 SER A O 1
ATOM 2546 N N . ASN A 1 320 ? -4.466 5.087 29.731 1.00 87.00 320 ASN A N 1
ATOM 2547 C CA . ASN A 1 320 ? -3.665 4.559 30.839 1.00 87.00 320 ASN A CA 1
ATOM 2548 C C . ASN A 1 320 ? -3.453 5.564 31.966 1.00 87.00 320 ASN A C 1
ATOM 2550 O O . ASN A 1 320 ? -3.068 5.142 33.058 1.00 87.00 320 ASN A O 1
ATOM 2554 N N . ILE A 1 321 ? -3.664 6.856 31.713 1.00 90.81 321 ILE A N 1
ATOM 2555 C CA . ILE A 1 321 ? -3.490 7.913 32.701 1.00 90.81 321 ILE A CA 1
ATOM 2556 C C . ILE A 1 321 ? -4.738 8.078 33.559 1.00 90.81 321 ILE A C 1
ATOM 2558 O O . ILE A 1 321 ? -5.850 8.206 33.055 1.00 90.81 321 ILE A O 1
ATOM 2562 N N . ASN A 1 322 ? -4.551 8.109 34.873 1.00 90.25 322 ASN A N 1
ATOM 2563 C CA . ASN A 1 322 ? -5.609 8.455 35.803 1.00 90.25 322 ASN A CA 1
ATOM 2564 C C . ASN A 1 322 ? -5.647 9.978 35.996 1.00 90.25 322 ASN A C 1
ATOM 2566 O O . ASN A 1 322 ? -4.830 10.553 36.721 1.00 90.25 322 ASN A O 1
ATOM 2570 N N . THR A 1 323 ? -6.604 10.631 35.337 1.00 88.38 323 THR A N 1
ATOM 2571 C CA . THR A 1 323 ? -6.806 12.086 35.403 1.00 88.38 323 THR A CA 1
ATOM 2572 C C . THR A 1 323 ? -7.403 12.563 36.722 1.00 88.38 323 THR A C 1
ATOM 2574 O O . THR A 1 323 ? -7.321 13.755 37.010 1.00 88.38 323 THR A O 1
ATOM 2577 N N . GLU A 1 324 ? -7.956 11.660 37.534 1.00 88.75 324 GLU A N 1
ATOM 2578 C CA . GLU A 1 324 ? -8.587 11.997 38.812 1.00 88.75 324 GLU A CA 1
ATOM 2579 C C . GLU A 1 324 ? -7.563 12.198 39.933 1.00 88.75 324 GLU A C 1
ATOM 2581 O O . GLU A 1 324 ? -7.861 12.890 40.900 1.00 88.75 324 GLU A O 1
ATOM 2586 N N . ILE A 1 325 ? -6.331 11.685 39.800 1.00 92.12 325 ILE A N 1
ATOM 2587 C CA . ILE A 1 325 ? -5.297 11.766 40.851 1.00 92.12 325 ILE A CA 1
ATOM 2588 C C . ILE A 1 325 ? -5.077 13.200 41.372 1.00 92.12 325 ILE A C 1
ATOM 2590 O O . ILE A 1 325 ? -5.067 13.390 42.591 1.00 92.12 325 ILE A O 1
ATOM 2594 N N . PRO A 1 326 ? -4.926 14.237 40.522 1.00 92.19 326 PRO A N 1
ATOM 2595 C CA . PRO A 1 326 ? -4.830 15.609 41.010 1.00 92.19 326 PRO A CA 1
ATOM 2596 C C . PRO A 1 326 ? -6.087 16.063 41.763 1.00 92.19 326 PRO A C 1
ATOM 2598 O O . PRO A 1 326 ? -5.970 16.715 42.799 1.00 92.19 326 PRO A O 1
ATOM 2601 N N . ILE A 1 327 ? -7.275 15.688 41.284 1.00 92.38 327 ILE A N 1
ATOM 2602 C CA . ILE A 1 327 ? -8.575 16.061 41.864 1.00 92.38 327 ILE A CA 1
ATOM 2603 C C . ILE A 1 327 ? -8.741 15.425 43.247 1.00 92.38 327 ILE A C 1
ATOM 2605 O O . ILE A 1 327 ? -9.043 16.120 44.218 1.00 92.38 327 ILE A O 1
ATOM 2609 N N . GLU A 1 328 ? -8.479 14.124 43.352 1.00 92.31 328 GLU A N 1
ATOM 2610 C CA . GLU A 1 328 ? -8.505 13.353 44.599 1.00 92.31 328 GLU A CA 1
ATOM 2611 C C . GLU A 1 328 ? -7.518 13.908 45.632 1.00 92.31 328 GLU A C 1
ATOM 2613 O O . GLU A 1 328 ? -7.814 13.948 46.825 1.00 92.31 328 GLU A O 1
ATOM 2618 N N . ASN A 1 329 ? -6.372 14.417 45.169 1.00 93.62 329 ASN A N 1
ATOM 2619 C CA . ASN A 1 329 ? -5.363 15.057 46.010 1.00 93.62 329 ASN A CA 1
ATOM 2620 C C . ASN A 1 329 ? -5.643 16.545 46.302 1.00 93.62 329 ASN A C 1
ATOM 2622 O O . ASN A 1 329 ? -4.804 17.213 46.912 1.00 93.62 329 ASN A O 1
ATOM 2626 N N . GLY A 1 330 ? -6.800 17.077 45.897 1.00 91.94 330 GLY A N 1
ATOM 2627 C CA . GLY A 1 330 ? -7.233 18.439 46.221 1.00 91.94 330 GLY A CA 1
ATOM 2628 C C . GLY A 1 330 ? -6.600 19.535 45.361 1.00 91.94 330 GLY A C 1
ATOM 2629 O O . GLY A 1 330 ? -6.421 20.657 45.838 1.00 91.94 330 GLY A O 1
ATOM 2630 N N . ALA A 1 331 ? -6.237 19.230 44.115 1.00 92.38 331 ALA A N 1
ATOM 2631 C CA . ALA A 1 331 ? -5.748 20.218 43.161 1.00 92.38 331 ALA A CA 1
ATOM 2632 C C . ALA A 1 331 ? -6.832 21.267 42.837 1.00 92.38 331 ALA A C 1
ATOM 2634 O O . ALA A 1 331 ? -7.944 20.899 42.451 1.00 92.38 331 ALA A O 1
ATOM 2635 N N . PRO A 1 332 ? -6.526 22.575 42.938 1.00 92.56 332 PRO A N 1
ATOM 2636 C CA . PRO A 1 332 ? -7.390 23.623 42.401 1.00 92.56 332 PRO A CA 1
ATOM 2637 C C . PRO A 1 332 ? -7.619 23.482 40.883 1.00 92.56 332 PRO A C 1
ATOM 2639 O O . PRO A 1 332 ? -6.780 22.890 40.193 1.00 92.56 332 PRO A O 1
ATOM 2642 N N . PRO A 1 333 ? -8.693 24.074 40.329 1.00 92.12 333 PRO A N 1
ATOM 2643 C CA . PRO A 1 333 ? -8.883 24.181 38.885 1.00 92.12 333 PRO A CA 1
ATOM 2644 C C . PRO A 1 333 ? -7.661 24.792 38.189 1.00 92.12 333 PRO A C 1
ATOM 2646 O O . PRO A 1 333 ? -7.117 25.804 38.633 1.00 92.12 333 PRO A O 1
ATOM 2649 N N . GLY A 1 334 ? -7.211 24.167 37.104 1.00 88.88 334 GLY A N 1
ATOM 2650 C CA . GLY A 1 334 ? -5.999 24.563 36.396 1.00 88.88 334 GLY A CA 1
ATOM 2651 C C . GLY A 1 334 ? -5.356 23.436 35.589 1.00 88.88 334 GLY A C 1
ATOM 2652 O O . GLY A 1 334 ? -5.838 22.304 35.552 1.00 88.88 334 GLY A O 1
ATOM 2653 N N . ASN A 1 335 ? -4.239 23.769 34.936 1.00 89.44 335 ASN A N 1
ATOM 2654 C CA . ASN A 1 335 ? -3.450 22.842 34.127 1.00 89.44 335 ASN A CA 1
ATOM 2655 C C . ASN A 1 335 ? -2.152 22.473 34.854 1.00 89.44 335 ASN A C 1
ATOM 2657 O O . ASN A 1 335 ? -1.324 23.340 35.138 1.00 89.44 335 ASN A O 1
ATOM 2661 N N . TYR A 1 336 ? -1.939 21.181 35.087 1.00 86.94 336 TYR A N 1
ATOM 2662 C CA . TYR A 1 336 ? -0.752 20.637 35.741 1.00 86.94 336 TYR A CA 1
ATOM 2663 C C . TYR A 1 336 ? 0.078 19.878 34.707 1.00 86.94 336 TYR A C 1
ATOM 2665 O O . TYR A 1 336 ? -0.188 18.717 34.402 1.00 86.94 336 TYR A O 1
ATOM 2673 N N . THR A 1 337 ? 1.077 20.545 34.124 1.00 88.50 337 THR A N 1
ATOM 2674 C CA . THR A 1 337 ? 1.926 19.958 33.075 1.00 88.50 337 THR A CA 1
ATOM 2675 C C . THR A 1 337 ? 3.182 19.320 33.661 1.00 88.50 337 THR A C 1
ATOM 2677 O O . THR A 1 337 ? 4.015 19.999 34.266 1.00 88.50 337 THR A O 1
ATOM 2680 N N . VAL A 1 338 ? 3.353 18.021 33.427 1.00 84.25 338 VAL A N 1
ATOM 2681 C CA . VAL A 1 338 ? 4.554 17.244 33.747 1.00 84.25 338 VAL A CA 1
ATOM 2682 C C . VAL A 1 338 ? 5.381 17.053 32.478 1.00 84.25 338 VAL A C 1
ATOM 2684 O O . VAL A 1 338 ? 4.887 16.572 31.463 1.00 84.25 338 VAL A O 1
ATOM 2687 N N . THR A 1 339 ? 6.659 17.400 32.533 1.00 84.19 339 THR A N 1
ATOM 2688 C CA . THR A 1 339 ? 7.653 17.137 31.494 1.00 84.19 339 THR A CA 1
ATOM 2689 C C . THR A 1 339 ? 8.461 15.910 31.886 1.00 84.19 339 THR A C 1
ATOM 2691 O O . THR A 1 339 ? 9.109 15.894 32.929 1.00 84.19 339 THR A O 1
ATOM 2694 N N . LEU A 1 340 ? 8.460 14.898 31.033 1.00 87.31 340 LEU A N 1
ATOM 2695 C CA . LEU A 1 340 ? 9.138 13.622 31.218 1.00 87.31 340 LEU A CA 1
ATOM 2696 C C . LEU A 1 340 ? 10.335 13.518 30.275 1.00 87.31 340 LEU A C 1
ATOM 2698 O O . LEU A 1 340 ? 10.282 13.958 29.125 1.00 87.31 340 LEU A O 1
ATOM 2702 N N . LEU A 1 341 ? 11.403 12.899 30.764 1.00 88.44 341 LEU A N 1
ATOM 2703 C CA . LEU A 1 341 ? 12.568 12.488 29.995 1.00 88.44 341 LEU A CA 1
ATOM 2704 C C . LEU A 1 341 ? 12.767 10.988 30.195 1.00 88.44 341 LEU A C 1
ATOM 2706 O O . LEU A 1 341 ? 12.866 10.524 31.328 1.00 88.44 341 LEU A O 1
ATOM 2710 N N . PHE A 1 342 ? 12.837 10.238 29.105 1.00 89.50 342 PHE A N 1
ATOM 2711 C CA . PHE A 1 342 ? 13.064 8.795 29.131 1.00 89.50 342 PHE A CA 1
ATOM 2712 C C . PHE A 1 342 ? 13.916 8.363 27.940 1.00 89.50 342 PHE A C 1
ATOM 2714 O O . PHE A 1 342 ? 14.185 9.153 27.034 1.00 89.50 342 PHE A O 1
ATOM 2721 N N . SER A 1 343 ? 14.402 7.125 27.954 1.00 84.88 343 SER A N 1
ATOM 2722 C CA . SER A 1 343 ? 15.182 6.557 26.852 1.00 84.88 343 SER A CA 1
ATOM 2723 C C . SER A 1 343 ? 14.448 5.377 26.225 1.00 84.88 343 SER A C 1
ATOM 2725 O O . SER A 1 343 ? 13.924 4.530 26.941 1.00 84.88 343 SER A O 1
ATOM 2727 N N . ILE A 1 344 ? 14.442 5.311 24.897 1.00 89.31 344 ILE A N 1
ATOM 2728 C CA . ILE A 1 344 ? 14.057 4.128 24.130 1.00 89.31 344 ILE A CA 1
ATOM 2729 C C . ILE A 1 344 ? 15.332 3.339 23.850 1.00 89.31 344 ILE A C 1
ATOM 2731 O O . ILE A 1 344 ? 16.261 3.867 23.230 1.00 89.31 344 ILE A O 1
ATOM 2735 N N . ALA A 1 345 ? 15.392 2.107 24.343 1.00 79.38 345 ALA A N 1
ATOM 2736 C CA . ALA A 1 345 ? 16.499 1.196 24.099 1.00 79.38 345 ALA A CA 1
ATOM 2737 C C . ALA A 1 345 ? 16.471 0.645 22.661 1.00 79.38 345 ALA A C 1
ATOM 2739 O O . ALA A 1 345 ? 15.458 0.724 21.967 1.00 79.38 345 ALA A O 1
ATOM 2740 N N . GLN A 1 346 ? 17.573 0.036 22.216 1.00 78.31 346 GLN A N 1
ATOM 2741 C CA . GLN A 1 346 ? 17.683 -0.580 20.882 1.00 78.31 346 GLN A CA 1
ATOM 2742 C C . GLN A 1 346 ? 16.628 -1.664 20.608 1.00 78.31 346 GLN A C 1
ATOM 2744 O O . GLN A 1 346 ? 16.261 -1.884 19.459 1.00 78.31 346 GLN A O 1
ATOM 2749 N N . ASP A 1 347 ? 16.128 -2.329 21.650 1.00 69.50 347 ASP A N 1
ATOM 2750 C CA . ASP A 1 347 ? 15.082 -3.354 21.558 1.00 69.50 347 ASP A CA 1
ATOM 2751 C C . ASP A 1 347 ? 13.654 -2.775 21.639 1.00 69.50 347 ASP A C 1
ATOM 2753 O O . ASP A 1 347 ? 12.681 -3.531 21.732 1.00 69.50 347 ASP A O 1
ATOM 2757 N N . GLY A 1 348 ? 13.538 -1.444 21.664 1.00 77.88 348 GLY A N 1
ATOM 2758 C CA . GLY A 1 348 ? 12.285 -0.710 21.766 1.00 77.88 348 GLY A CA 1
ATOM 2759 C C . GLY A 1 348 ? 11.757 -0.511 23.187 1.00 77.88 348 GLY A C 1
ATOM 2760 O O . GLY A 1 348 ? 10.746 0.166 23.358 1.00 77.88 348 GLY A O 1
ATOM 2761 N N . SER A 1 349 ? 12.386 -1.074 24.220 1.00 86.19 349 SER A N 1
ATOM 2762 C CA . SER A 1 349 ? 11.910 -0.900 25.599 1.00 86.19 349 SER A CA 1
ATOM 2763 C C . SER A 1 349 ? 12.110 0.533 26.110 1.00 86.19 349 SER A C 1
ATOM 2765 O O . SER A 1 349 ? 13.076 1.213 25.756 1.00 86.19 349 SER A O 1
ATOM 2767 N N . VAL A 1 350 ? 11.187 1.003 26.954 1.00 90.25 350 VAL A N 1
ATOM 2768 C CA . VAL A 1 350 ? 11.304 2.297 27.638 1.00 90.25 350 VAL A CA 1
ATOM 2769 C C . VAL A 1 350 ? 12.063 2.107 28.947 1.00 90.25 350 VAL A C 1
ATOM 2771 O O . VAL A 1 350 ? 11.678 1.301 29.789 1.00 90.25 350 VAL A O 1
ATOM 2774 N N . ILE A 1 351 ? 13.144 2.865 29.125 1.00 88.75 351 ILE A N 1
ATOM 2775 C CA . ILE A 1 351 ? 14.012 2.819 30.307 1.00 88.75 351 ILE A CA 1
ATOM 2776 C C . ILE A 1 351 ? 14.341 4.234 30.804 1.00 88.75 351 ILE A C 1
ATOM 2778 O O . ILE A 1 351 ? 14.233 5.215 30.064 1.00 88.75 351 ILE A O 1
ATOM 2782 N N . ASN A 1 352 ? 14.808 4.344 32.052 1.00 89.62 352 ASN A N 1
ATOM 2783 C CA . ASN A 1 352 ? 15.288 5.597 32.658 1.00 89.62 352 ASN A CA 1
ATOM 2784 C C . ASN A 1 352 ? 14.258 6.747 32.626 1.00 89.62 352 ASN A C 1
ATOM 2786 O O . ASN A 1 352 ? 14.595 7.871 32.252 1.00 89.62 352 ASN A O 1
ATOM 2790 N N . VAL A 1 353 ? 13.004 6.464 32.988 1.00 93.94 353 VAL A N 1
ATOM 2791 C CA . VAL A 1 353 ? 11.921 7.458 33.024 1.00 93.94 353 VAL A CA 1
ATOM 2792 C C . VAL A 1 353 ? 12.093 8.395 34.222 1.00 93.94 353 VAL A C 1
ATOM 2794 O O . VAL A 1 353 ? 12.077 7.950 35.366 1.00 93.94 353 VAL A O 1
ATOM 2797 N N . THR A 1 354 ? 12.210 9.697 33.960 1.00 88.50 354 THR A N 1
ATOM 2798 C CA . THR A 1 354 ? 12.370 10.744 34.979 1.00 88.50 354 THR A CA 1
ATOM 2799 C C . THR A 1 354 ? 11.453 11.931 34.674 1.00 88.50 354 THR A C 1
ATOM 2801 O O . THR A 1 354 ? 11.411 12.407 33.541 1.00 88.50 354 THR A O 1
ATOM 2804 N N . ALA A 1 355 ? 10.754 12.463 35.680 1.00 92.50 355 ALA A N 1
ATOM 2805 C CA . ALA A 1 355 ? 10.051 13.743 35.563 1.00 92.50 355 ALA A CA 1
ATOM 2806 C C . ALA A 1 355 ? 11.025 14.912 35.802 1.00 92.50 355 ALA A C 1
ATOM 2808 O O . ALA A 1 355 ? 11.698 14.967 36.829 1.00 92.50 355 ALA A O 1
ATOM 2809 N N . LEU A 1 356 ? 11.111 15.844 34.849 1.00 86.00 356 LEU A N 1
ATOM 2810 C CA . LEU A 1 356 ? 11.973 17.032 34.920 1.00 86.00 356 LEU A CA 1
ATOM 2811 C C . LEU A 1 356 ? 11.364 18.163 35.759 1.00 86.00 356 LEU A C 1
ATOM 2813 O O . LEU A 1 356 ? 12.075 19.068 36.187 1.00 86.00 356 LEU A O 1
ATOM 2817 N N . ASN A 1 357 ? 10.053 18.128 35.979 1.00 85.62 357 ASN A N 1
ATOM 2818 C CA . ASN A 1 357 ? 9.339 19.023 36.878 1.00 85.62 357 ASN A CA 1
ATOM 2819 C C . ASN A 1 357 ? 8.256 18.244 37.641 1.00 85.62 357 ASN A C 1
ATOM 2821 O O . ASN A 1 357 ? 7.883 17.133 37.265 1.00 85.62 357 ASN A O 1
ATOM 2825 N N . ASN A 1 358 ? 7.741 18.841 38.714 1.00 93.75 358 ASN A N 1
ATOM 2826 C CA . ASN A 1 358 ? 6.637 18.280 39.480 1.00 93.75 358 ASN A CA 1
ATOM 2827 C C . ASN A 1 358 ? 5.626 19.387 39.825 1.00 93.75 358 ASN A C 1
ATOM 2829 O O . ASN A 1 358 ? 5.915 20.200 40.701 1.00 93.75 358 ASN A O 1
ATOM 2833 N N . PRO A 1 359 ? 4.461 19.439 39.154 1.00 87.81 359 PRO A N 1
ATOM 2834 C CA . PRO A 1 359 ? 3.426 20.432 39.425 1.00 87.81 359 PRO A CA 1
ATOM 2835 C C . PRO A 1 359 ? 2.595 20.117 40.689 1.00 87.81 359 PRO A C 1
ATOM 2837 O O . PRO A 1 359 ? 1.728 20.904 41.052 1.00 87.81 359 PRO A O 1
ATOM 2840 N N . GLY A 1 360 ? 2.863 18.998 41.376 1.00 88.12 360 GLY A N 1
ATOM 2841 C CA . GLY A 1 360 ? 2.196 18.602 42.618 1.00 88.12 360 GLY A CA 1
ATOM 2842 C C . GLY A 1 360 ? 1.024 17.635 42.422 1.00 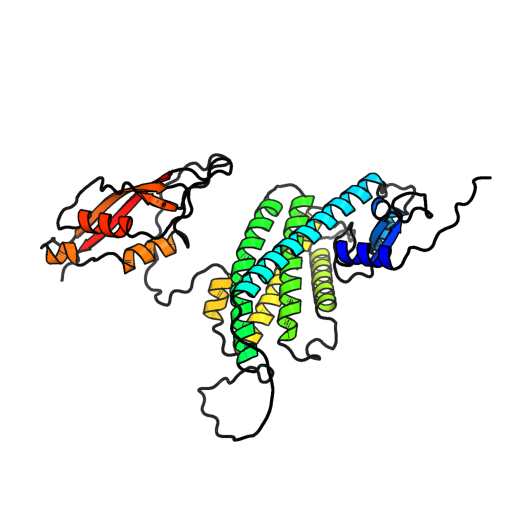88.12 360 GLY A C 1
ATOM 2843 O O . GLY A 1 360 ? 0.768 17.140 41.321 1.00 88.12 360 GLY A O 1
ATOM 2844 N N . TYR A 1 361 ? 0.331 17.344 43.528 1.00 94.81 361 TYR A N 1
ATOM 2845 C CA . TYR A 1 361 ? -0.933 16.591 43.563 1.00 94.81 361 TYR A CA 1
ATOM 2846 C C . TYR A 1 361 ? -0.876 15.172 42.964 1.00 94.81 361 TYR A C 1
ATOM 2848 O O . TYR A 1 361 ? -1.865 14.662 42.454 1.00 94.81 361 TYR A O 1
ATOM 2856 N N . GLY A 1 362 ? 0.292 14.521 42.997 1.00 91.44 362 GLY A N 1
ATOM 2857 C CA . GLY A 1 362 ? 0.486 13.162 42.469 1.00 91.44 362 GLY A CA 1
ATOM 2858 C C . GLY A 1 362 ? 0.648 13.070 40.944 1.00 91.44 362 GLY A C 1
ATOM 2859 O O . GLY A 1 362 ? 0.945 11.993 40.429 1.00 91.44 362 GLY A O 1
ATOM 2860 N N . SER A 1 363 ? 0.536 14.193 40.224 1.00 89.56 363 SER A N 1
ATOM 2861 C CA . SER A 1 363 ? 0.596 14.253 38.754 1.00 89.56 363 SER A CA 1
ATOM 2862 C C . SER A 1 363 ? 1.903 13.684 38.186 1.00 89.56 363 SER A C 1
ATOM 2864 O O . SER A 1 363 ? 1.904 12.978 37.180 1.00 89.56 363 SER A O 1
ATOM 2866 N N . ALA A 1 364 ? 3.040 13.976 38.830 1.00 90.25 364 ALA A N 1
ATOM 2867 C CA . ALA A 1 364 ? 4.350 13.529 38.356 1.00 90.25 364 ALA A CA 1
ATOM 2868 C C . ALA A 1 364 ? 4.545 12.015 38.517 1.00 90.25 364 ALA A C 1
ATOM 2870 O O . ALA A 1 364 ? 5.056 11.360 37.610 1.00 90.25 364 ALA A O 1
ATOM 2871 N N . GLN A 1 365 ? 4.123 11.457 39.652 1.00 95.06 365 GLN A N 1
ATOM 2872 C CA . GLN A 1 365 ? 4.202 10.024 39.928 1.00 95.06 365 GLN A CA 1
ATOM 2873 C C . GLN A 1 365 ? 3.342 9.232 38.943 1.00 95.06 365 GLN A C 1
ATOM 2875 O O . GLN A 1 365 ? 3.795 8.222 38.405 1.00 95.06 365 GLN A O 1
ATOM 2880 N N . GLU A 1 366 ? 2.140 9.728 38.656 1.00 94.25 366 GLU A N 1
ATOM 2881 C CA . GLU A 1 366 ? 1.245 9.095 37.695 1.00 94.25 366 GLU A CA 1
ATOM 2882 C C . GLU A 1 366 ? 1.803 9.145 36.270 1.00 94.25 366 GLU A C 1
ATOM 2884 O O . GLU A 1 366 ? 1.856 8.127 35.580 1.00 94.25 366 GLU A O 1
ATOM 2889 N N . ALA A 1 367 ? 2.317 10.302 35.848 1.00 92.12 367 ALA A N 1
ATOM 2890 C CA . ALA A 1 367 ? 2.950 10.441 34.542 1.00 92.12 367 ALA A C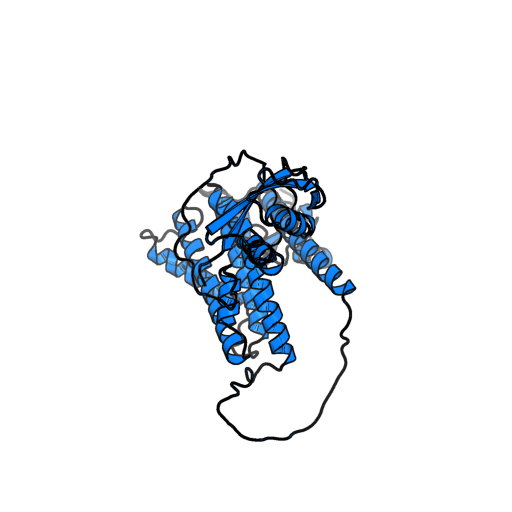A 1
ATOM 2891 C C . ALA A 1 367 ? 4.145 9.475 34.381 1.00 92.12 367 ALA A C 1
ATOM 2893 O O . ALA A 1 367 ? 4.275 8.820 33.346 1.00 92.12 367 ALA A O 1
ATOM 2894 N N . ILE A 1 368 ? 4.985 9.312 35.413 1.00 94.56 368 ILE A N 1
ATOM 2895 C CA . ILE A 1 368 ? 6.092 8.338 35.405 1.00 94.56 368 ILE A CA 1
ATOM 2896 C C . ILE A 1 368 ? 5.568 6.903 35.269 1.00 94.56 368 ILE A C 1
ATOM 2898 O O . ILE A 1 368 ? 6.124 6.133 34.479 1.00 94.56 368 ILE A O 1
ATOM 2902 N N . ARG A 1 369 ? 4.514 6.532 36.007 1.00 96.25 369 ARG A N 1
ATOM 2903 C CA . ARG A 1 369 ? 3.919 5.186 35.959 1.00 96.25 369 ARG A CA 1
ATOM 2904 C C . ARG A 1 369 ? 3.429 4.849 34.553 1.00 96.25 369 ARG A C 1
ATOM 2906 O O . ARG A 1 369 ? 3.746 3.777 34.042 1.00 96.25 369 ARG A O 1
ATOM 2913 N N . VAL A 1 370 ? 2.698 5.766 33.921 1.00 93.62 370 VAL A N 1
ATOM 2914 C CA . VAL A 1 370 ? 2.153 5.570 32.569 1.00 93.62 370 VAL A CA 1
ATOM 2915 C C . VAL A 1 370 ? 3.273 5.369 31.553 1.00 93.62 370 VAL A C 1
ATOM 2917 O O . VAL A 1 370 ? 3.231 4.412 30.784 1.00 93.62 370 VAL A O 1
ATOM 2920 N N . ILE A 1 371 ? 4.313 6.209 31.579 1.00 91.50 371 ILE A N 1
ATOM 2921 C CA . ILE A 1 371 ? 5.437 6.067 30.640 1.00 91.50 371 ILE A CA 1
ATOM 2922 C C . ILE A 1 371 ? 6.252 4.802 30.901 1.00 91.50 371 ILE A C 1
ATOM 2924 O O . ILE A 1 371 ? 6.689 4.152 29.954 1.00 91.50 371 ILE A O 1
ATOM 2928 N N . SER A 1 372 ? 6.425 4.412 32.161 1.00 91.69 372 SER A N 1
ATOM 2929 C CA . SER A 1 372 ? 7.134 3.173 32.500 1.00 91.69 372 SER A CA 1
ATOM 2930 C C . SER A 1 372 ? 6.390 1.925 32.012 1.00 91.69 372 SER A C 1
ATOM 2932 O O . SER A 1 372 ? 7.027 0.934 31.674 1.00 91.69 372 SER A O 1
ATOM 2934 N N . ASN A 1 373 ? 5.058 1.989 31.912 1.00 90.69 373 ASN A N 1
ATOM 2935 C CA . ASN A 1 373 ? 4.207 0.913 31.392 1.00 90.69 373 ASN A CA 1
ATOM 2936 C C . ASN A 1 373 ? 3.946 1.020 29.878 1.00 90.69 373 ASN A C 1
ATOM 2938 O O . ASN A 1 373 ? 3.031 0.383 29.354 1.00 90.69 373 ASN A O 1
ATOM 2942 N N . SER A 1 374 ? 4.715 1.846 29.170 1.00 88.12 374 SER A N 1
ATOM 2943 C CA . SER A 1 374 ? 4.580 2.022 27.726 1.00 88.12 374 SER A CA 1
ATOM 2944 C C . SER A 1 374 ? 4.926 0.736 26.960 1.00 88.12 374 SER A C 1
ATOM 2946 O O . SER A 1 374 ? 5.862 0.030 27.348 1.00 88.12 374 SER A O 1
ATOM 2948 N N . PRO A 1 375 ? 4.208 0.410 25.862 1.00 85.81 375 PRO A N 1
ATOM 2949 C CA . PRO A 1 375 ? 4.584 -0.701 24.991 1.00 85.81 375 PRO A CA 1
ATOM 2950 C C . PRO A 1 375 ? 5.952 -0.453 24.345 1.00 85.81 375 PRO A C 1
ATOM 2952 O O . PRO A 1 375 ? 6.477 0.658 24.371 1.00 85.81 375 PRO A O 1
ATOM 2955 N N . LYS A 1 376 ? 6.528 -1.483 23.718 1.00 86.19 376 LYS A N 1
ATOM 2956 C CA . LYS A 1 376 ? 7.788 -1.328 22.982 1.00 86.19 376 LYS A CA 1
ATOM 2957 C C . LYS A 1 376 ? 7.633 -0.350 21.810 1.00 86.19 376 LYS A C 1
ATOM 2959 O O . LYS A 1 376 ? 6.717 -0.475 21.001 1.00 86.19 376 LYS A O 1
ATOM 2964 N N . TRP A 1 377 ? 8.559 0.596 21.720 1.00 86.25 377 TRP A N 1
ATOM 2965 C CA . TRP A 1 377 ? 8.683 1.588 20.656 1.00 86.25 377 TRP A CA 1
ATOM 2966 C C . TRP A 1 377 ? 9.488 1.031 19.487 1.00 86.25 377 TRP A C 1
ATOM 2968 O O . TRP A 1 377 ? 10.326 0.146 19.652 1.00 86.25 377 TRP A O 1
ATOM 2978 N N . PHE A 1 378 ? 9.303 1.606 18.303 1.00 72.94 378 PHE A N 1
ATOM 2979 C CA . PHE A 1 378 ? 10.306 1.475 17.256 1.00 72.94 378 PHE A CA 1
ATOM 2980 C C . PHE A 1 378 ? 11.544 2.281 17.674 1.00 72.94 378 PHE A C 1
ATOM 2982 O O . PHE A 1 378 ? 11.410 3.485 17.930 1.00 72.94 378 PHE A O 1
ATOM 2989 N N . PRO A 1 379 ? 12.731 1.653 17.775 1.00 68.81 379 PRO A N 1
ATOM 2990 C CA . PRO A 1 379 ? 13.948 2.346 18.177 1.00 68.81 379 PRO A CA 1
ATOM 2991 C C . PRO A 1 379 ? 14.331 3.397 17.132 1.00 68.81 379 PRO A C 1
ATOM 2993 O O . PRO A 1 379 ? 13.933 3.318 15.967 1.00 68.81 379 PRO A O 1
ATOM 2996 N N . ALA A 1 380 ? 15.126 4.384 17.540 1.00 71.00 380 ALA A N 1
ATOM 2997 C CA . ALA A 1 380 ? 15.722 5.289 16.569 1.00 71.00 380 ALA A CA 1
ATOM 2998 C C . ALA A 1 380 ? 16.724 4.522 15.705 1.00 71.00 380 ALA A C 1
ATOM 3000 O O . ALA A 1 380 ? 17.406 3.616 16.187 1.00 71.00 380 ALA A O 1
ATOM 3001 N N . VAL A 1 381 ? 16.832 4.915 14.441 1.00 65.25 381 VAL A N 1
ATOM 3002 C CA . VAL A 1 381 ? 17.777 4.330 13.493 1.00 65.25 381 VAL A CA 1
ATOM 3003 C C . VAL A 1 381 ? 18.752 5.405 13.053 1.00 65.25 381 VAL A C 1
ATOM 3005 O O . VAL A 1 381 ? 18.343 6.458 12.566 1.00 65.25 381 VAL A O 1
ATOM 3008 N N . GLN A 1 382 ? 20.044 5.139 13.195 1.00 61.88 382 GLN A N 1
ATOM 3009 C CA . GLN A 1 382 ? 21.106 6.002 12.696 1.00 61.88 382 GLN A CA 1
ATOM 3010 C C . GLN A 1 382 ? 22.028 5.173 11.808 1.00 61.88 382 GLN A C 1
ATOM 3012 O O . GLN A 1 382 ? 22.544 4.147 12.237 1.00 61.88 382 GLN A O 1
ATOM 3017 N N . ASN A 1 383 ? 22.213 5.599 10.557 1.00 65.44 383 ASN A N 1
ATOM 3018 C CA . ASN A 1 383 ? 23.019 4.879 9.561 1.00 65.44 383 ASN A CA 1
ATOM 3019 C C . ASN A 1 383 ? 22.598 3.405 9.358 1.00 65.44 383 ASN A C 1
ATOM 3021 O O . ASN A 1 383 ? 23.425 2.565 9.025 1.00 65.44 383 ASN A O 1
ATOM 3025 N N . GLY A 1 384 ? 21.312 3.093 9.550 1.00 61.69 384 GLY A N 1
ATOM 3026 C CA . GLY A 1 384 ? 20.766 1.738 9.398 1.00 61.69 384 GLY A CA 1
ATOM 3027 C C . GLY A 1 384 ? 20.814 0.865 10.657 1.00 61.69 384 GLY A C 1
ATOM 3028 O O . GLY A 1 384 ? 20.249 -0.225 10.636 1.00 61.69 384 GLY A O 1
ATOM 3029 N N . GLU A 1 385 ? 21.405 1.337 11.758 1.00 54.25 385 GLU A N 1
ATOM 3030 C CA . GLU A 1 385 ? 21.480 0.597 13.024 1.00 54.25 385 GLU A CA 1
ATOM 3031 C C . GLU A 1 385 ? 20.551 1.184 14.093 1.00 54.25 385 GLU A C 1
ATOM 3033 O O . GLU A 1 385 ? 20.382 2.402 14.190 1.00 54.25 385 GLU A O 1
ATOM 3038 N N . ALA A 1 386 ? 19.954 0.313 14.913 1.00 62.09 386 ALA A N 1
ATOM 3039 C CA . ALA A 1 386 ? 19.130 0.722 16.046 1.00 62.09 386 ALA A CA 1
ATOM 3040 C C . ALA A 1 386 ? 20.005 1.319 17.159 1.00 62.09 386 ALA A C 1
ATOM 3042 O O . ALA A 1 386 ? 20.972 0.701 17.612 1.00 62.09 386 ALA A O 1
ATOM 3043 N N . VAL A 1 387 ? 19.652 2.510 17.638 1.00 72.69 387 VAL A N 1
ATOM 3044 C CA . VAL A 1 387 ? 20.408 3.237 18.667 1.00 72.69 387 VAL A CA 1
ATOM 3045 C C . VAL A 1 387 ? 19.509 3.673 19.820 1.00 72.69 387 VAL A C 1
ATOM 3047 O O . VAL A 1 387 ? 18.315 3.917 19.646 1.00 72.69 387 VAL A O 1
ATOM 3050 N N . ASN A 1 388 ? 20.099 3.792 21.013 1.00 77.19 388 ASN A N 1
ATOM 3051 C CA . ASN A 1 388 ? 19.400 4.335 22.175 1.00 77.19 388 ASN A CA 1
ATOM 3052 C C . ASN A 1 388 ? 19.020 5.799 21.922 1.00 77.19 388 ASN A C 1
ATOM 3054 O O . ASN A 1 388 ? 19.872 6.610 21.555 1.00 77.19 388 ASN A O 1
ATOM 3058 N N . TYR A 1 389 ? 17.762 6.150 22.173 1.00 79.88 389 TYR A N 1
ATOM 3059 C CA . TYR A 1 389 ? 17.225 7.475 21.874 1.00 79.88 389 TYR A CA 1
ATOM 3060 C C . TYR A 1 389 ? 16.594 8.109 23.106 1.00 79.88 389 TYR A C 1
ATOM 3062 O O . TYR A 1 389 ? 15.719 7.517 23.732 1.00 79.88 389 TYR A O 1
ATOM 3070 N N . ARG A 1 390 ? 17.023 9.325 23.461 1.00 81.12 390 ARG A N 1
ATOM 3071 C CA . ARG A 1 390 ? 16.404 10.091 24.549 1.00 81.12 390 ARG A CA 1
ATOM 3072 C C . ARG A 1 390 ? 15.204 10.854 24.017 1.00 81.12 390 ARG A C 1
ATOM 3074 O O . ARG A 1 390 ? 15.352 11.658 23.104 1.00 81.12 390 ARG A O 1
ATOM 3081 N N . GLN A 1 391 ? 14.054 10.627 24.633 1.00 82.06 391 GLN A N 1
ATOM 3082 C CA . GLN A 1 391 ? 12.789 11.228 24.255 1.00 82.06 391 GLN A CA 1
ATOM 3083 C C . GLN A 1 391 ? 12.262 12.114 25.380 1.00 82.06 391 GLN A C 1
ATOM 3085 O O . GLN A 1 391 ? 12.283 11.736 26.555 1.00 82.06 391 GLN A O 1
ATOM 3090 N N . LYS A 1 392 ? 11.786 13.302 25.006 1.00 85.06 392 LYS A N 1
ATOM 3091 C CA . LYS A 1 392 ? 11.183 14.273 25.922 1.00 85.06 392 LYS A CA 1
ATOM 3092 C C . LYS A 1 392 ? 9.711 14.431 25.572 1.00 85.06 392 LYS A C 1
ATOM 3094 O O . LYS A 1 392 ? 9.393 14.685 24.417 1.00 85.06 392 LYS A O 1
ATOM 3099 N N . GLN A 1 393 ? 8.831 14.283 26.556 1.00 85.00 393 GLN A N 1
ATOM 3100 C CA . GLN A 1 393 ? 7.385 14.407 26.354 1.00 85.00 393 GLN A CA 1
ATOM 3101 C C . GLN A 1 393 ? 6.725 15.206 27.467 1.00 85.00 393 GLN A C 1
ATOM 3103 O O . GLN A 1 393 ? 7.210 15.224 28.596 1.00 85.00 393 GLN A O 1
ATOM 3108 N N . MET A 1 394 ? 5.620 15.873 27.144 1.00 87.62 394 MET A N 1
ATOM 3109 C CA . MET A 1 394 ? 4.818 16.627 28.105 1.00 87.62 394 MET A CA 1
ATOM 3110 C C . MET A 1 394 ? 3.436 15.992 28.235 1.00 87.62 394 MET A C 1
ATOM 3112 O O . MET A 1 394 ? 2.820 15.634 27.236 1.00 87.62 394 MET A O 1
ATOM 3116 N N . ILE A 1 395 ? 2.960 15.864 29.470 1.00 88.06 395 ILE A N 1
ATOM 3117 C CA . ILE A 1 395 ? 1.617 15.389 29.803 1.00 88.06 395 ILE A CA 1
ATOM 3118 C C . ILE A 1 395 ? 0.956 16.449 30.677 1.00 88.06 395 ILE A C 1
ATOM 3120 O O . ILE A 1 395 ? 1.521 16.847 31.695 1.00 88.06 395 ILE A O 1
ATOM 3124 N N . THR A 1 396 ? -0.236 16.898 30.295 1.00 88.69 396 THR A N 1
ATOM 3125 C CA . THR A 1 396 ? -0.990 17.919 31.029 1.00 88.69 396 THR A CA 1
ATOM 3126 C C . THR A 1 396 ? -2.250 17.317 31.630 1.00 88.69 396 THR A C 1
ATOM 3128 O O . THR A 1 396 ? -3.095 16.800 30.906 1.00 88.69 396 THR A O 1
ATOM 3131 N N . PHE A 1 397 ? -2.390 17.429 32.949 1.00 90.25 397 PHE A N 1
ATOM 3132 C CA . PHE A 1 397 ? -3.633 17.134 33.655 1.00 90.25 397 PHE A CA 1
ATOM 3133 C C . PHE A 1 397 ? -4.465 18.413 33.725 1.00 90.25 397 PHE A C 1
ATOM 3135 O O . PHE A 1 397 ? -3.961 19.448 34.162 1.00 90.25 397 PHE A O 1
ATOM 3142 N N . GLN A 1 398 ? -5.724 18.354 33.299 1.00 90.00 398 GLN A N 1
ATOM 3143 C CA . GLN A 1 398 ? -6.636 19.492 33.350 1.00 90.00 398 GLN A CA 1
ATOM 3144 C C . GLN A 1 398 ? -7.684 19.261 34.438 1.00 90.00 398 GLN A C 1
ATOM 3146 O O . GLN A 1 398 ? -8.542 18.395 34.299 1.00 90.00 398 GLN A O 1
ATOM 3151 N N . VAL A 1 399 ? -7.641 20.071 35.494 1.00 88.69 399 VAL A N 1
ATOM 3152 C CA . VAL A 1 399 ? -8.678 20.111 36.531 1.00 88.69 399 VAL A CA 1
ATOM 3153 C C . VAL A 1 399 ? -9.634 21.246 36.191 1.00 88.69 399 VAL A C 1
ATOM 3155 O O . VAL A 1 399 ? -9.212 22.397 36.064 1.00 88.69 399 VAL A O 1
ATOM 3158 N N . ARG A 1 400 ? -10.916 20.933 36.005 1.00 88.06 400 ARG A N 1
ATOM 3159 C CA . ARG A 1 400 ? -11.953 21.921 35.671 1.00 88.06 400 ARG A CA 1
ATOM 3160 C C . ARG A 1 400 ? -12.724 22.331 36.925 1.00 88.06 400 ARG A C 1
ATOM 3162 O O . ARG A 1 400 ? -12.803 21.566 37.883 1.00 88.06 400 ARG A O 1
ATOM 3169 N N . GLU A 1 401 ? -13.281 23.540 36.911 1.00 77.25 401 GLU A N 1
ATOM 3170 C CA . GLU A 1 401 ? -14.295 23.933 37.895 1.00 77.25 401 GLU A CA 1
ATOM 3171 C C . GLU A 1 401 ? -15.514 23.009 37.764 1.00 77.25 401 GLU A C 1
ATOM 3173 O O . GLU A 1 401 ? -15.857 22.593 36.654 1.00 77.25 401 GLU A O 1
ATOM 3178 N N . LYS A 1 402 ? -16.105 22.642 38.906 1.00 58.22 402 LYS A N 1
ATOM 3179 C CA . LYS A 1 402 ? -17.321 21.824 38.963 1.00 58.22 402 LYS A CA 1
ATOM 3180 C C . LYS A 1 402 ? -18.563 22.633 38.635 1.00 58.22 402 LYS A C 1
ATOM 3182 O O . LYS A 1 402 ? -18.626 23.798 39.086 1.00 58.22 402 LYS A O 1
#

pLDDT: mean 71.06, std 18.65, range [22.23, 96.25]